Protein AF-A0A7Y3N964-F1 (afdb_monomer_lite)

Sequence (399 aa):
MRYKTLTVLFLFMTACTRSSASSPAPATFPDPPPSTASPVSLETAVFAGGCFWGVEAVFESLKGVTSAVSGYAGGTTPNPTYEEVSTGTTGYAESVQVTFDPQIISYGTLLKIFFSVVHDPTQLNRQGPDVGTNYRSAIFTESDAQAQQAKQYIQILTEKKVFPRPIVTQVVPLKKFYSAEAYHQHYLEEHPDSPYIVQCDLPKLSRLVSMYPELVKPGSPAATDTPTKVWHGLIVLQPSQTPVVPVHHSDTDWKKLLGNQAWGVLRRADTEAPFTGATWNEHRPGTYYSAATGEPLFRSQDKFDSGCGWPSFSKPITGRGIILRQDDSHGMSRIEVLDSSSGSHLGHVFNDGPDASPSFPEGTGLRYCINSAAMIFVPDGAPLPPLVAAWKAAHPTQP

Structure (mmCIF, N/CA/C/O backbone):
data_AF-A0A7Y3N964-F1
#
_entry.id   AF-A0A7Y3N964-F1
#
loop_
_atom_site.group_PDB
_atom_site.id
_atom_site.type_symbol
_atom_site.label_atom_id
_atom_site.label_alt_id
_atom_site.label_comp_id
_atom_site.label_asym_id
_atom_site.label_entity_id
_atom_site.label_seq_id
_atom_site.pdbx_PDB_ins_code
_atom_site.Cartn_x
_atom_site.Cartn_y
_atom_site.Cartn_z
_atom_site.occupancy
_atom_site.B_iso_or_equiv
_atom_site.auth_seq_id
_atom_site.auth_comp_id
_atom_site.auth_asym_id
_atom_site.auth_atom_id
_atom_site.pdbx_PDB_model_num
ATOM 1 N N . MET A 1 1 ? -12.850 80.874 -41.863 1.00 41.22 1 MET A N 1
ATOM 2 C CA . MET A 1 1 ? -11.589 80.536 -41.166 1.00 41.22 1 MET A CA 1
ATOM 3 C C . MET A 1 1 ? -11.932 79.716 -39.931 1.00 41.22 1 MET A C 1
ATOM 5 O O . MET A 1 1 ? -12.576 80.237 -39.034 1.00 41.22 1 MET A O 1
ATOM 9 N N . ARG A 1 2 ? -11.643 78.409 -39.946 1.00 38.06 2 ARG A N 1
ATOM 10 C CA . ARG A 1 2 ? -11.993 77.470 -38.866 1.00 38.06 2 ARG A CA 1
ATOM 11 C C . ARG A 1 2 ? -10.821 77.374 -37.885 1.00 38.06 2 ARG A C 1
ATOM 13 O O . ARG A 1 2 ? -9.775 76.855 -38.262 1.00 38.06 2 ARG A O 1
ATOM 20 N N . TYR A 1 3 ? -11.005 77.850 -36.656 1.00 40.09 3 TYR A N 1
ATOM 21 C CA . TYR A 1 3 ? -10.098 77.582 -35.539 1.00 40.09 3 TYR A CA 1
ATOM 22 C C . TYR A 1 3 ? -10.480 76.241 -34.899 1.00 40.09 3 TYR A C 1
ATOM 24 O O . TYR A 1 3 ? -11.647 76.009 -34.589 1.00 40.09 3 TYR A O 1
ATOM 32 N N . LYS A 1 4 ? -9.504 75.335 -34.774 1.00 45.25 4 LYS A N 1
ATOM 33 C CA . LYS A 1 4 ? -9.652 74.025 -34.128 1.00 45.25 4 LYS A CA 1
ATOM 34 C C . LYS A 1 4 ? -9.427 74.179 -32.623 1.00 45.25 4 LYS A C 1
ATOM 36 O O . LYS A 1 4 ? -8.346 74.585 -32.209 1.00 45.25 4 LYS A O 1
ATOM 41 N N . THR A 1 5 ? -10.431 73.829 -31.830 1.00 52.47 5 THR A N 1
ATOM 42 C CA . THR A 1 5 ? -10.346 73.715 -30.370 1.00 52.47 5 THR A CA 1
ATOM 43 C C . THR A 1 5 ? -9.678 72.387 -30.004 1.00 52.47 5 THR A C 1
ATOM 45 O O . THR A 1 5 ? -10.055 71.337 -30.522 1.00 52.47 5 THR A O 1
ATOM 48 N N . LEU A 1 6 ? -8.661 72.442 -29.146 1.00 40.94 6 LEU A N 1
ATOM 49 C CA . LEU A 1 6 ? -7.901 71.297 -28.650 1.00 40.94 6 LEU A CA 1
ATOM 50 C C . LEU A 1 6 ? -8.632 70.702 -27.433 1.00 40.94 6 LEU A C 1
ATOM 52 O O . LEU A 1 6 ? -8.694 71.338 -26.384 1.00 40.94 6 LEU A O 1
ATOM 56 N N . THR A 1 7 ? -9.201 69.503 -27.566 1.00 50.16 7 THR A N 1
ATOM 57 C CA . THR A 1 7 ? -9.780 68.749 -26.443 1.00 50.16 7 THR A CA 1
ATOM 58 C C . THR A 1 7 ? -8.749 67.741 -25.943 1.00 50.16 7 THR A C 1
ATOM 60 O O . THR A 1 7 ? -8.385 66.813 -26.661 1.00 50.16 7 THR A O 1
ATOM 63 N N . VAL A 1 8 ? -8.269 67.933 -24.715 1.00 42.56 8 VAL A N 1
ATOM 64 C CA . VAL A 1 8 ? -7.410 66.978 -24.003 1.00 42.56 8 VAL A CA 1
ATOM 65 C C . VAL A 1 8 ? -8.302 65.880 -23.422 1.00 42.56 8 VAL A C 1
ATOM 67 O O . VAL A 1 8 ? -9.132 66.146 -22.556 1.00 42.56 8 VAL A O 1
ATOM 70 N N . LEU A 1 9 ? -8.156 64.654 -23.927 1.00 42.81 9 LEU A N 1
ATOM 71 C CA . LEU A 1 9 ? -8.865 63.468 -23.450 1.00 42.81 9 LEU A CA 1
ATOM 72 C C . LEU A 1 9 ? -8.028 62.794 -22.350 1.00 42.81 9 LEU A C 1
ATOM 74 O O . LEU A 1 9 ? -6.965 62.242 -22.630 1.00 42.81 9 LEU A O 1
ATOM 78 N N . PHE A 1 10 ? -8.495 62.847 -21.101 1.00 40.47 10 PHE A N 1
ATOM 79 C CA . PHE A 1 10 ? -7.926 62.071 -19.996 1.00 40.47 10 PHE A CA 1
ATOM 80 C C . PHE A 1 10 ? -8.312 60.595 -20.158 1.00 40.47 10 PHE A C 1
ATOM 82 O O . PHE A 1 10 ? -9.483 60.231 -20.058 1.00 40.47 10 PHE A O 1
ATOM 89 N N . LEU A 1 11 ? -7.319 59.744 -20.415 1.00 40.97 11 LEU A N 1
ATOM 90 C CA . LEU A 1 11 ? -7.476 58.295 -20.486 1.00 40.97 11 LEU A CA 1
ATOM 91 C C . LEU A 1 11 ? -7.525 57.728 -19.054 1.00 40.97 11 LEU A C 1
ATOM 93 O O . LEU A 1 11 ? -6.492 57.571 -18.406 1.00 40.97 11 LEU A O 1
ATOM 97 N N . PHE A 1 12 ? -8.722 57.441 -18.539 1.00 43.09 12 PHE A N 1
ATOM 98 C CA . PHE A 1 12 ? -8.881 56.666 -17.305 1.00 43.09 12 PHE A CA 1
ATOM 99 C C . PHE A 1 12 ? -8.542 55.195 -17.590 1.00 43.09 12 PHE A C 1
ATOM 101 O O . PHE A 1 12 ? -9.308 54.485 -18.241 1.00 43.09 12 PHE A O 1
ATOM 108 N N . MET A 1 13 ? -7.390 54.733 -17.095 1.00 40.28 13 MET A N 1
ATOM 109 C CA . MET A 1 13 ? -7.061 53.309 -16.988 1.00 40.28 13 MET A CA 1
ATOM 110 C C . MET A 1 13 ? -8.048 52.652 -16.014 1.00 40.28 13 MET A C 1
ATOM 112 O O . MET A 1 13 ? -7.903 52.746 -14.797 1.00 40.28 13 MET A O 1
ATOM 116 N N . THR A 1 14 ? -9.075 51.999 -16.548 1.00 46.28 14 THR A N 1
ATOM 117 C CA . THR A 1 14 ? -9.925 51.083 -15.787 1.00 46.28 14 THR A CA 1
ATOM 118 C C . THR A 1 14 ? -9.139 49.796 -15.565 1.00 46.28 14 THR A C 1
ATOM 120 O O . THR A 1 14 ? -8.972 48.976 -16.465 1.00 46.28 14 THR A O 1
ATOM 123 N N . ALA A 1 15 ? -8.603 49.633 -14.356 1.00 39.16 15 ALA A N 1
ATOM 124 C CA . ALA A 1 15 ? -8.021 48.373 -13.924 1.00 39.16 15 ALA A CA 1
ATOM 125 C C . ALA A 1 15 ? -9.127 47.306 -13.909 1.00 39.16 15 ALA A C 1
ATOM 127 O O . ALA A 1 15 ? -10.032 47.348 -13.078 1.00 39.16 15 ALA A O 1
ATOM 128 N N . CYS A 1 16 ? -9.061 46.352 -14.840 1.00 34.94 16 CYS A N 1
ATOM 129 C CA . CYS A 1 16 ? -9.808 45.107 -14.731 1.00 34.94 16 CYS A CA 1
ATOM 130 C C . CYS A 1 16 ? -9.291 44.357 -13.501 1.00 34.94 16 CYS A C 1
ATOM 132 O O . CYS A 1 16 ? -8.255 43.693 -13.555 1.00 34.94 16 CYS A O 1
ATOM 134 N N . THR A 1 17 ? -10.005 44.452 -12.385 1.00 37.59 17 THR A N 1
ATOM 135 C CA . THR A 1 17 ? -9.853 43.508 -11.285 1.00 37.59 17 THR A CA 1
ATOM 136 C C . THR A 1 17 ? -10.318 42.146 -11.790 1.00 37.59 17 THR A C 1
ATOM 138 O O . THR A 1 17 ? -11.510 41.859 -11.888 1.00 37.59 17 THR A O 1
ATOM 141 N N . ARG A 1 18 ? -9.361 41.288 -12.162 1.00 37.59 18 ARG A N 1
ATOM 142 C CA . ARG A 1 18 ? -9.617 39.852 -12.271 1.00 37.59 18 ARG A CA 1
ATOM 143 C C . ARG A 1 18 ? -10.055 39.390 -10.889 1.00 37.59 18 ARG A C 1
ATOM 145 O O . ARG A 1 18 ? -9.244 39.311 -9.972 1.00 37.59 18 ARG A O 1
ATOM 152 N N . SER A 1 19 ? -11.350 39.132 -10.745 1.00 35.62 19 SER A N 1
ATOM 153 C CA . SER A 1 19 ? -11.860 38.315 -9.657 1.00 35.62 19 SER A CA 1
ATOM 154 C C . SER A 1 19 ? -11.212 36.945 -9.826 1.00 35.62 19 SER A C 1
ATOM 156 O O . SER A 1 19 ? -11.520 36.213 -10.767 1.00 35.62 19 SER A O 1
ATOM 158 N N . SER A 1 20 ? -10.228 36.653 -8.982 1.00 37.31 20 SER A N 1
ATOM 159 C CA . SER A 1 20 ? -9.674 35.319 -8.826 1.00 37.31 20 SER A CA 1
ATOM 160 C C . SER A 1 20 ? -10.808 34.447 -8.305 1.00 37.31 20 SER A C 1
ATOM 162 O O . SER A 1 20 ? -11.078 34.434 -7.106 1.00 37.31 20 SER A O 1
ATOM 164 N N . ALA A 1 21 ? -11.527 33.773 -9.202 1.00 36.22 21 ALA A N 1
ATOM 165 C CA . ALA A 1 21 ? -12.361 32.654 -8.808 1.00 36.22 21 ALA A CA 1
ATOM 166 C C . ALA A 1 21 ? -11.429 31.679 -8.084 1.00 36.22 21 ALA A C 1
ATOM 168 O O . ALA A 1 21 ? -10.497 31.144 -8.687 1.00 36.22 21 ALA A O 1
ATOM 169 N N . SER A 1 22 ? -11.608 31.552 -6.771 1.00 35.53 22 SER A N 1
ATOM 170 C CA . SER A 1 22 ? -10.870 30.600 -5.957 1.00 35.53 22 SER A CA 1
ATOM 171 C C . SER A 1 22 ? -11.055 29.224 -6.574 1.00 35.53 22 SER A C 1
ATOM 173 O O . SER A 1 22 ? -12.191 28.769 -6.731 1.00 35.53 22 SER A O 1
ATOM 175 N N . SER A 1 23 ? -9.943 28.585 -6.934 1.00 31.94 23 SER A N 1
ATOM 176 C CA . SER A 1 23 ? -9.916 27.170 -7.280 1.00 31.94 23 SER A CA 1
ATOM 177 C C . SER A 1 23 ? -10.721 26.394 -6.231 1.00 31.94 23 SER A C 1
ATOM 179 O O . SER A 1 23 ? -10.565 26.677 -5.038 1.00 31.94 23 SER A O 1
ATOM 181 N N . PRO A 1 24 ? -11.606 25.466 -6.630 1.00 32.78 24 PRO A N 1
ATOM 182 C CA . PRO A 1 24 ? -12.355 24.681 -5.664 1.00 32.78 24 PRO A CA 1
ATOM 183 C C . PRO A 1 24 ? -11.361 23.944 -4.763 1.00 32.78 24 PRO A C 1
ATOM 185 O O . PRO A 1 24 ? -10.412 23.327 -5.250 1.00 32.78 24 PRO A O 1
ATOM 188 N N . ALA A 1 25 ? -11.561 24.052 -3.447 1.00 31.06 25 ALA A N 1
ATOM 189 C CA . ALA A 1 25 ? -10.838 23.244 -2.476 1.00 31.06 25 ALA A CA 1
ATOM 190 C C . ALA A 1 25 ? -10.960 21.757 -2.868 1.00 31.06 25 ALA A C 1
ATOM 192 O O . ALA A 1 25 ? -12.021 21.359 -3.367 1.00 31.06 25 ALA A O 1
ATOM 193 N N . PRO A 1 26 ? -9.913 20.934 -2.672 1.00 40.38 26 PRO A N 1
ATOM 194 C CA . PRO A 1 26 ? -10.011 19.500 -2.919 1.00 40.38 26 PRO A CA 1
ATOM 195 C C . PRO A 1 26 ? -11.220 18.953 -2.155 1.00 40.38 26 PRO A C 1
ATOM 197 O O . PRO A 1 26 ? -11.429 19.309 -0.994 1.00 40.38 26 PRO A O 1
ATOM 200 N N . ALA A 1 27 ? -12.054 18.158 -2.831 1.00 47.81 27 ALA A N 1
ATOM 201 C CA . ALA A 1 27 ? -13.295 17.633 -2.272 1.00 47.81 27 ALA A CA 1
ATOM 202 C C . ALA A 1 27 ? -13.032 17.026 -0.884 1.00 47.81 27 ALA A C 1
ATOM 204 O O . ALA A 1 27 ? -12.280 16.061 -0.747 1.00 47.81 27 ALA A O 1
ATOM 205 N N . THR A 1 28 ? -13.608 17.624 0.157 1.00 76.00 28 THR A N 1
ATOM 206 C CA . THR A 1 28 ? -13.385 17.197 1.536 1.00 76.00 28 THR A CA 1
ATOM 207 C C . THR A 1 28 ? -14.021 15.824 1.750 1.00 76.00 28 THR A C 1
ATOM 209 O O . THR A 1 28 ? -15.201 15.614 1.462 1.00 76.00 28 THR A O 1
ATOM 212 N N . PHE A 1 29 ? -13.235 14.855 2.231 1.00 88.25 29 PHE A N 1
ATOM 213 C CA . PHE A 1 29 ? -13.747 13.522 2.562 1.00 88.25 29 PHE A CA 1
ATOM 214 C C . PHE A 1 29 ? -14.878 13.651 3.601 1.00 88.25 29 PHE A C 1
ATOM 216 O O . PHE A 1 29 ? -14.675 14.380 4.580 1.00 88.25 29 PHE A O 1
ATOM 223 N N . PRO A 1 30 ? -16.038 12.983 3.429 1.00 93.81 30 PRO A N 1
ATOM 224 C CA . PRO A 1 30 ? -17.208 13.232 4.268 1.00 93.81 30 PRO A CA 1
ATOM 225 C C . PRO A 1 30 ? -16.949 13.022 5.755 1.00 93.81 30 PRO A C 1
ATOM 227 O O . PRO A 1 30 ? -16.274 12.069 6.150 1.00 93.81 30 PRO A O 1
ATOM 230 N N . ASP A 1 31 ? -17.526 13.891 6.575 1.00 94.06 31 ASP A N 1
ATOM 231 C CA . ASP A 1 31 ? -17.421 13.777 8.023 1.00 94.06 31 ASP A CA 1
ATOM 232 C C . ASP A 1 31 ? -18.312 12.656 8.580 1.00 94.06 31 ASP A C 1
ATOM 234 O O . ASP A 1 31 ? -19.391 12.384 8.040 1.00 94.06 31 ASP A O 1
ATOM 238 N N . PRO A 1 32 ? -17.858 11.987 9.652 1.00 91.94 32 PRO A N 1
ATOM 239 C CA . PRO A 1 32 ? -18.649 11.011 10.387 1.00 91.94 32 PRO A CA 1
ATOM 240 C C . PRO A 1 32 ? -19.821 11.676 11.122 1.00 91.94 32 PRO A C 1
ATOM 242 O O . PRO A 1 32 ? -19.811 12.891 11.344 1.00 91.94 32 PRO A O 1
ATOM 245 N N . PRO A 1 33 ? -20.821 10.889 11.560 1.00 86.06 33 PRO A N 1
ATOM 246 C CA . PRO A 1 33 ? -21.835 11.388 12.477 1.00 86.06 33 PRO A CA 1
ATOM 247 C C . PRO A 1 33 ? -21.176 11.965 13.743 1.00 86.06 33 PRO A C 1
ATOM 249 O O . PRO A 1 33 ? -20.174 11.401 14.205 1.00 86.06 33 PRO A O 1
ATOM 252 N N . PRO A 1 34 ? -21.736 13.041 14.333 1.00 79.56 34 PRO A N 1
ATOM 253 C CA . PRO A 1 34 ? -21.266 13.567 15.608 1.00 79.56 34 PRO A CA 1
ATOM 254 C C . PRO A 1 34 ? -21.229 12.462 16.665 1.00 79.56 34 PRO A C 1
ATOM 256 O O . PRO A 1 34 ? -22.202 11.728 16.838 1.00 79.56 34 PRO A O 1
ATOM 259 N N . SER A 1 35 ? -20.109 12.350 17.373 1.00 71.38 35 SER A N 1
ATOM 260 C CA . SER A 1 35 ? -19.976 11.391 18.468 1.00 71.38 35 SER A CA 1
ATOM 261 C C . SER A 1 35 ? -20.735 11.901 19.692 1.00 71.38 35 SER A C 1
ATOM 263 O O . SER A 1 35 ? -20.577 13.060 20.079 1.00 71.38 35 SER A O 1
ATOM 265 N N . THR A 1 36 ? -21.513 11.046 20.353 1.00 63.38 36 THR A N 1
ATOM 266 C CA . THR A 1 36 ? -21.923 11.312 21.736 1.00 63.38 36 THR A CA 1
ATOM 267 C C . THR A 1 36 ? -20.702 11.073 22.615 1.00 63.38 36 THR A C 1
ATOM 269 O O . THR A 1 36 ? -20.256 9.934 22.721 1.00 63.38 36 THR A O 1
ATOM 272 N N . ALA A 1 37 ? -20.107 12.132 23.166 1.00 53.03 37 ALA A N 1
ATOM 273 C CA . ALA A 1 37 ? -18.903 12.015 23.986 1.00 53.03 37 ALA A CA 1
ATOM 274 C C . ALA A 1 37 ? -19.152 11.082 25.184 1.00 53.03 37 ALA A C 1
ATOM 276 O O . ALA A 1 37 ? -20.032 11.351 26.007 1.00 53.03 37 ALA A O 1
ATOM 277 N N . SER A 1 38 ? -18.377 10.001 25.286 1.00 55.25 38 SER A N 1
ATOM 278 C CA . SER A 1 38 ? -18.329 9.185 26.496 1.00 55.25 38 SER A CA 1
ATOM 279 C C . SER A 1 38 ? -17.611 9.962 27.607 1.00 55.25 38 SER A C 1
ATOM 281 O O . SER A 1 38 ? -16.664 10.709 27.342 1.00 55.25 38 SER A O 1
ATOM 283 N N . PRO A 1 39 ? -18.033 9.822 28.870 1.00 56.06 39 PRO A N 1
ATOM 284 C CA . PRO A 1 39 ? -17.405 10.534 29.971 1.00 56.06 39 PRO A CA 1
ATOM 285 C C . PRO A 1 39 ? -15.995 9.987 30.285 1.00 56.06 39 PRO A C 1
ATOM 287 O O . PRO A 1 39 ? -15.834 8.879 30.784 1.00 56.06 39 PRO A O 1
ATOM 290 N N . VAL A 1 40 ? -14.986 10.830 30.030 1.00 56.06 40 VAL A N 1
ATOM 291 C CA . VAL A 1 40 ? -13.695 11.007 30.749 1.00 56.06 40 VAL A CA 1
ATOM 292 C C . VAL A 1 40 ? -12.746 9.793 30.893 1.00 56.06 40 VAL A C 1
ATOM 294 O O . VAL A 1 40 ? -11.802 9.857 31.675 1.00 56.06 40 VAL A O 1
ATOM 297 N N . SER A 1 41 ? -12.917 8.706 30.139 1.00 82.50 41 SER A N 1
ATOM 298 C CA . SER A 1 41 ? -11.936 7.602 30.090 1.00 82.50 41 SER A CA 1
ATOM 299 C C . SER A 1 41 ? -11.397 7.387 28.678 1.00 82.50 41 SER A C 1
ATOM 301 O O . SER A 1 41 ? -12.057 7.749 27.705 1.00 82.50 41 SER A O 1
ATOM 303 N N . LEU A 1 42 ? -10.181 6.834 28.582 1.00 91.94 42 LEU A N 1
ATOM 304 C CA . LEU A 1 42 ? -9.629 6.385 27.306 1.00 91.94 42 LEU A CA 1
ATOM 305 C C . LEU A 1 42 ? -10.531 5.291 26.730 1.00 91.94 42 LEU A C 1
ATOM 307 O O . LEU A 1 42 ? -10.943 4.377 27.446 1.00 91.94 42 LEU A O 1
ATOM 311 N N . GLU A 1 43 ? -10.807 5.384 25.437 1.00 93.00 43 GLU A N 1
ATOM 312 C CA . GLU A 1 43 ? -11.548 4.379 24.685 1.00 93.00 43 GLU A CA 1
ATOM 313 C C . GLU A 1 43 ? -10.595 3.548 23.832 1.00 93.00 43 GLU A C 1
ATOM 315 O O . GLU A 1 43 ? -9.491 3.981 23.498 1.00 93.00 43 GLU A O 1
ATOM 320 N N . THR A 1 44 ? -11.037 2.345 23.468 1.00 95.81 44 THR A N 1
ATOM 321 C CA . THR A 1 44 ? -10.295 1.465 22.570 1.00 95.81 44 THR A CA 1
ATOM 322 C C . THR A 1 44 ? -11.129 1.101 21.348 1.00 95.81 44 THR A C 1
ATOM 324 O O . THR A 1 44 ? -12.346 0.928 21.426 1.00 95.81 44 THR A O 1
ATOM 327 N N . ALA A 1 45 ? -10.478 1.020 20.193 1.00 96.88 45 ALA A N 1
ATOM 328 C CA . ALA A 1 45 ? -11.069 0.595 18.933 1.00 96.88 45 ALA A CA 1
ATOM 329 C C . ALA A 1 45 ? -10.114 -0.343 18.196 1.00 96.88 45 ALA A C 1
ATOM 331 O O . ALA A 1 45 ? -8.908 -0.122 18.206 1.00 96.88 45 ALA A O 1
ATOM 332 N N . VAL A 1 46 ? -10.640 -1.372 17.529 1.00 98.81 46 VAL A N 1
ATOM 333 C CA . VAL A 1 46 ? -9.812 -2.349 16.813 1.00 98.81 46 VAL A CA 1
ATOM 334 C C . VAL A 1 46 ? -10.139 -2.328 15.320 1.00 98.81 46 VAL A C 1
ATOM 336 O O . VAL A 1 46 ? -11.272 -2.595 14.908 1.00 98.81 46 VAL A O 1
ATOM 339 N N . PHE A 1 47 ? -9.133 -2.025 14.501 1.00 98.88 47 PHE A N 1
ATOM 340 C CA . PHE A 1 47 ? -9.258 -1.862 13.051 1.00 98.88 47 PHE A CA 1
ATOM 341 C C . PHE A 1 47 ? -8.371 -2.857 12.301 1.00 98.88 47 PHE A C 1
ATOM 343 O O . PHE A 1 47 ? -7.198 -2.991 12.623 1.00 98.88 47 PHE A O 1
ATOM 350 N N . ALA A 1 48 ? -8.900 -3.499 11.263 1.00 98.75 48 ALA A N 1
ATOM 351 C CA . ALA A 1 48 ? -8.145 -4.309 10.310 1.00 98.75 48 ALA A CA 1
ATOM 352 C C . ALA A 1 48 ? -8.249 -3.684 8.920 1.00 98.75 48 ALA A C 1
ATOM 354 O O . ALA A 1 48 ? -9.349 -3.483 8.407 1.00 98.75 48 ALA A O 1
ATOM 355 N N . GLY A 1 49 ? -7.108 -3.359 8.319 1.00 97.75 49 GLY A N 1
ATOM 356 C CA . GLY A 1 49 ? -7.033 -2.580 7.082 1.00 97.75 49 GLY A CA 1
ATOM 357 C C . GLY A 1 49 ? -5.892 -3.012 6.169 1.00 97.75 49 GLY A C 1
ATOM 358 O O . GLY A 1 49 ? -5.314 -2.169 5.491 1.00 97.75 49 GLY A O 1
ATOM 359 N N . GLY A 1 50 ? -5.551 -4.303 6.159 1.00 96.50 50 GLY A N 1
ATOM 360 C CA . GLY A 1 50 ? -4.367 -4.831 5.473 1.00 96.50 50 GLY A CA 1
ATOM 361 C C . GLY A 1 50 ? -3.231 -5.102 6.451 1.00 96.50 50 GLY A C 1
ATOM 362 O O . GLY A 1 50 ? -3.504 -5.349 7.624 1.00 96.50 50 GLY A O 1
ATOM 363 N N . CYS A 1 51 ? -1.983 -5.063 5.973 1.00 96.12 51 CYS A N 1
ATOM 364 C CA . CYS A 1 51 ? -0.822 -5.227 6.845 1.00 96.12 51 CYS A CA 1
ATOM 365 C C . CYS A 1 51 ? -0.850 -4.210 7.987 1.00 96.12 51 CYS A C 1
ATOM 367 O O . CYS A 1 51 ? -0.983 -3.002 7.749 1.00 96.12 51 CYS A O 1
ATOM 369 N N . PHE A 1 52 ? -0.740 -4.699 9.223 1.00 97.94 52 PHE A N 1
ATOM 370 C CA . PHE A 1 52 ? -0.889 -3.851 10.403 1.00 97.94 52 PHE A CA 1
ATOM 371 C C . PHE A 1 52 ? 0.234 -2.818 10.576 1.00 97.94 52 PHE A C 1
ATOM 373 O O . PHE A 1 52 ? 0.003 -1.836 11.268 1.00 97.94 52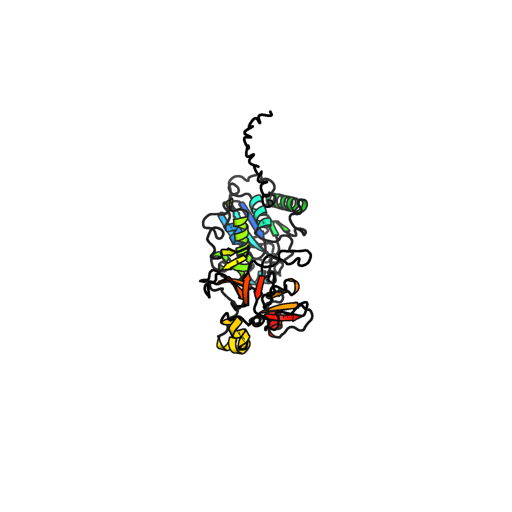 PHE A O 1
ATOM 380 N N . TRP A 1 53 ? 1.384 -2.948 9.897 1.00 97.12 53 TRP A N 1
ATOM 381 C CA . TRP A 1 53 ? 2.549 -2.082 10.115 1.00 97.12 53 TRP A CA 1
ATOM 382 C C . TRP A 1 53 ? 2.244 -0.629 9.749 1.00 97.12 53 TRP A C 1
ATOM 384 O O . TRP A 1 53 ? 2.429 0.283 10.552 1.00 97.12 53 TRP A O 1
ATOM 394 N N . GLY A 1 54 ? 1.682 -0.396 8.559 1.00 95.00 54 GLY A N 1
ATOM 395 C CA . GLY A 1 54 ? 1.225 0.942 8.188 1.00 95.00 54 GLY A CA 1
ATOM 396 C C . GLY A 1 54 ? -0.055 1.375 8.893 1.00 95.00 54 GLY A C 1
ATOM 397 O O . GLY A 1 54 ? -0.270 2.570 9.067 1.00 95.00 54 GLY A O 1
ATOM 398 N N . VAL A 1 55 ? -0.923 0.437 9.289 1.00 98.31 55 VAL A N 1
ATOM 399 C CA . VAL A 1 55 ? -2.150 0.766 10.038 1.00 98.31 55 VAL A CA 1
ATOM 400 C C . VAL A 1 55 ? -1.775 1.337 11.410 1.00 98.31 55 VAL A C 1
ATOM 402 O O . VAL A 1 55 ? -2.299 2.376 11.805 1.00 98.31 55 VAL A O 1
ATOM 405 N N . GLU A 1 56 ? -0.841 0.685 12.100 1.00 98.44 56 GLU A N 1
ATOM 406 C CA . GLU A 1 56 ? -0.300 1.078 13.398 1.00 98.44 56 GLU A CA 1
ATOM 407 C C . GLU A 1 56 ? 0.346 2.452 13.301 1.00 98.44 56 GLU A C 1
ATOM 409 O O . GLU A 1 56 ? -0.104 3.372 13.980 1.00 98.44 56 GLU A O 1
ATOM 414 N N . ALA A 1 57 ? 1.286 2.630 12.370 1.00 96.75 57 ALA A N 1
ATOM 415 C CA . ALA A 1 57 ? 1.984 3.898 12.187 1.00 96.75 57 ALA A CA 1
ATOM 416 C C . ALA A 1 57 ? 1.034 5.070 11.878 1.00 96.75 57 ALA A C 1
ATOM 418 O O . ALA A 1 57 ? 1.242 6.184 12.366 1.00 96.75 57 ALA A O 1
ATOM 419 N N . VAL A 1 58 ? -0.030 4.846 11.091 1.00 97.75 58 VAL A N 1
ATOM 420 C CA . VAL A 1 58 ? -1.049 5.877 10.821 1.00 97.75 58 VAL A CA 1
ATOM 421 C C . VAL A 1 58 ? -1.761 6.285 12.106 1.00 97.75 58 VAL A C 1
ATOM 423 O O . VAL A 1 58 ? -1.894 7.481 12.361 1.00 97.75 58 VAL A O 1
ATOM 426 N N . PHE A 1 59 ? -2.229 5.327 12.910 1.00 98.50 59 PHE A N 1
ATOM 427 C CA . PHE A 1 59 ? -2.970 5.642 14.133 1.00 98.50 59 PHE A CA 1
ATOM 428 C C . PHE A 1 59 ? -2.069 6.193 15.242 1.00 98.50 59 PHE A C 1
ATOM 430 O O . PHE A 1 59 ? -2.450 7.164 15.893 1.00 98.50 59 PHE A O 1
ATOM 437 N N . GLU A 1 60 ? -0.863 5.654 15.414 1.00 96.81 60 GLU A N 1
ATOM 438 C CA . GLU A 1 60 ? 0.157 6.172 16.336 1.00 96.81 60 GLU A CA 1
ATOM 439 C C . GLU A 1 60 ? 0.529 7.633 16.030 1.00 96.81 60 GLU A C 1
ATOM 441 O O . GLU A 1 60 ? 0.850 8.419 16.929 1.00 96.81 60 GLU A O 1
ATOM 446 N N . SER A 1 61 ? 0.386 8.031 14.763 1.00 96.56 61 SER A N 1
ATOM 447 C CA . SER A 1 61 ? 0.627 9.393 14.298 1.00 96.56 61 SER A CA 1
ATOM 448 C C . SER A 1 61 ? -0.482 10.403 14.599 1.00 96.56 61 SER A C 1
ATOM 450 O O . SER A 1 61 ? -0.329 11.577 14.261 1.00 96.56 61 SER A O 1
ATOM 452 N N . LEU A 1 62 ? -1.586 10.018 15.245 1.00 97.81 62 LEU A N 1
ATOM 453 C CA . LEU A 1 62 ? -2.711 10.920 15.516 1.00 97.81 62 LEU A CA 1
ATOM 454 C C . LEU A 1 62 ? -2.648 11.550 16.914 1.00 97.81 62 LEU A C 1
ATOM 456 O O . LEU A 1 62 ? -2.431 10.886 17.929 1.00 97.81 62 LEU A O 1
ATOM 460 N N . LYS A 1 63 ? -2.923 12.855 17.002 1.00 95.31 63 LYS A N 1
ATOM 461 C CA . LYS A 1 63 ? -3.177 13.542 18.276 1.00 95.31 63 LYS A CA 1
ATOM 462 C C . LYS A 1 63 ? -4.364 12.886 18.978 1.00 95.31 63 LYS A C 1
ATOM 464 O O . LYS A 1 63 ? -5.387 12.622 18.356 1.00 95.31 63 LYS A O 1
ATOM 469 N N . GLY A 1 64 ? -4.230 12.662 20.281 1.00 94.62 64 GLY A N 1
ATOM 470 C CA . GLY A 1 64 ? -5.252 11.997 21.090 1.00 94.62 64 GLY A CA 1
ATOM 471 C C . GLY A 1 64 ? -5.161 10.473 21.085 1.00 94.62 64 GLY A C 1
ATOM 472 O O . GLY A 1 64 ? -5.731 9.859 21.977 1.00 94.62 64 GLY A O 1
ATOM 473 N N . VAL A 1 65 ? -4.405 9.852 20.172 1.00 97.62 65 VAL A N 1
ATOM 474 C CA . VAL A 1 65 ? -4.062 8.427 20.284 1.00 97.62 65 VAL A CA 1
ATOM 475 C C . VAL A 1 65 ? -2.906 8.271 21.273 1.00 97.62 65 VAL A C 1
ATOM 477 O O . VAL A 1 65 ? -1.844 8.889 21.136 1.00 97.62 65 VAL A O 1
ATOM 480 N N . THR A 1 66 ? -3.128 7.460 22.308 1.00 95.56 66 THR A N 1
ATOM 481 C CA . THR A 1 66 ? -2.142 7.183 23.360 1.00 95.56 66 THR A CA 1
ATOM 482 C C . THR A 1 66 ? -1.352 5.909 23.093 1.00 95.56 66 THR A C 1
ATOM 484 O O . THR A 1 66 ? -0.234 5.792 23.582 1.00 95.56 66 THR A O 1
ATOM 487 N N . SER A 1 67 ? -1.921 4.959 22.346 1.00 96.94 67 SER A N 1
ATOM 488 C CA . SER A 1 67 ? -1.259 3.715 21.944 1.00 96.94 67 SER A CA 1
ATOM 489 C C . SER A 1 67 ? -1.941 3.123 20.708 1.00 96.94 67 SER A C 1
ATOM 491 O O . SER A 1 67 ? -3.165 3.189 20.591 1.00 96.94 67 SER A O 1
ATOM 493 N N . ALA A 1 68 ? -1.150 2.545 19.809 1.00 98.12 68 ALA A N 1
ATOM 494 C CA . ALA A 1 68 ? -1.593 1.660 18.740 1.00 98.12 68 ALA A CA 1
ATOM 495 C C . ALA A 1 68 ? -0.775 0.366 18.858 1.00 98.12 68 ALA A C 1
ATOM 497 O O . ALA A 1 68 ? 0.437 0.441 19.019 1.00 98.12 68 ALA A O 1
ATOM 498 N N . VAL A 1 69 ? -1.436 -0.792 18.862 1.00 98.69 69 VAL A N 1
ATOM 499 C CA . VAL A 1 69 ? -0.785 -2.099 19.047 1.00 98.69 69 VAL A CA 1
ATOM 500 C C . VAL A 1 69 ? -1.176 -3.020 17.905 1.00 98.69 69 VAL A C 1
ATOM 502 O O . VAL A 1 69 ? -2.365 -3.305 17.730 1.00 98.69 69 VAL A O 1
ATOM 505 N N . SER A 1 70 ? -0.192 -3.511 17.156 1.00 98.75 70 SER A N 1
ATOM 506 C CA . SER A 1 70 ? -0.378 -4.532 16.123 1.00 98.75 70 SER A CA 1
ATOM 507 C C . SER A 1 70 ? -0.747 -5.887 16.727 1.00 98.75 70 SER A C 1
ATOM 509 O O . SER A 1 70 ? -0.200 -6.318 17.746 1.00 98.75 70 SER A O 1
ATOM 511 N N . GLY A 1 71 ? -1.686 -6.593 16.103 1.00 98.56 71 GLY A N 1
ATOM 512 C CA . GLY A 1 71 ? -2.186 -7.867 16.602 1.00 98.56 71 GLY A CA 1
ATOM 513 C C . GLY A 1 71 ? -3.214 -8.547 15.713 1.00 98.56 71 GLY A C 1
ATOM 514 O O . GLY A 1 71 ? -3.319 -8.292 14.514 1.00 98.56 71 GLY A O 1
ATOM 515 N N . TYR A 1 72 ? -3.978 -9.450 16.320 1.00 98.62 72 TYR A N 1
ATOM 516 C CA . TYR A 1 72 ? -4.885 -10.358 15.633 1.00 98.62 72 TYR A CA 1
ATOM 517 C C . TYR A 1 72 ? -6.277 -10.323 16.263 1.00 98.62 72 TYR A C 1
ATOM 519 O O . TYR A 1 72 ? -6.435 -10.520 17.473 1.00 98.62 72 TYR A O 1
ATOM 527 N N . ALA A 1 73 ? -7.310 -10.135 15.438 1.00 98.50 73 ALA A N 1
ATOM 528 C CA . ALA A 1 73 ? -8.706 -10.183 15.874 1.00 98.50 73 ALA A CA 1
ATOM 529 C C . ALA A 1 73 ? -9.608 -10.984 14.920 1.00 98.50 73 ALA A C 1
ATOM 531 O O . ALA A 1 73 ? -9.318 -11.170 13.739 1.00 98.50 73 ALA A O 1
ATOM 532 N N . GLY A 1 74 ? -10.724 -11.492 15.450 1.00 97.19 74 GLY A N 1
ATOM 533 C CA . GLY A 1 74 ? -11.788 -12.130 14.664 1.00 97.19 74 GLY A CA 1
ATOM 534 C C . GLY A 1 74 ? -11.640 -13.626 14.372 1.00 97.19 74 GLY A C 1
ATOM 535 O O . GLY A 1 74 ? -12.585 -14.212 13.848 1.00 97.19 74 GLY A O 1
ATOM 536 N N . GLY A 1 75 ? -10.509 -14.244 14.717 1.00 94.88 75 GLY A N 1
ATOM 537 C CA . GLY A 1 75 ? -10.301 -15.685 14.572 1.00 94.88 75 GLY A CA 1
ATOM 538 C C . GLY A 1 75 ? -10.867 -16.506 15.730 1.00 94.88 75 GLY A C 1
ATOM 539 O O . GLY A 1 75 ? -11.550 -15.992 16.621 1.00 94.88 75 GLY A O 1
ATOM 540 N N . THR A 1 76 ? -10.608 -17.813 15.692 1.00 88.75 76 THR A N 1
ATOM 541 C CA . THR A 1 76 ? -11.187 -18.779 16.644 1.00 88.75 76 THR A CA 1
ATOM 542 C C . THR A 1 76 ? -10.163 -19.555 17.463 1.00 88.75 76 THR A C 1
ATOM 544 O O . THR A 1 76 ? -10.522 -20.088 18.512 1.00 88.75 76 THR A O 1
ATOM 547 N N . THR A 1 77 ? -8.911 -19.654 17.011 1.00 89.00 77 THR A N 1
ATOM 548 C CA . THR A 1 77 ? -7.862 -20.400 17.724 1.00 89.00 77 THR A CA 1
ATOM 549 C C . THR A 1 77 ? -7.282 -19.568 18.874 1.00 89.00 77 THR A C 1
ATOM 551 O O . THR A 1 77 ? -7.115 -18.359 18.727 1.00 89.00 77 THR A O 1
ATOM 554 N N . PRO A 1 78 ? -7.003 -20.144 20.053 1.00 93.31 78 PRO A N 1
ATOM 555 C CA . PRO A 1 78 ? -6.414 -19.389 21.155 1.00 93.31 78 PRO A CA 1
ATOM 556 C C . PRO A 1 78 ? -4.920 -19.119 20.922 1.00 93.31 78 PRO A C 1
ATOM 558 O O . PRO A 1 78 ? -4.203 -20.029 20.530 1.00 93.31 78 PRO A O 1
ATOM 561 N N . ASN A 1 79 ? -4.454 -17.912 21.267 1.00 93.44 79 ASN A N 1
ATOM 562 C CA . ASN A 1 79 ? -3.039 -17.502 21.218 1.00 93.44 79 ASN A CA 1
ATOM 563 C C . ASN A 1 79 ? -2.388 -17.720 19.833 1.00 93.44 79 ASN A C 1
ATOM 565 O O . ASN A 1 79 ? -1.405 -18.453 19.752 1.00 93.44 79 ASN A O 1
ATOM 569 N N . PRO A 1 80 ? -2.945 -17.132 18.757 1.00 96.06 80 PRO A N 1
ATOM 570 C CA . PRO A 1 80 ? -2.395 -17.301 17.415 1.00 96.06 80 PRO A CA 1
ATOM 571 C C . PRO A 1 80 ? -0.980 -16.713 17.301 1.00 96.06 80 PRO A C 1
ATOM 573 O O . PRO A 1 80 ? -0.705 -15.683 17.921 1.00 96.06 80 PRO A O 1
ATOM 576 N N . THR A 1 81 ? -0.127 -17.324 16.475 1.00 94.88 81 THR A N 1
ATOM 577 C CA . THR A 1 81 ? 1.162 -16.734 16.051 1.00 94.88 81 THR A CA 1
ATOM 578 C C . THR A 1 81 ? 1.069 -16.139 14.650 1.00 94.88 81 THR A C 1
ATOM 580 O O . THR A 1 81 ? 0.166 -16.484 13.876 1.00 94.88 81 THR A O 1
ATOM 583 N N . TYR A 1 82 ? 2.020 -15.280 14.285 1.00 93.38 82 TYR A N 1
ATOM 584 C CA . TYR A 1 82 ? 2.096 -14.736 12.931 1.00 93.38 82 TYR A CA 1
ATOM 585 C C . TYR A 1 82 ? 2.155 -15.828 11.851 1.00 93.38 82 TYR A C 1
ATOM 587 O O . TYR A 1 82 ? 1.472 -15.734 10.829 1.00 93.38 82 TYR A O 1
ATOM 595 N N . GLU A 1 83 ? 2.916 -16.903 12.070 1.00 90.56 83 GLU A N 1
ATOM 596 C CA . GLU A 1 83 ? 3.045 -18.009 11.114 1.00 90.56 83 GLU A CA 1
ATOM 597 C C . GLU A 1 83 ? 1.705 -18.705 10.873 1.00 90.56 83 GLU A C 1
ATOM 599 O O . GLU A 1 83 ? 1.399 -19.081 9.745 1.00 90.56 83 GLU A O 1
ATOM 604 N N . GLU A 1 84 ? 0.872 -18.843 11.905 1.00 92.25 84 GLU A N 1
ATOM 605 C CA . GLU A 1 84 ? -0.463 -19.418 11.764 1.00 92.25 84 GLU A CA 1
ATOM 606 C C . GLU A 1 84 ? -1.416 -18.450 11.052 1.00 92.25 84 GLU A C 1
ATOM 608 O O . GLU A 1 84 ? -2.160 -18.849 10.150 1.00 92.25 84 GLU A O 1
ATOM 613 N N . VAL A 1 85 ? -1.401 -17.168 11.431 1.00 94.12 85 VAL A N 1
ATOM 614 C CA . VAL A 1 85 ? -2.294 -16.141 10.868 1.00 94.12 85 VAL A CA 1
ATOM 615 C C . VAL A 1 85 ? -1.986 -15.866 9.400 1.00 94.12 85 VAL A C 1
ATOM 617 O O . VAL A 1 85 ? -2.917 -15.783 8.596 1.00 94.12 85 VAL A O 1
ATOM 620 N N . SER A 1 86 ? -0.707 -15.801 9.032 1.00 89.25 86 SER A N 1
ATOM 621 C CA . SER A 1 86 ? -0.247 -15.548 7.661 1.00 89.25 86 SER A CA 1
ATOM 622 C C . SER A 1 86 ? -0.654 -16.642 6.665 1.00 89.25 86 SER A C 1
ATOM 624 O O . SER A 1 86 ? -0.700 -16.387 5.463 1.00 89.25 86 SER A O 1
ATOM 626 N N . THR A 1 87 ? -1.063 -17.831 7.134 1.00 89.31 87 THR A N 1
ATOM 627 C CA . THR A 1 87 ? -1.686 -18.852 6.266 1.00 89.31 87 THR A CA 1
ATOM 628 C C . THR A 1 87 ? -3.071 -18.452 5.745 1.00 89.31 87 THR A C 1
ATOM 630 O O . THR A 1 87 ? -3.573 -19.057 4.798 1.00 89.31 87 THR A O 1
ATOM 633 N N . GLY A 1 88 ? -3.743 -17.497 6.399 1.00 89.94 88 GLY A N 1
ATOM 634 C CA . GLY A 1 88 ? -5.124 -17.104 6.106 1.00 89.94 88 GLY A CA 1
ATOM 635 C C . GLY A 1 88 ? -6.196 -18.108 6.562 1.00 89.94 88 GLY A C 1
ATOM 636 O O . GLY A 1 88 ? -7.383 -17.909 6.294 1.00 89.94 88 GLY A O 1
ATOM 637 N N . THR A 1 89 ? -5.828 -19.190 7.257 1.00 90.69 89 THR A N 1
ATOM 638 C CA . THR A 1 89 ? -6.769 -20.275 7.611 1.00 90.69 89 THR A CA 1
ATOM 639 C C . THR A 1 89 ? -7.388 -20.155 9.007 1.00 90.69 89 THR A C 1
ATOM 641 O O . THR A 1 89 ? -8.429 -20.753 9.272 1.00 90.69 89 THR A O 1
ATOM 644 N N . THR A 1 90 ? -6.806 -19.349 9.897 1.00 93.44 90 THR A N 1
ATOM 645 C CA . THR A 1 90 ? -7.220 -19.239 11.312 1.00 93.44 90 THR A CA 1
ATOM 646 C C . THR A 1 90 ? -8.449 -18.351 11.543 1.00 93.44 90 THR A C 1
ATOM 648 O O . THR A 1 90 ? -9.001 -18.302 12.646 1.00 93.44 90 THR A O 1
ATOM 651 N N . GLY A 1 91 ? -8.871 -17.611 10.513 1.00 95.06 91 GLY A N 1
ATOM 652 C CA . GLY A 1 91 ? -9.945 -16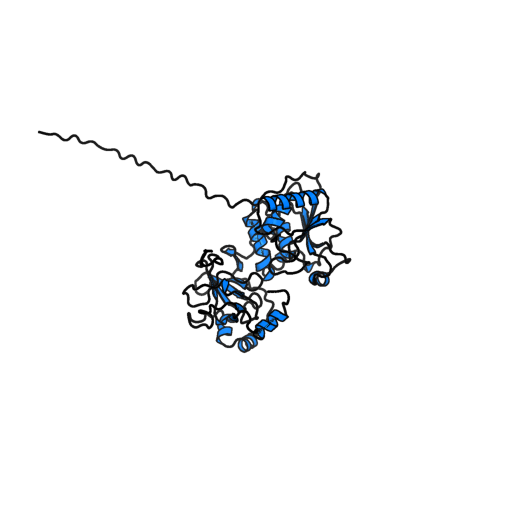.618 10.583 1.00 95.06 91 GLY A CA 1
ATOM 653 C C . GLY A 1 91 ? -9.541 -15.289 11.234 1.00 95.06 91 GLY A C 1
ATOM 654 O O . GLY A 1 91 ? -10.333 -14.343 11.231 1.00 95.06 91 GLY A O 1
ATOM 655 N N . TYR A 1 92 ? -8.321 -15.169 11.761 1.00 98.19 92 TYR A N 1
ATOM 656 C CA . TYR A 1 92 ? -7.808 -13.895 12.260 1.00 98.19 92 TYR A CA 1
ATOM 657 C C . TYR A 1 92 ? -7.591 -12.895 11.122 1.00 98.19 92 TYR A C 1
ATOM 659 O O . TYR A 1 92 ? -7.345 -13.278 9.982 1.00 98.19 92 TYR A O 1
ATOM 667 N N . ALA A 1 93 ? -7.776 -11.610 11.413 1.00 98.50 93 ALA A N 1
ATOM 668 C CA . ALA A 1 93 ? -7.266 -10.501 10.617 1.00 98.50 93 ALA A CA 1
ATOM 669 C C . ALA A 1 93 ? -6.084 -9.872 11.347 1.00 98.50 93 ALA A C 1
ATOM 671 O O . ALA A 1 93 ? -6.159 -9.695 12.567 1.00 98.50 93 ALA A O 1
ATOM 672 N N . GLU A 1 94 ? -5.061 -9.467 10.602 1.00 98.62 94 GLU A N 1
ATOM 673 C CA . GLU A 1 94 ? -4.110 -8.468 11.078 1.00 98.62 94 GLU A CA 1
ATOM 674 C C . GLU A 1 94 ? -4.883 -7.190 11.413 1.00 98.62 94 GLU A C 1
ATOM 676 O O . GLU A 1 94 ? -5.672 -6.679 10.616 1.00 98.62 94 GLU A O 1
ATOM 681 N N . SER A 1 95 ? -4.749 -6.751 12.658 1.00 98.69 95 SER A N 1
ATOM 682 C CA . SER A 1 95 ? -5.563 -5.706 13.265 1.00 98.69 95 SER A CA 1
ATOM 683 C C . SER A 1 95 ? -4.703 -4.831 14.162 1.00 98.69 95 SER A C 1
ATOM 685 O O . SER A 1 95 ? -3.703 -5.289 14.702 1.00 98.69 95 SER A O 1
ATOM 687 N N . VAL A 1 96 ? -5.132 -3.596 14.381 1.00 98.88 96 VAL A N 1
ATOM 688 C CA . VAL A 1 96 ? -4.499 -2.661 15.307 1.00 98.88 96 VAL A CA 1
ATOM 689 C C . VAL A 1 96 ? -5.506 -2.262 16.369 1.00 98.88 96 VAL A C 1
ATOM 691 O O . VAL A 1 96 ? -6.601 -1.800 16.041 1.00 98.88 96 VAL A O 1
ATOM 694 N N . GLN A 1 97 ? -5.135 -2.446 17.635 1.00 98.81 97 GLN A N 1
ATOM 695 C CA . GLN A 1 97 ? -5.870 -1.930 18.782 1.00 98.81 97 GLN A CA 1
ATOM 696 C C . GLN A 1 97 ? -5.399 -0.504 19.073 1.00 98.81 97 GLN A C 1
ATOM 698 O O . GLN A 1 97 ? -4.239 -0.283 19.404 1.00 98.81 97 GLN A O 1
ATOM 703 N N . VAL A 1 98 ? -6.299 0.462 18.923 1.00 98.69 98 VAL A N 1
ATOM 704 C CA . VAL A 1 98 ? -6.044 1.895 19.081 1.00 98.69 98 VAL A CA 1
ATOM 705 C C . VAL A 1 98 ? -6.689 2.367 20.373 1.00 98.69 98 VAL A C 1
ATOM 707 O O . VAL A 1 98 ? -7.915 2.378 20.477 1.00 98.69 98 VAL A O 1
ATOM 710 N N . THR A 1 99 ? -5.871 2.794 21.328 1.00 97.81 99 THR A N 1
ATOM 711 C CA . THR A 1 99 ? -6.310 3.436 22.572 1.00 97.81 99 THR A CA 1
ATOM 712 C C . THR A 1 99 ? -6.223 4.949 22.406 1.00 97.81 99 THR A C 1
ATOM 714 O O . THR A 1 99 ? -5.167 5.475 22.042 1.00 97.81 99 THR A O 1
ATOM 717 N N . PHE A 1 100 ? -7.318 5.663 22.662 1.00 95.56 100 PHE A N 1
ATOM 718 C CA . PHE A 1 100 ? -7.423 7.093 22.382 1.00 95.56 100 PHE A CA 1
ATOM 719 C C . PHE A 1 100 ? -8.225 7.860 23.437 1.00 95.56 100 PHE A C 1
ATOM 721 O O . PHE A 1 100 ? -9.086 7.311 24.121 1.00 95.56 100 PHE A O 1
ATOM 728 N N . ASP A 1 101 ? -7.940 9.156 23.549 1.00 93.75 101 ASP A N 1
ATOM 729 C CA . ASP A 1 101 ? -8.700 10.108 24.351 1.00 93.75 101 ASP A CA 1
ATOM 730 C C . ASP A 1 101 ? -9.856 10.695 23.515 1.00 93.75 101 ASP A C 1
ATOM 732 O O . ASP A 1 101 ? -9.601 11.520 22.622 1.00 93.75 101 ASP A O 1
ATOM 736 N N . PRO A 1 102 ? -11.124 10.325 23.799 1.00 91.81 102 PRO A N 1
ATOM 737 C CA . PRO A 1 102 ? -12.284 10.810 23.054 1.00 91.81 102 PRO A CA 1
ATOM 738 C C . PRO A 1 102 ? -12.519 12.324 23.188 1.00 91.81 102 PRO A C 1
ATOM 740 O O . PRO A 1 102 ? -13.307 12.882 22.421 1.00 91.81 102 PRO A O 1
ATOM 743 N N . GLN A 1 103 ? -11.847 13.009 24.125 1.00 90.56 103 GLN A N 1
ATOM 744 C CA . GLN A 1 103 ? -11.886 14.471 24.249 1.00 90.56 103 GLN A CA 1
ATOM 745 C C . GLN A 1 103 ? -10.975 15.178 23.239 1.00 90.56 103 GLN A C 1
ATOM 747 O O . GLN A 1 103 ? -11.194 16.351 22.936 1.00 90.56 103 GLN A O 1
ATOM 752 N N . ILE A 1 104 ? -9.965 14.479 22.714 1.00 92.50 104 ILE A N 1
ATOM 753 C CA . ILE A 1 104 ? -9.007 15.016 21.740 1.00 92.50 104 ILE A CA 1
ATOM 754 C C . ILE A 1 104 ? -9.331 14.505 20.333 1.00 92.50 104 ILE A C 1
ATOM 756 O O . ILE A 1 104 ? -9.313 15.284 19.379 1.00 92.50 104 ILE A O 1
ATOM 760 N N . ILE A 1 105 ? -9.648 13.214 20.195 1.00 94.19 105 ILE A N 1
ATOM 761 C CA . ILE A 1 105 ? -9.984 12.587 18.914 1.00 94.19 105 ILE A CA 1
ATOM 762 C C . ILE A 1 105 ? -11.182 11.653 19.063 1.00 94.19 105 ILE A C 1
ATOM 764 O O . ILE A 1 105 ? -11.190 10.751 19.887 1.00 94.19 105 ILE A O 1
ATOM 768 N N . SER A 1 106 ? -12.223 11.859 18.256 1.00 94.69 106 SER A N 1
ATOM 769 C CA . SER A 1 106 ? -13.434 11.035 18.343 1.00 94.69 106 SER A CA 1
ATOM 770 C C . SER A 1 106 ? -13.275 9.692 17.624 1.00 94.69 106 SER A C 1
ATOM 772 O O . SER A 1 106 ? -12.546 9.598 16.633 1.00 94.69 106 SER A O 1
ATOM 774 N N . TYR A 1 107 ? -14.051 8.680 18.028 1.00 96.00 107 TYR A N 1
ATOM 775 C CA . TYR A 1 107 ? -14.157 7.420 17.280 1.00 96.00 107 TYR A CA 1
ATOM 776 C C . TYR A 1 107 ? -14.570 7.649 15.816 1.00 96.00 107 TYR A C 1
ATOM 778 O O . TYR A 1 107 ? -14.027 7.032 14.902 1.00 96.00 107 TYR A O 1
ATOM 786 N N . GLY A 1 108 ? -15.469 8.608 15.567 1.00 96.50 108 GLY A N 1
ATOM 787 C CA . GLY A 1 108 ? -15.826 9.035 14.215 1.00 96.50 108 GLY A CA 1
ATOM 788 C C . GLY A 1 108 ? -14.618 9.532 13.417 1.00 96.50 108 GLY A C 1
ATOM 789 O O . GLY A 1 108 ? -14.474 9.198 12.243 1.00 96.50 108 GLY A O 1
ATOM 790 N N . THR A 1 109 ? -13.732 10.310 14.040 1.00 97.12 109 THR A N 1
ATOM 791 C CA . THR A 1 109 ? -12.497 10.782 13.401 1.00 97.12 109 THR A CA 1
ATOM 792 C C . THR A 1 109 ? -11.576 9.609 13.069 1.00 97.12 109 THR A C 1
ATOM 794 O O . THR A 1 109 ? -11.048 9.559 11.962 1.00 97.12 109 THR A O 1
ATOM 797 N N . LEU A 1 110 ? -11.441 8.623 13.964 1.00 98.25 110 LEU A N 1
ATOM 798 C CA . LEU A 1 110 ? -10.682 7.399 13.678 1.00 98.25 110 LEU A CA 1
ATOM 799 C C . LEU A 1 110 ? -11.278 6.622 12.498 1.00 98.25 110 LEU A C 1
ATOM 801 O O . LEU A 1 110 ? -10.536 6.197 11.617 1.00 98.25 110 LEU A O 1
ATOM 805 N N . LEU A 1 111 ? -12.609 6.509 12.415 1.00 98.50 111 LEU A N 1
ATOM 806 C CA . LEU A 1 111 ? -13.288 5.929 11.253 1.00 98.50 111 LEU A CA 1
ATOM 807 C C . LEU A 1 111 ? -12.994 6.718 9.971 1.00 98.50 111 LEU A C 1
ATOM 809 O O . LEU A 1 111 ? -12.733 6.120 8.929 1.00 98.50 111 LEU A O 1
ATOM 813 N N . LYS A 1 112 ? -13.010 8.055 10.033 1.00 98.00 112 LYS A N 1
ATOM 814 C CA . LYS A 1 112 ? -12.661 8.912 8.894 1.00 98.00 112 LYS A CA 1
ATOM 815 C C . LYS A 1 112 ? -11.264 8.587 8.381 1.00 98.00 112 LYS A C 1
ATOM 817 O O . LYS A 1 112 ? -11.136 8.298 7.198 1.00 98.00 112 LYS A O 1
ATOM 822 N N . ILE A 1 113 ? -10.262 8.544 9.263 1.00 98.44 113 ILE A N 1
ATOM 823 C CA . ILE A 1 113 ? -8.884 8.165 8.912 1.00 98.44 113 ILE A CA 1
ATOM 824 C C . ILE A 1 113 ? -8.813 6.731 8.375 1.00 98.44 113 ILE A C 1
ATOM 826 O O . ILE A 1 113 ? -8.164 6.482 7.359 1.00 98.44 113 ILE A O 1
ATOM 830 N N . PHE A 1 114 ? -9.527 5.790 8.993 1.00 98.69 114 PHE A N 1
ATOM 831 C CA . PHE A 1 114 ? -9.571 4.399 8.549 1.00 98.69 114 PHE A CA 1
ATOM 832 C C . PHE A 1 114 ? -10.045 4.266 7.093 1.00 98.69 114 PHE A C 1
ATOM 834 O O . PHE A 1 114 ? -9.408 3.577 6.297 1.00 98.69 114 PHE A O 1
ATOM 841 N N . PHE A 1 115 ? -11.123 4.956 6.715 1.00 98.31 115 PHE A N 1
ATOM 842 C CA . PHE A 1 115 ? -11.666 4.899 5.355 1.00 98.31 115 PHE A CA 1
ATOM 843 C C . PHE A 1 115 ? -10.940 5.805 4.356 1.00 98.31 115 PHE A C 1
ATOM 845 O O . PHE A 1 115 ? -10.949 5.515 3.161 1.00 98.31 115 PHE A O 1
ATOM 852 N N . SER A 1 116 ? -10.347 6.914 4.801 1.00 94.69 116 SER A N 1
ATOM 853 C CA . SER A 1 116 ? -9.741 7.894 3.899 1.00 94.69 116 SER A CA 1
ATOM 854 C C . SER A 1 116 ? -8.235 7.746 3.733 1.00 94.69 116 SER A C 1
ATOM 856 O O . SER A 1 116 ? -7.723 8.231 2.732 1.00 94.69 116 SER A O 1
ATOM 858 N N . VAL A 1 117 ? -7.527 7.105 4.665 1.00 94.44 117 VAL A N 1
ATOM 859 C CA . VAL A 1 117 ? -6.057 7.009 4.670 1.00 94.44 117 VAL A CA 1
ATOM 860 C C . VAL A 1 117 ? -5.582 5.563 4.667 1.00 94.44 117 VAL A C 1
ATOM 862 O O . VAL A 1 117 ? -4.722 5.212 3.864 1.00 94.44 117 VAL A O 1
ATOM 865 N N . VAL A 1 118 ? -6.121 4.737 5.568 1.00 96.81 118 VAL A N 1
ATOM 866 C CA . VAL A 1 118 ? -5.496 3.458 5.936 1.00 96.81 118 VAL A CA 1
ATOM 867 C C . VAL A 1 118 ? -5.523 2.432 4.801 1.00 96.81 118 VAL A C 1
ATOM 869 O O . VAL A 1 118 ? -4.539 1.720 4.610 1.00 96.81 118 VAL A O 1
ATOM 872 N N . HIS A 1 119 ? -6.634 2.322 4.066 1.00 96.31 119 HIS A N 1
ATOM 873 C CA . HIS A 1 119 ? -6.863 1.194 3.157 1.00 96.31 119 HIS A CA 1
ATOM 874 C C . HIS A 1 119 ? -7.926 1.493 2.077 1.00 96.31 119 HIS A C 1
ATOM 876 O O . HIS A 1 119 ? -8.620 2.507 2.146 1.00 96.31 119 HIS A O 1
ATOM 882 N N . ASP A 1 120 ? -8.072 0.608 1.081 1.00 95.88 120 ASP A N 1
ATOM 883 C CA . ASP A 1 120 ? -9.189 0.609 0.121 1.00 95.88 120 ASP A CA 1
ATOM 884 C C . ASP A 1 120 ? -10.329 -0.288 0.652 1.00 95.88 120 ASP A C 1
ATOM 886 O O . ASP A 1 120 ? -10.240 -1.520 0.567 1.00 95.88 120 ASP A O 1
ATOM 890 N N . PRO A 1 121 ? -11.440 0.285 1.153 1.00 97.62 121 PRO A N 1
ATOM 891 C CA . PRO A 1 121 ? -12.524 -0.474 1.780 1.00 97.62 121 PRO A CA 1
ATOM 892 C C . PRO A 1 121 ? -13.364 -1.285 0.785 1.00 97.62 121 PRO A C 1
ATOM 894 O O . PRO A 1 121 ? -14.311 -1.960 1.186 1.00 97.62 121 PRO A O 1
ATOM 897 N N . THR A 1 122 ? -13.059 -1.212 -0.514 1.00 97.00 122 THR A N 1
ATOM 898 C CA . THR A 1 122 ? -13.757 -1.947 -1.578 1.00 97.00 122 THR A CA 1
ATOM 899 C C . THR A 1 122 ? -13.044 -3.238 -1.991 1.00 97.00 122 THR A C 1
ATOM 901 O O . THR A 1 122 ? -13.562 -4.005 -2.808 1.00 97.00 122 THR A O 1
ATOM 904 N N . GLN A 1 123 ? -11.854 -3.501 -1.442 1.00 94.69 123 GLN A N 1
ATOM 905 C CA . GLN A 1 123 ? -11.086 -4.717 -1.707 1.00 94.69 123 GLN A CA 1
ATOM 906 C C . GLN A 1 123 ? -11.460 -5.827 -0.720 1.00 94.69 123 GLN A C 1
ATOM 908 O O . GLN A 1 123 ? -11.218 -5.741 0.483 1.00 94.69 123 GLN A O 1
ATOM 913 N N . LEU A 1 124 ? -12.056 -6.901 -1.244 1.00 97.12 124 LEU A N 1
ATOM 914 C CA . LEU A 1 124 ? -12.388 -8.087 -0.461 1.00 97.12 124 LEU A CA 1
ATOM 915 C C . LEU A 1 124 ? -11.130 -8.934 -0.239 1.00 97.12 124 LEU A C 1
ATOM 917 O O . LEU A 1 124 ? -10.529 -9.384 -1.211 1.00 97.12 124 LEU A O 1
ATOM 921 N N . ASN A 1 125 ? -10.782 -9.190 1.029 1.00 96.38 125 ASN A N 1
ATOM 922 C CA . ASN A 1 125 ? -9.653 -10.046 1.432 1.00 96.38 125 ASN A CA 1
ATOM 923 C C . ASN A 1 125 ? -8.326 -9.670 0.750 1.00 96.38 125 ASN A C 1
ATOM 925 O O . ASN A 1 125 ? -7.559 -10.538 0.329 1.00 96.38 125 ASN A O 1
ATOM 929 N N . ARG A 1 126 ? -8.096 -8.368 0.570 1.00 93.81 126 ARG A N 1
ATOM 930 C CA . ARG A 1 126 ? -6.904 -7.833 -0.078 1.00 93.81 126 ARG A CA 1
ATOM 931 C C . ARG A 1 126 ? -6.698 -6.384 0.321 1.00 93.81 126 ARG A C 1
ATOM 933 O O . ARG A 1 126 ? -7.689 -5.669 0.410 1.00 93.81 126 ARG A O 1
ATOM 940 N N . GLN A 1 127 ? -5.447 -5.960 0.473 1.00 94.31 127 GLN A N 1
ATOM 941 C CA . GLN A 1 127 ? -5.042 -4.555 0.487 1.00 94.31 127 GLN A CA 1
ATOM 942 C C . GLN A 1 127 ? -3.716 -4.403 -0.255 1.00 94.31 127 GLN A C 1
ATOM 944 O O . GLN A 1 127 ? -2.696 -4.952 0.148 1.00 94.31 127 GLN A O 1
ATOM 949 N N . GLY A 1 128 ? -3.732 -3.691 -1.382 1.00 86.38 128 GLY A N 1
ATOM 950 C CA . GLY A 1 128 ? -2.535 -3.523 -2.209 1.00 86.38 128 GLY A CA 1
ATOM 951 C C . GLY A 1 128 ? -1.972 -4.875 -2.693 1.00 86.38 128 GLY A C 1
ATOM 952 O O . GLY A 1 128 ? -2.702 -5.612 -3.374 1.00 86.38 128 GLY A O 1
ATOM 953 N N . PRO A 1 129 ? -0.696 -5.207 -2.408 1.00 83.38 129 PRO A N 1
ATOM 954 C CA . PRO A 1 129 ? -0.103 -6.496 -2.774 1.00 83.38 129 PRO A CA 1
ATOM 955 C C . PRO A 1 129 ? -0.488 -7.648 -1.830 1.00 83.38 129 PRO A C 1
ATOM 957 O O . PRO A 1 129 ? -0.205 -8.801 -2.153 1.00 83.38 129 PRO A O 1
ATOM 960 N N . ASP A 1 130 ? -1.109 -7.363 -0.684 1.00 89.00 130 ASP A N 1
ATOM 961 C CA . ASP A 1 130 ? -1.386 -8.362 0.346 1.00 89.00 130 ASP A CA 1
ATOM 962 C C . ASP A 1 130 ? -2.752 -8.993 0.106 1.00 89.00 130 ASP A C 1
ATOM 964 O O . ASP A 1 130 ? -3.776 -8.308 0.121 1.00 89.00 130 ASP A O 1
ATOM 968 N N . VAL A 1 131 ? -2.767 -10.301 -0.151 1.00 91.88 131 VAL A N 1
ATOM 969 C CA . VAL A 1 131 ? -3.965 -11.066 -0.515 1.00 91.88 131 VAL A CA 1
ATOM 970 C C . VAL A 1 131 ? -4.182 -12.166 0.510 1.00 91.88 131 VAL A C 1
ATOM 972 O O . VAL A 1 131 ? -3.294 -12.978 0.755 1.00 91.88 131 VAL A O 1
ATOM 975 N N . GLY A 1 132 ? -5.375 -12.204 1.093 1.00 94.19 132 GLY A N 1
ATOM 976 C CA . GLY A 1 132 ? -5.733 -13.161 2.129 1.00 94.19 132 GLY A CA 1
ATOM 977 C C . GLY A 1 132 ? -6.838 -12.635 3.036 1.00 94.19 132 GLY A C 1
ATOM 978 O O . GLY A 1 132 ? -7.047 -11.431 3.192 1.00 94.19 132 GLY A O 1
ATOM 979 N N . THR A 1 133 ? -7.572 -13.552 3.660 1.00 96.00 133 THR A N 1
ATOM 980 C CA . THR A 1 133 ? -8.589 -13.220 4.673 1.00 96.00 133 THR A CA 1
ATOM 981 C C . THR A 1 133 ? -7.978 -12.510 5.880 1.00 96.00 133 THR A C 1
ATOM 983 O O . THR A 1 133 ? -8.669 -11.718 6.520 1.00 96.00 133 THR A O 1
ATOM 986 N N . ASN A 1 134 ? -6.694 -12.739 6.167 1.00 96.44 134 ASN A N 1
ATOM 987 C CA . ASN A 1 134 ? -5.927 -12.039 7.193 1.00 96.44 134 ASN A CA 1
ATOM 988 C C . ASN A 1 134 ? -5.719 -10.546 6.881 1.00 96.44 134 ASN A C 1
ATOM 990 O O . ASN A 1 134 ? -5.581 -9.764 7.813 1.00 96.44 134 ASN A O 1
ATOM 994 N N . TYR A 1 135 ? -5.826 -10.129 5.616 1.00 97.94 135 TYR A N 1
ATOM 995 C CA . TYR A 1 135 ? -5.722 -8.728 5.176 1.00 97.94 135 TYR A CA 1
ATOM 996 C C . TYR A 1 135 ? -7.079 -8.073 4.878 1.00 97.94 135 TYR A C 1
ATOM 998 O O . TYR A 1 135 ? -7.155 -7.035 4.217 1.00 97.94 135 TYR A O 1
ATOM 1006 N N . ARG A 1 136 ? -8.187 -8.690 5.305 1.00 98.38 136 ARG A N 1
ATOM 1007 C CA . ARG A 1 136 ? -9.532 -8.151 5.068 1.00 98.38 136 ARG A CA 1
ATOM 1008 C C . ARG A 1 136 ? -9.751 -6.827 5.804 1.00 98.38 136 ARG A C 1
ATOM 1010 O O . ARG A 1 136 ? -9.254 -6.627 6.907 1.00 98.38 136 ARG A O 1
ATOM 1017 N N . SER A 1 137 ? -10.595 -5.978 5.226 1.00 98.62 137 SER A N 1
ATOM 1018 C CA . SER A 1 137 ? -11.099 -4.786 5.904 1.00 98.62 137 SER A CA 1
ATOM 1019 C C . SER A 1 137 ? -12.156 -5.159 6.952 1.00 98.62 137 SER A C 1
ATOM 1021 O O . SER A 1 137 ? -13.194 -5.741 6.614 1.00 98.62 137 SER A O 1
ATOM 1023 N N . ALA A 1 138 ? -11.912 -4.828 8.220 1.00 98.81 138 ALA A N 1
ATOM 1024 C CA . ALA A 1 138 ? -12.865 -5.040 9.305 1.00 98.81 138 ALA A CA 1
ATOM 1025 C C . ALA A 1 138 ? -12.724 -4.004 10.430 1.00 98.81 138 ALA A C 1
ATOM 1027 O O . ALA A 1 138 ? -11.649 -3.482 10.706 1.00 98.81 138 ALA A O 1
ATOM 1028 N N . ILE A 1 139 ? -13.835 -3.749 11.110 1.00 98.81 139 ILE A N 1
ATOM 1029 C CA . ILE A 1 139 ? -13.938 -2.957 12.329 1.00 98.81 139 ILE A CA 1
ATOM 1030 C C . ILE A 1 139 ? -14.462 -3.904 13.406 1.00 98.81 139 ILE A C 1
ATOM 1032 O O . ILE A 1 139 ? -15.594 -4.393 13.313 1.00 98.81 139 ILE A O 1
ATOM 1036 N N . PHE A 1 140 ? -13.631 -4.172 14.411 1.00 98.62 140 PHE A N 1
ATOM 1037 C CA . PHE A 1 140 ? -13.995 -4.993 15.556 1.00 98.62 140 PHE A CA 1
ATOM 1038 C C . PHE A 1 140 ? -14.443 -4.079 16.697 1.00 98.62 140 PHE A C 1
ATOM 1040 O O . PHE A 1 140 ? -13.646 -3.352 17.283 1.00 98.62 140 PHE A O 1
ATOM 1047 N N . THR A 1 141 ? -15.743 -4.074 16.972 1.00 96.31 141 THR A N 1
ATOM 1048 C CA . THR A 1 141 ? -16.385 -3.083 17.844 1.00 96.31 141 THR A CA 1
ATOM 1049 C C . THR A 1 141 ? -16.409 -3.560 19.289 1.00 96.31 141 THR A C 1
ATOM 1051 O O . THR A 1 141 ? -16.865 -4.676 19.549 1.00 96.31 141 THR A O 1
ATOM 1054 N N . GLU A 1 142 ? -16.004 -2.707 20.227 1.00 94.00 142 GLU A N 1
ATOM 1055 C CA . GLU A 1 142 ? -16.054 -3.003 21.667 1.00 94.00 142 GLU A CA 1
ATOM 1056 C C . GLU A 1 142 ? -17.420 -2.689 22.296 1.00 94.00 142 GLU A C 1
ATOM 1058 O O . GLU A 1 142 ? -17.724 -3.140 23.399 1.00 94.00 142 GLU A O 1
ATOM 1063 N N . SER A 1 143 ? -18.274 -1.943 21.587 1.00 93.81 143 SER A N 1
ATOM 1064 C CA . SER A 1 143 ? -19.612 -1.573 22.051 1.00 93.81 143 SER A CA 1
ATOM 1065 C C . SER A 1 143 ? -20.631 -1.460 20.916 1.00 93.81 143 SER A C 1
ATOM 1067 O O . SER A 1 143 ? -20.285 -1.262 19.746 1.00 93.81 143 SER A O 1
ATOM 1069 N N . ASP A 1 144 ? -21.915 -1.517 21.276 1.00 94.50 144 ASP A N 1
ATOM 1070 C CA . ASP A 1 144 ? -23.021 -1.281 20.340 1.00 94.50 144 ASP A CA 1
ATOM 1071 C C . ASP A 1 144 ? -22.998 0.143 19.765 1.00 94.50 144 ASP A C 1
ATOM 1073 O O . ASP A 1 144 ? -23.354 0.345 18.603 1.00 94.50 144 ASP A O 1
ATOM 1077 N N . ALA A 1 145 ? -22.522 1.124 20.542 1.00 92.69 145 ALA A N 1
ATOM 1078 C CA . ALA A 1 145 ? -22.369 2.505 20.091 1.00 92.69 145 ALA A CA 1
ATOM 1079 C C . ALA A 1 145 ? -21.335 2.617 18.957 1.00 92.69 145 ALA A C 1
ATOM 1081 O O . ALA A 1 145 ? -21.633 3.205 17.914 1.00 92.69 145 ALA A O 1
ATOM 1082 N N . GLN A 1 146 ? -20.165 1.977 19.102 1.00 95.25 146 GLN A N 1
ATOM 1083 C CA . GLN A 1 146 ? -19.170 1.899 18.026 1.00 95.25 146 GLN A CA 1
ATOM 1084 C C . GLN A 1 146 ? -19.743 1.194 16.792 1.00 95.25 146 GLN A C 1
ATOM 1086 O O . GLN A 1 146 ? -19.602 1.685 15.671 1.00 95.25 146 GLN A O 1
ATOM 1091 N N . ALA A 1 147 ? -20.451 0.076 16.985 1.00 96.81 147 ALA A N 1
ATOM 1092 C CA . ALA A 1 147 ? -21.072 -0.651 15.883 1.00 96.81 147 ALA A CA 1
ATOM 1093 C C . ALA A 1 147 ? -22.104 0.193 15.128 1.00 96.81 147 ALA A C 1
ATOM 1095 O O . ALA A 1 147 ? -22.140 0.166 13.895 1.00 96.81 147 ALA A O 1
ATOM 1096 N N . GLN A 1 148 ? -22.933 0.954 15.841 1.00 96.69 148 GLN A N 1
ATOM 1097 C CA . GLN A 1 148 ? -23.913 1.848 15.239 1.00 96.69 148 GLN A CA 1
ATOM 1098 C C . GLN A 1 148 ? -23.234 2.988 14.471 1.00 96.69 148 GLN A C 1
ATOM 1100 O O . GLN A 1 148 ? -23.590 3.229 13.317 1.00 96.69 148 GLN A O 1
ATOM 1105 N N . GLN A 1 149 ? -22.237 3.648 15.065 1.00 96.12 149 GLN A N 1
ATOM 1106 C CA . GLN A 1 149 ? -21.534 4.766 14.431 1.00 96.12 149 GLN A CA 1
ATOM 1107 C C . GLN A 1 149 ? -20.753 4.323 13.185 1.00 96.12 149 GLN A C 1
ATOM 1109 O O . GLN A 1 149 ? -20.827 4.988 12.152 1.00 96.12 149 GLN A O 1
ATOM 1114 N N . ALA A 1 150 ? -20.079 3.167 13.230 1.00 97.88 150 ALA A N 1
ATOM 1115 C CA . ALA A 1 150 ? -19.387 2.594 12.075 1.00 97.88 150 ALA A CA 1
ATOM 1116 C C . ALA A 1 150 ? -20.353 2.286 10.920 1.00 97.88 150 ALA A C 1
ATOM 1118 O O . ALA A 1 150 ? -20.099 2.667 9.776 1.00 97.88 150 ALA A O 1
ATOM 1119 N N . LYS A 1 151 ? -21.500 1.655 11.213 1.00 98.31 151 LYS A N 1
ATOM 1120 C CA . LYS A 1 151 ? -22.536 1.353 10.208 1.00 98.31 151 LYS A CA 1
ATOM 1121 C C . LYS A 1 151 ? -23.133 2.622 9.600 1.00 98.31 151 LYS A C 1
ATOM 1123 O O . LYS A 1 151 ? -23.265 2.704 8.381 1.00 98.31 151 LYS A O 1
ATOM 1128 N N . GLN A 1 152 ? -23.454 3.618 10.427 1.00 97.88 152 GLN A N 1
ATOM 1129 C CA . GLN A 1 152 ? -23.951 4.914 9.957 1.00 97.88 152 GLN A CA 1
ATOM 1130 C C . GLN A 1 152 ? -22.929 5.617 9.065 1.00 97.88 152 GLN A C 1
ATOM 1132 O O . GLN A 1 152 ? -23.292 6.186 8.038 1.00 97.88 152 GLN A O 1
ATOM 1137 N N . TYR A 1 153 ? -21.644 5.553 9.413 1.00 98.38 153 TYR A N 1
ATOM 1138 C CA . TYR A 1 153 ? -20.622 6.182 8.595 1.00 98.38 153 TYR A CA 1
ATOM 1139 C C . TYR A 1 153 ? -20.426 5.476 7.250 1.00 98.38 153 TYR A C 1
ATOM 1141 O O . TYR A 1 153 ? -20.389 6.142 6.217 1.00 98.38 153 TYR A O 1
ATOM 1149 N N . ILE A 1 154 ? -20.414 4.139 7.224 1.00 98.50 154 ILE A N 1
ATOM 1150 C CA . ILE A 1 154 ? -20.409 3.365 5.970 1.00 98.50 154 ILE A CA 1
ATOM 1151 C C . ILE A 1 154 ? -21.608 3.741 5.088 1.00 98.50 154 ILE A C 1
ATOM 1153 O O . ILE A 1 154 ? -21.450 3.910 3.876 1.00 98.50 154 ILE A O 1
ATOM 1157 N N . GLN A 1 155 ? -22.792 3.921 5.681 1.00 98.19 155 GLN A N 1
ATOM 1158 C CA . GLN A 1 155 ? -23.979 4.375 4.960 1.00 98.19 155 GLN A CA 1
ATOM 1159 C C . GLN A 1 155 ? -23.767 5.766 4.341 1.00 98.19 155 GLN A C 1
ATOM 1161 O O . GLN A 1 155 ? -23.997 5.927 3.144 1.00 98.19 155 GLN A O 1
ATOM 1166 N N . ILE A 1 156 ? -23.245 6.737 5.100 1.00 97.56 156 ILE A N 1
ATOM 1167 C CA . ILE A 1 156 ? -22.927 8.087 4.594 1.00 97.56 156 ILE A CA 1
ATOM 1168 C C . ILE A 1 156 ? -21.958 8.021 3.406 1.00 97.56 156 ILE A C 1
ATOM 1170 O O . ILE A 1 156 ? -22.181 8.677 2.385 1.00 97.56 156 ILE A O 1
ATOM 1174 N N . LEU A 1 157 ? -20.885 7.230 3.515 1.00 97.50 157 LEU A N 1
ATOM 1175 C CA . LEU A 1 157 ? -19.890 7.079 2.447 1.00 97.50 157 LEU A CA 1
ATOM 1176 C C . LEU A 1 157 ? -20.493 6.428 1.193 1.00 97.50 157 LEU A C 1
ATOM 1178 O O . LEU A 1 157 ? -20.175 6.828 0.069 1.00 97.50 157 LEU A O 1
ATOM 1182 N N . THR A 1 158 ? -21.396 5.465 1.387 1.00 96.81 158 THR A N 1
ATOM 1183 C CA . THR A 1 158 ? -22.112 4.771 0.310 1.00 96.81 158 THR A CA 1
ATOM 1184 C C . THR A 1 158 ? -23.088 5.706 -0.407 1.00 96.81 158 THR A C 1
ATOM 1186 O O . THR A 1 158 ? -23.058 5.804 -1.632 1.00 96.81 158 THR A O 1
ATOM 1189 N N . GLU A 1 159 ? -23.913 6.449 0.335 1.00 97.19 159 GLU A N 1
ATOM 1190 C CA . GLU A 1 159 ? -24.880 7.411 -0.215 1.00 97.19 159 GLU A CA 1
ATOM 1191 C C . GLU A 1 159 ? -24.191 8.535 -0.994 1.00 97.19 159 GLU A C 1
ATOM 1193 O O . GLU A 1 159 ? -24.652 8.941 -2.063 1.00 97.19 159 GLU A O 1
ATOM 1198 N N . LYS A 1 160 ? -23.039 8.999 -0.495 1.00 95.94 160 LYS A N 1
ATOM 1199 C CA . LYS A 1 160 ? -22.210 10.011 -1.160 1.00 95.94 160 LYS A CA 1
ATOM 1200 C C . LYS A 1 160 ? -21.367 9.461 -2.312 1.00 95.94 160 LYS A C 1
ATOM 1202 O O . LYS A 1 160 ? -20.686 10.249 -2.962 1.00 95.94 160 LYS A O 1
AT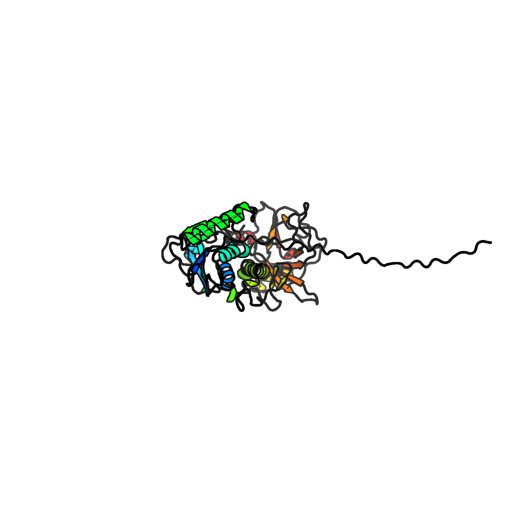OM 1207 N N . LYS A 1 161 ? -21.411 8.148 -2.579 1.00 93.94 161 LYS A N 1
ATOM 1208 C CA . LYS A 1 161 ? -20.629 7.469 -3.627 1.00 93.94 161 LYS A CA 1
ATOM 1209 C C . LYS A 1 161 ? -19.139 7.820 -3.567 1.00 93.94 161 LYS A C 1
ATOM 1211 O O . LYS A 1 161 ? -18.512 8.066 -4.593 1.00 93.94 161 LYS A O 1
ATOM 1216 N N . VAL A 1 162 ? -18.585 7.863 -2.353 1.00 93.31 162 VAL A N 1
ATOM 1217 C CA . VAL A 1 162 ? -17.170 8.214 -2.133 1.00 93.31 162 VAL A CA 1
ATOM 1218 C C . VAL A 1 162 ? -16.244 7.224 -2.834 1.00 93.31 162 VAL A C 1
ATOM 1220 O O . VAL A 1 162 ? -15.198 7.611 -3.347 1.00 93.31 162 VAL A O 1
ATOM 1223 N N . PHE A 1 163 ? -16.649 5.955 -2.887 1.00 90.62 163 PHE A N 1
ATOM 1224 C CA . PHE A 1 163 ? -15.907 4.900 -3.558 1.00 90.62 163 PHE A CA 1
ATOM 1225 C C . PHE A 1 163 ? -16.626 4.440 -4.832 1.00 90.62 163 PHE A C 1
ATOM 1227 O O . PHE A 1 163 ? -17.857 4.357 -4.848 1.00 90.62 163 PHE A O 1
ATOM 1234 N N . PRO A 1 164 ? -15.874 4.090 -5.893 1.00 83.69 164 PRO A N 1
ATOM 1235 C CA . PRO A 1 164 ? -16.447 3.637 -7.162 1.00 83.69 164 PRO A CA 1
ATOM 1236 C C . PRO A 1 164 ? -17.066 2.234 -7.078 1.00 83.69 164 PRO A C 1
ATOM 1238 O O . PRO A 1 164 ? -17.847 1.845 -7.944 1.00 83.69 164 PRO A O 1
ATOM 1241 N N . ARG A 1 165 ? -16.709 1.460 -6.047 1.00 93.00 165 ARG A N 1
ATOM 1242 C CA . ARG A 1 165 ? -17.217 0.113 -5.770 1.00 93.00 165 ARG A CA 1
ATOM 1243 C C . ARG A 1 165 ? -17.837 0.063 -4.368 1.00 93.00 165 ARG A C 1
ATOM 1245 O O . ARG A 1 165 ? -17.501 0.908 -3.538 1.00 93.00 165 ARG A O 1
ATOM 1252 N N . PRO A 1 166 ? -18.718 -0.913 -4.084 1.00 97.38 166 PRO A N 1
ATOM 1253 C CA . PRO A 1 166 ? -19.292 -1.076 -2.752 1.00 97.38 166 PRO A CA 1
ATOM 1254 C C . PRO A 1 166 ? -18.220 -1.284 -1.676 1.00 97.38 166 PRO A C 1
ATOM 1256 O O . PRO A 1 166 ? -17.247 -2.007 -1.893 1.00 97.38 166 PRO A O 1
ATOM 1259 N N . ILE A 1 167 ? -18.432 -0.678 -0.506 1.00 98.44 167 ILE A N 1
ATOM 1260 C CA . ILE A 1 167 ? -17.634 -0.937 0.696 1.00 98.44 167 ILE A CA 1
ATOM 1261 C C . ILE A 1 167 ? -17.923 -2.366 1.173 1.00 98.44 167 ILE A C 1
ATOM 1263 O O . ILE A 1 167 ? -19.082 -2.737 1.357 1.00 98.44 167 ILE A O 1
ATOM 1267 N N . VAL A 1 168 ? -16.868 -3.155 1.386 1.00 98.44 168 VAL A N 1
ATOM 1268 C CA . VAL A 1 168 ? -16.932 -4.543 1.880 1.00 98.44 168 VAL A CA 1
ATOM 1269 C C . VAL A 1 168 ? -16.396 -4.697 3.308 1.00 98.44 168 VAL A C 1
ATOM 1271 O O . VAL A 1 168 ? -16.312 -5.815 3.817 1.00 98.44 168 VAL A O 1
ATOM 1274 N N . THR A 1 169 ? -16.050 -3.585 3.964 1.00 98.75 169 THR A N 1
ATOM 1275 C CA . THR A 1 169 ? -15.623 -3.537 5.368 1.00 98.75 169 THR A CA 1
ATOM 1276 C C . THR A 1 169 ? -16.640 -4.207 6.285 1.00 98.75 169 THR A C 1
ATOM 1278 O O . THR A 1 169 ? -17.814 -3.832 6.325 1.00 98.75 169 THR A O 1
ATOM 1281 N N . GLN A 1 170 ? -16.177 -5.178 7.067 1.00 98.62 170 GLN A N 1
ATOM 1282 C CA . GLN A 1 170 ? -17.004 -5.864 8.057 1.00 98.62 170 GLN A CA 1
ATOM 1283 C C . GLN A 1 170 ? -17.129 -5.019 9.330 1.00 98.62 170 GLN A C 1
ATOM 1285 O O . GLN A 1 170 ? -16.146 -4.447 9.782 1.00 98.62 170 GLN A O 1
ATOM 1290 N N . VAL A 1 171 ? -18.312 -4.980 9.949 1.00 98.62 171 VAL A N 1
ATOM 1291 C CA . VAL A 1 171 ? -18.511 -4.400 11.291 1.00 98.62 171 VAL A CA 1
ATOM 1292 C C . VAL A 1 171 ? -19.001 -5.509 12.207 1.00 98.62 171 VAL A C 1
ATOM 1294 O O . VAL A 1 171 ? -20.144 -5.957 12.081 1.00 98.62 171 VAL A O 1
ATOM 1297 N N . VAL A 1 172 ? -18.129 -5.986 13.093 1.00 97.75 172 VAL A N 1
ATOM 1298 C CA . VAL A 1 172 ? -18.367 -7.187 13.904 1.00 97.75 172 VAL A CA 1
ATOM 1299 C C . VAL A 1 172 ? -17.972 -6.956 15.366 1.00 97.75 172 VAL A C 1
ATOM 1301 O O . VAL A 1 172 ? -16.991 -6.264 15.614 1.00 97.75 172 VAL A O 1
ATOM 1304 N N . PRO A 1 173 ? -18.679 -7.539 16.352 1.00 97.88 173 PRO A N 1
ATOM 1305 C CA . PRO A 1 173 ? -18.272 -7.438 17.752 1.00 97.88 173 PRO A CA 1
ATOM 1306 C C . PRO A 1 173 ? -16.884 -8.038 17.998 1.00 97.88 173 PRO A C 1
ATOM 1308 O O . PRO A 1 173 ? -16.593 -9.153 17.545 1.00 97.88 173 PRO A O 1
ATOM 1311 N N . LEU A 1 174 ? -16.038 -7.325 18.744 1.00 97.81 174 LEU A N 1
ATOM 1312 C CA . LEU A 1 174 ? -14.749 -7.842 19.186 1.00 97.81 174 LEU A CA 1
ATOM 1313 C C . LEU A 1 174 ? -14.979 -8.955 20.215 1.00 97.81 174 LEU A C 1
ATOM 1315 O O . LEU A 1 174 ? -15.547 -8.731 21.280 1.00 97.81 174 LEU A O 1
ATOM 1319 N N . LYS A 1 175 ? -14.520 -10.171 19.903 1.00 95.69 175 LYS A N 1
ATOM 1320 C CA . LYS A 1 175 ? -14.505 -11.278 20.873 1.00 95.69 175 LYS A CA 1
ATOM 1321 C C . LYS A 1 175 ? -13.267 -11.219 21.760 1.00 95.69 175 LYS A C 1
ATOM 1323 O O . LYS A 1 175 ? -13.362 -11.326 22.976 1.00 95.69 175 LYS A O 1
ATOM 1328 N N . LYS A 1 176 ? -12.103 -11.107 21.121 1.00 96.88 176 LYS A N 1
ATOM 1329 C CA . LYS A 1 176 ? -10.795 -11.009 21.760 1.00 96.88 176 LYS A CA 1
ATOM 1330 C C . LYS A 1 176 ? -9.788 -10.428 20.774 1.00 96.88 176 LYS A C 1
ATOM 1332 O O . LYS A 1 176 ? -9.874 -10.710 19.577 1.00 96.88 176 LYS A O 1
ATOM 1337 N N . PHE A 1 177 ? -8.853 -9.654 21.306 1.00 98.38 177 PHE A N 1
ATOM 1338 C CA . PHE A 1 177 ? -7.665 -9.178 20.614 1.00 98.38 177 PHE A CA 1
ATOM 1339 C C . PHE A 1 177 ? -6.436 -9.890 21.190 1.00 98.38 177 PHE A C 1
ATOM 1341 O O . PHE A 1 177 ? -6.344 -10.092 22.405 1.00 98.38 177 PHE A O 1
ATOM 1348 N N . TYR A 1 178 ? -5.521 -10.297 20.317 1.00 98.50 178 TYR A N 1
ATOM 1349 C CA . TYR A 1 178 ? -4.227 -10.863 20.681 1.00 98.50 178 TYR A CA 1
ATOM 1350 C C . TYR A 1 178 ? -3.134 -9.943 20.152 1.00 98.50 178 TYR A C 1
ATOM 1352 O O . TYR A 1 178 ? -3.088 -9.716 18.949 1.00 98.50 178 TYR A O 1
ATOM 1360 N N . SER A 1 179 ? -2.271 -9.423 21.028 1.00 98.38 179 SER A N 1
ATOM 1361 C CA . SER A 1 179 ? -1.084 -8.680 20.590 1.00 98.38 179 SER A CA 1
ATOM 1362 C C . SER A 1 179 ? -0.218 -9.578 19.713 1.00 98.38 179 SER A C 1
ATOM 1364 O O . SER A 1 179 ? 0.007 -10.736 20.071 1.00 98.38 179 SER A O 1
ATOM 1366 N N . ALA A 1 180 ? 0.269 -9.035 18.600 1.00 97.94 180 ALA A N 1
ATOM 1367 C CA . ALA A 1 180 ? 1.306 -9.680 17.811 1.00 97.94 180 ALA A CA 1
ATOM 1368 C C . ALA A 1 180 ? 2.625 -9.685 18.592 1.00 97.94 180 ALA A C 1
ATOM 1370 O O . ALA A 1 180 ? 2.785 -8.998 19.610 1.00 97.94 180 ALA A O 1
ATOM 1371 N N . GLU A 1 181 ? 3.571 -10.471 18.102 1.00 96.88 181 GLU A N 1
ATOM 1372 C CA . GLU A 1 181 ? 4.921 -10.572 18.623 1.00 96.88 181 GLU A CA 1
ATOM 1373 C C . GLU A 1 181 ? 5.624 -9.204 18.622 1.00 96.88 181 GLU A C 1
ATOM 1375 O O . GLU A 1 181 ? 5.321 -8.317 17.822 1.00 96.88 181 GLU A O 1
ATOM 1380 N N . ALA A 1 182 ? 6.595 -9.033 19.524 1.00 94.38 182 ALA A N 1
ATOM 1381 C CA . ALA A 1 182 ? 7.266 -7.749 19.732 1.00 94.38 182 ALA A CA 1
ATOM 1382 C C . ALA A 1 182 ? 7.928 -7.194 18.460 1.00 94.38 182 ALA A C 1
ATOM 1384 O O . ALA A 1 182 ? 7.927 -5.988 18.263 1.00 94.38 182 ALA A O 1
ATOM 1385 N N . TYR A 1 183 ? 8.430 -8.066 17.580 1.00 91.44 183 TYR A N 1
ATOM 1386 C CA . TYR A 1 183 ? 9.085 -7.658 16.335 1.00 91.44 183 TYR A CA 1
ATOM 1387 C C . TYR A 1 183 ? 8.123 -7.064 15.293 1.00 91.44 183 TYR A C 1
ATOM 1389 O O . TYR A 1 183 ? 8.580 -6.570 14.270 1.00 91.44 183 TYR A O 1
ATOM 1397 N N . HIS A 1 184 ? 6.805 -7.138 15.507 1.00 95.75 184 HIS A N 1
ATOM 1398 C CA . HIS A 1 184 ? 5.820 -6.485 14.645 1.00 95.75 184 HIS A CA 1
ATOM 1399 C C . HIS A 1 184 ? 5.411 -5.092 15.129 1.00 95.75 184 HIS A C 1
ATOM 1401 O O . HIS A 1 184 ? 4.805 -4.362 14.349 1.00 95.75 184 HIS A O 1
ATOM 1407 N N . GLN A 1 185 ? 5.714 -4.735 16.377 1.00 96.25 185 GLN A N 1
ATOM 1408 C CA . GLN A 1 185 ? 5.337 -3.444 16.951 1.00 96.25 185 GLN A CA 1
ATOM 1409 C C . GLN A 1 185 ? 6.312 -2.367 16.474 1.00 96.25 185 GLN A C 1
ATOM 1411 O O . GLN A 1 185 ? 7.515 -2.608 16.439 1.00 96.25 185 GLN A O 1
ATOM 1416 N N . HIS A 1 186 ? 5.805 -1.192 16.110 1.00 90.19 186 HIS A N 1
ATOM 1417 C CA . HIS A 1 186 ? 6.590 -0.059 15.606 1.00 90.19 186 HIS A CA 1
ATOM 1418 C C . HIS A 1 186 ? 7.462 -0.402 14.384 1.00 90.19 186 HIS A C 1
ATOM 1420 O O . HIS A 1 186 ? 8.457 0.265 14.099 1.00 90.19 186 HIS A O 1
ATOM 1426 N N . TYR A 1 187 ? 7.084 -1.428 13.613 1.00 91.00 187 TYR A N 1
ATOM 1427 C CA . TYR A 1 187 ? 7.925 -1.979 12.544 1.00 91.00 187 TYR A CA 1
ATOM 1428 C C . TYR A 1 187 ? 8.313 -0.933 11.488 1.00 91.00 187 TYR A C 1
ATOM 1430 O O . TYR A 1 187 ? 9.436 -0.934 10.989 1.00 91.00 187 TYR A O 1
ATOM 1438 N N . LEU A 1 188 ? 7.398 -0.018 11.148 1.00 89.12 188 LEU A N 1
ATOM 1439 C CA . LEU A 1 188 ? 7.672 1.066 10.201 1.00 89.12 188 LEU A CA 1
ATOM 1440 C C . LEU A 1 188 ? 8.776 2.007 10.702 1.00 89.12 188 LEU A C 1
ATOM 1442 O O . LEU A 1 188 ? 9.596 2.452 9.903 1.00 89.12 188 LEU A O 1
ATOM 1446 N N . GLU A 1 189 ? 8.800 2.306 12.002 1.00 84.56 189 GLU A N 1
ATOM 1447 C CA . GLU A 1 189 ? 9.812 3.171 12.622 1.00 84.56 189 GLU A CA 1
ATOM 1448 C C . GLU A 1 189 ? 11.172 2.487 12.718 1.00 84.56 189 GLU A C 1
ATOM 1450 O O . GLU A 1 189 ? 12.204 3.125 12.512 1.00 84.56 189 GLU A O 1
ATOM 1455 N N . GLU A 1 190 ? 11.179 1.186 13.010 1.00 84.50 190 GLU A N 1
ATOM 1456 C CA . GLU A 1 190 ? 12.404 0.390 13.109 1.00 84.50 190 GLU A CA 1
ATOM 1457 C C . GLU A 1 190 ? 12.990 0.042 11.729 1.00 84.50 190 GLU A C 1
ATOM 1459 O O . GLU A 1 190 ? 14.203 -0.146 11.585 1.00 84.50 190 GLU A O 1
ATOM 1464 N N . HIS A 1 191 ? 12.148 -0.005 10.690 1.00 81.75 191 HIS A N 1
ATOM 1465 C CA . HIS A 1 191 ? 12.519 -0.400 9.330 1.00 81.75 191 HIS A CA 1
ATOM 1466 C C . HIS A 1 191 ? 11.998 0.562 8.239 1.00 81.75 191 HIS A C 1
ATOM 1468 O O . HIS A 1 191 ? 11.393 0.107 7.260 1.00 81.75 191 HIS A O 1
ATOM 1474 N N . PRO A 1 192 ? 12.276 1.879 8.328 1.00 78.38 192 PRO A N 1
ATOM 1475 C CA . PRO A 1 192 ? 11.703 2.888 7.429 1.00 78.38 192 PRO A CA 1
ATOM 1476 C C . PRO A 1 192 ? 12.146 2.723 5.967 1.00 78.38 192 PRO A C 1
ATOM 1478 O O . PRO A 1 192 ? 11.446 3.154 5.053 1.00 78.38 192 PRO A O 1
ATOM 1481 N N . ASP A 1 193 ? 13.280 2.050 5.750 1.00 72.50 193 ASP A N 1
ATOM 1482 C CA . ASP A 1 193 ? 13.906 1.855 4.437 1.00 72.50 193 ASP A CA 1
ATOM 1483 C C . ASP A 1 193 ? 13.599 0.473 3.831 1.00 72.50 193 ASP A C 1
ATOM 1485 O O . ASP A 1 193 ? 14.104 0.125 2.758 1.00 72.50 193 ASP A O 1
ATOM 1489 N N . SER A 1 194 ? 12.773 -0.335 4.509 1.00 76.12 194 SER A N 1
ATOM 1490 C CA . SER A 1 194 ? 12.282 -1.601 3.962 1.00 76.12 194 SER A CA 1
ATOM 1491 C C . SER A 1 194 ? 11.445 -1.326 2.705 1.00 76.12 194 SER A C 1
ATOM 1493 O O . SER A 1 194 ? 10.512 -0.522 2.770 1.00 76.12 194 SER A O 1
ATOM 1495 N N . PRO A 1 195 ? 11.696 -2.000 1.565 1.00 70.94 195 PRO A N 1
ATOM 1496 C CA . PRO A 1 195 ? 10.947 -1.782 0.325 1.00 70.94 195 PRO A CA 1
ATOM 1497 C C . PRO A 1 195 ? 9.437 -1.895 0.505 1.00 70.94 195 PRO A C 1
ATOM 1499 O O . PRO A 1 195 ? 8.673 -1.132 -0.083 1.00 70.94 195 PRO A O 1
ATOM 1502 N N . TYR A 1 196 ? 9.014 -2.838 1.352 1.00 78.44 196 TYR A N 1
ATOM 1503 C CA . TYR A 1 196 ? 7.609 -3.031 1.665 1.00 78.44 196 TYR A CA 1
ATOM 1504 C C . TYR A 1 196 ? 7.019 -1.786 2.340 1.00 78.44 196 TYR A C 1
ATOM 1506 O O . TYR A 1 196 ? 6.012 -1.266 1.861 1.00 78.44 196 TYR A O 1
ATOM 1514 N N . ILE A 1 197 ? 7.684 -1.262 3.377 1.00 82.81 197 ILE A N 1
ATOM 1515 C CA . ILE A 1 197 ? 7.275 -0.043 4.088 1.00 82.81 197 ILE A CA 1
ATOM 1516 C C . ILE A 1 197 ? 7.231 1.152 3.138 1.00 82.81 197 ILE A C 1
ATOM 1518 O O . ILE A 1 197 ? 6.212 1.840 3.051 1.00 82.81 197 ILE A O 1
ATOM 1522 N N . VAL A 1 198 ? 8.304 1.357 2.372 1.00 72.12 198 VAL A N 1
ATOM 1523 C CA . VAL A 1 198 ? 8.441 2.470 1.424 1.00 72.12 198 VAL A CA 1
ATOM 1524 C C . VAL A 1 198 ? 7.300 2.484 0.411 1.00 72.12 198 VAL A C 1
ATOM 1526 O O . VAL A 1 198 ? 6.767 3.545 0.087 1.00 72.12 198 VAL A O 1
ATOM 1529 N N . GLN A 1 199 ? 6.899 1.313 -0.079 1.00 71.38 199 GLN A N 1
ATOM 1530 C CA . GLN A 1 199 ? 5.905 1.212 -1.137 1.00 71.38 199 GLN A CA 1
ATOM 1531 C C . GLN A 1 199 ? 4.463 1.107 -0.632 1.00 71.38 199 GLN A C 1
ATOM 1533 O O . GLN A 1 199 ? 3.554 1.593 -1.305 1.00 71.38 199 GLN A O 1
ATOM 1538 N N . CYS A 1 200 ? 4.232 0.447 0.503 1.00 81.06 200 CYS A N 1
ATOM 1539 C CA . CYS A 1 200 ? 2.886 0.096 0.960 1.00 81.06 200 CYS A CA 1
ATOM 1540 C C . CYS A 1 200 ? 2.395 0.991 2.100 1.00 81.06 200 CYS A C 1
ATOM 1542 O O . CYS A 1 200 ? 1.203 1.301 2.149 1.00 81.06 200 CYS A O 1
ATOM 1544 N N . ASP A 1 201 ? 3.290 1.439 2.984 1.00 87.31 201 ASP A N 1
ATOM 1545 C CA . ASP A 1 201 ? 2.900 2.063 4.249 1.00 87.31 201 ASP A CA 1
ATOM 1546 C C . ASP A 1 201 ? 3.271 3.543 4.353 1.00 87.31 201 ASP A C 1
ATOM 1548 O O . ASP A 1 201 ? 2.437 4.346 4.775 1.00 87.31 201 ASP A O 1
ATOM 1552 N N . LEU A 1 202 ? 4.445 3.956 3.867 1.00 84.25 202 LEU A N 1
ATOM 1553 C CA . LEU A 1 202 ? 4.792 5.377 3.795 1.00 84.25 202 LEU A CA 1
ATOM 1554 C C . LEU A 1 202 ? 3.791 6.212 2.964 1.00 84.25 202 LEU A C 1
ATOM 1556 O O . LEU A 1 202 ? 3.518 7.352 3.360 1.00 84.25 202 LEU A O 1
ATOM 1560 N N . PRO A 1 203 ? 3.150 5.701 1.882 1.00 83.56 203 PRO A N 1
ATOM 1561 C CA . PRO A 1 203 ? 2.122 6.471 1.179 1.00 83.56 203 PRO A CA 1
ATOM 1562 C C . PRO A 1 203 ? 0.911 6.774 2.060 1.00 83.56 203 PRO A C 1
ATOM 1564 O O . PRO A 1 203 ? 0.270 7.811 1.880 1.00 83.56 203 PRO A O 1
ATOM 1567 N N . LYS A 1 204 ? 0.615 5.916 3.047 1.00 89.50 204 LYS A N 1
ATOM 1568 C CA . LYS A 1 204 ? -0.456 6.153 4.022 1.00 89.50 204 LYS A CA 1
ATOM 1569 C C . LYS A 1 204 ? -0.098 7.334 4.928 1.00 89.50 204 LYS A C 1
ATOM 1571 O O . LYS A 1 204 ? -0.933 8.215 5.115 1.00 89.50 204 LYS A O 1
ATOM 1576 N N . LEU A 1 205 ? 1.143 7.418 5.417 1.00 89.25 205 LEU A N 1
ATOM 1577 C CA . LEU A 1 205 ? 1.600 8.554 6.234 1.00 89.25 205 LEU A CA 1
ATOM 1578 C C . LEU A 1 205 ? 1.640 9.858 5.430 1.00 89.25 205 LEU A C 1
ATOM 1580 O O . LEU A 1 205 ? 1.128 10.877 5.887 1.00 89.25 205 LEU A O 1
ATOM 1584 N N . SER A 1 206 ? 2.143 9.821 4.194 1.00 82.12 206 SER A N 1
ATOM 1585 C CA . SER A 1 206 ? 2.109 10.983 3.296 1.00 82.12 206 SER A CA 1
ATOM 1586 C C . SER A 1 206 ? 0.676 11.477 3.063 1.00 82.12 206 SER A C 1
ATOM 1588 O O . SER A 1 206 ? 0.400 12.679 3.140 1.00 82.12 206 SER A O 1
ATOM 1590 N N . ARG A 1 207 ? -0.265 10.550 2.851 1.00 82.25 207 ARG A N 1
ATOM 1591 C CA . ARG A 1 207 ? -1.687 10.866 2.704 1.00 82.25 207 ARG A CA 1
ATOM 1592 C C . ARG A 1 207 ? -2.288 11.439 3.987 1.00 82.25 207 ARG A C 1
ATOM 1594 O O . ARG A 1 207 ? -3.055 12.394 3.895 1.00 82.25 207 ARG A O 1
ATOM 1601 N N . LEU A 1 208 ? -1.921 10.915 5.160 1.00 88.94 208 LEU A N 1
ATOM 1602 C CA . LEU A 1 208 ? -2.334 11.465 6.453 1.00 88.94 208 LEU A CA 1
ATOM 1603 C C . LEU A 1 208 ? -1.898 12.929 6.594 1.00 88.94 208 LEU A C 1
ATOM 1605 O O . LEU A 1 208 ? -2.741 13.786 6.849 1.00 88.94 208 LEU A O 1
ATOM 1609 N N . VAL A 1 209 ? -0.614 13.223 6.368 1.00 86.50 209 VAL A N 1
ATOM 1610 C CA . VAL A 1 209 ? -0.056 14.583 6.465 1.00 86.50 209 VAL A CA 1
ATOM 1611 C C . VAL A 1 209 ? -0.699 15.521 5.449 1.00 86.50 209 VAL A C 1
ATOM 1613 O O . VAL A 1 209 ? -1.012 16.662 5.772 1.00 86.50 209 VAL A O 1
ATOM 1616 N N . SER A 1 210 ? -0.928 15.050 4.222 1.00 81.00 210 SER A N 1
ATOM 1617 C CA . SER A 1 210 ? -1.532 15.872 3.174 1.00 81.00 210 SER A CA 1
ATOM 1618 C C . SER A 1 210 ? -3.010 16.173 3.425 1.00 81.00 210 SER A C 1
ATOM 1620 O O . SER A 1 210 ? -3.471 17.246 3.037 1.00 81.00 210 SER A O 1
ATOM 1622 N N . MET A 1 211 ? -3.772 15.227 3.980 1.00 83.69 211 MET A N 1
ATOM 1623 C CA . MET A 1 211 ? -5.224 15.366 4.139 1.00 83.69 211 MET A CA 1
ATOM 1624 C C . MET A 1 211 ? -5.628 15.942 5.497 1.00 83.69 211 MET A C 1
ATOM 1626 O O . MET A 1 211 ? -6.653 16.617 5.568 1.00 83.69 211 MET A O 1
ATOM 1630 N N . TYR A 1 212 ? -4.853 15.660 6.547 1.00 89.88 212 TYR A N 1
ATOM 1631 C CA . TYR A 1 212 ? -5.186 15.974 7.939 1.00 89.88 212 TYR A CA 1
ATOM 1632 C C . TYR A 1 212 ? -3.962 16.448 8.750 1.00 89.88 212 TYR A C 1
ATOM 1634 O O . TYR A 1 212 ? -3.691 15.905 9.829 1.00 89.88 212 TYR A O 1
ATOM 1642 N N . PRO A 1 213 ? -3.190 17.444 8.272 1.00 88.19 213 PRO A N 1
ATOM 1643 C CA . PRO A 1 213 ? -1.985 17.911 8.966 1.00 88.19 213 PRO A CA 1
ATOM 1644 C C . PRO A 1 213 ? -2.266 18.383 10.403 1.00 88.19 213 PRO A C 1
ATOM 1646 O O . PRO A 1 213 ? -1.414 18.279 11.283 1.00 88.19 213 PRO A O 1
ATOM 1649 N N . GLU A 1 214 ? -3.474 18.874 10.680 1.00 91.12 214 GLU A N 1
ATOM 1650 C CA . GLU A 1 214 ? -3.911 19.309 12.005 1.00 91.12 214 GLU A CA 1
ATOM 1651 C C . GLU A 1 214 ? -4.028 18.165 13.020 1.00 91.12 214 GLU A C 1
ATOM 1653 O O . GLU A 1 214 ? -3.866 18.407 14.223 1.00 91.12 214 GLU A O 1
ATOM 1658 N N . LEU A 1 215 ? -4.267 16.934 12.553 1.00 94.25 215 LEU A N 1
ATOM 1659 C CA . LEU A 1 215 ? -4.404 15.742 13.390 1.00 94.25 215 LEU A CA 1
ATOM 1660 C C . LEU A 1 215 ? -3.063 15.065 13.684 1.00 94.25 215 LEU A C 1
ATOM 1662 O O . LEU A 1 215 ? -3.007 14.231 14.581 1.00 94.25 215 LEU A O 1
ATOM 1666 N N . VAL A 1 216 ? -1.985 15.425 12.985 1.00 92.88 216 VAL A N 1
ATOM 1667 C CA . VAL A 1 216 ? -0.680 14.767 13.128 1.00 92.88 216 VAL A CA 1
ATOM 1668 C C . VAL A 1 216 ? -0.019 15.122 14.464 1.00 92.88 216 VAL A C 1
ATOM 1670 O O . VAL A 1 216 ? 0.204 16.293 14.783 1.00 92.88 216 VAL A O 1
ATOM 1673 N N . LYS A 1 217 ? 0.308 14.102 15.262 1.00 92.19 217 LYS A N 1
ATOM 1674 C CA . LYS A 1 217 ? 1.014 14.200 16.545 1.00 92.19 217 LYS A CA 1
ATOM 1675 C C . LYS A 1 217 ? 2.484 14.577 16.307 1.00 92.19 217 LYS A C 1
ATOM 1677 O O . LYS A 1 217 ? 3.170 13.863 15.577 1.00 92.19 217 LYS A O 1
ATOM 1682 N N . PRO A 1 218 ? 3.008 15.657 16.915 1.00 88.06 218 PRO A N 1
ATOM 1683 C CA . PRO A 1 218 ? 4.426 15.997 16.802 1.00 88.06 218 PRO A CA 1
ATOM 1684 C C . PRO A 1 218 ? 5.338 14.855 17.270 1.00 88.06 218 PRO A C 1
ATOM 1686 O O . PRO A 1 218 ? 5.051 14.223 18.285 1.00 88.06 218 PRO A O 1
ATOM 1689 N N . GLY A 1 219 ? 6.432 14.615 16.542 1.00 83.12 219 GLY A N 1
ATOM 1690 C CA . GLY A 1 219 ? 7.405 13.558 16.852 1.00 83.12 219 GLY A CA 1
ATOM 1691 C C . GLY A 1 219 ? 6.941 12.130 16.549 1.00 83.12 219 GLY A C 1
ATOM 1692 O O . GLY A 1 219 ? 7.639 11.195 16.914 1.00 83.12 219 GLY A O 1
ATOM 1693 N N . SER A 1 220 ? 5.779 11.960 15.915 1.00 88.19 220 SER A N 1
ATOM 1694 C CA . SER A 1 220 ? 5.288 10.662 15.442 1.00 88.19 220 SER A CA 1
ATOM 1695 C C . SER A 1 220 ? 5.880 10.265 14.079 1.00 88.19 220 SER A C 1
ATOM 1697 O O . SER A 1 220 ? 6.472 11.127 13.421 1.00 88.19 220 SER A O 1
ATOM 1699 N N . PRO A 1 221 ? 5.668 9.022 13.601 1.00 82.38 221 PRO A N 1
ATOM 1700 C CA . PRO A 1 221 ? 6.159 8.563 12.296 1.00 82.38 221 PRO A CA 1
ATOM 1701 C C . PRO A 1 221 ? 5.765 9.449 11.115 1.00 82.38 221 PRO A C 1
ATOM 1703 O O . PRO A 1 221 ? 6.543 9.622 10.183 1.00 82.38 221 PRO A O 1
ATOM 1706 N N . ALA A 1 222 ? 4.559 10.026 11.140 1.00 83.56 222 ALA A N 1
ATOM 1707 C CA . ALA A 1 222 ? 4.104 10.937 10.091 1.00 83.56 222 ALA A CA 1
ATOM 1708 C C . ALA A 1 222 ? 4.657 12.367 10.234 1.00 83.56 222 ALA A C 1
ATOM 1710 O O . ALA A 1 222 ? 4.549 13.157 9.301 1.00 83.56 222 ALA A O 1
ATOM 1711 N N . ALA A 1 223 ? 5.176 12.732 11.411 1.00 77.50 223 ALA A N 1
ATOM 1712 C CA . ALA A 1 223 ? 5.701 14.066 11.706 1.00 77.50 223 ALA A CA 1
ATOM 1713 C C . ALA A 1 223 ? 7.226 14.155 11.603 1.00 77.50 223 ALA A C 1
ATOM 1715 O O . ALA A 1 223 ? 7.765 15.260 11.533 1.00 77.50 223 ALA A O 1
ATOM 1716 N N . THR A 1 224 ? 7.926 13.024 11.668 1.00 66.06 224 THR A N 1
ATOM 1717 C CA . THR A 1 224 ? 9.350 12.972 11.359 1.00 66.06 224 THR A CA 1
ATOM 1718 C C . THR A 1 224 ? 9.508 13.223 9.863 1.00 66.06 224 THR A C 1
ATOM 1720 O O . THR A 1 224 ? 8.660 12.807 9.073 1.00 66.06 224 THR A O 1
ATOM 1723 N N . ASP A 1 225 ? 10.568 13.935 9.463 1.00 53.59 225 ASP A N 1
ATOM 1724 C CA . ASP A 1 225 ? 11.025 13.926 8.072 1.00 53.59 225 ASP A CA 1
ATOM 1725 C C . ASP A 1 225 ? 11.408 12.476 7.775 1.00 53.59 225 ASP A C 1
ATOM 1727 O O . ASP A 1 225 ? 12.565 12.074 7.915 1.00 53.59 225 ASP A O 1
ATOM 1731 N N . THR A 1 226 ? 10.416 11.645 7.449 1.00 48.03 226 THR A N 1
ATOM 1732 C CA . THR A 1 226 ? 10.673 10.335 6.890 1.00 48.03 226 THR A CA 1
ATOM 1733 C C . THR A 1 226 ? 11.603 10.617 5.722 1.00 48.03 226 THR A C 1
ATOM 1735 O O . THR A 1 226 ? 11.323 11.538 4.948 1.00 48.03 226 THR A O 1
ATOM 1738 N N . PRO A 1 227 ? 12.733 9.911 5.593 1.00 45.56 227 PRO A N 1
ATOM 1739 C CA . PRO A 1 227 ? 13.799 10.306 4.677 1.00 45.56 227 PRO A CA 1
ATOM 1740 C C . PRO A 1 227 ? 13.370 10.273 3.202 1.00 45.56 227 PRO A C 1
ATOM 1742 O O . PRO A 1 227 ? 14.158 10.546 2.313 1.00 45.56 227 PRO A O 1
ATOM 1745 N N . THR A 1 228 ? 12.102 10.019 2.911 1.00 49.12 228 THR A N 1
ATOM 1746 C CA . THR A 1 228 ? 11.511 10.065 1.594 1.00 49.12 228 THR A CA 1
ATOM 1747 C C . THR A 1 228 ? 10.954 11.436 1.238 1.00 49.12 228 THR A C 1
ATOM 1749 O O . THR A 1 228 ? 9.980 11.908 1.828 1.00 49.12 228 THR A O 1
ATOM 1752 N N . LYS A 1 229 ? 11.496 12.055 0.189 1.00 55.25 229 LYS A N 1
ATOM 1753 C CA . LYS A 1 229 ? 10.863 13.228 -0.420 1.00 55.25 229 LYS A CA 1
ATOM 1754 C C . LYS A 1 229 ? 9.656 12.751 -1.225 1.00 55.25 229 LYS A C 1
ATOM 1756 O O . LYS A 1 229 ? 9.802 11.927 -2.125 1.00 55.25 229 LYS A O 1
ATOM 1761 N N . VAL A 1 230 ? 8.468 13.277 -0.931 1.00 58.62 230 VAL A N 1
ATOM 1762 C CA . VAL A 1 230 ? 7.303 13.062 -1.798 1.00 58.62 230 VAL A CA 1
ATOM 1763 C C . VAL A 1 230 ? 7.512 13.884 -3.070 1.00 58.62 230 VAL A C 1
ATOM 1765 O O . VAL A 1 230 ? 7.494 15.115 -3.037 1.00 58.62 230 VAL A O 1
ATOM 1768 N N . TRP A 1 231 ? 7.737 13.216 -4.198 1.00 64.25 231 TRP A N 1
ATOM 1769 C CA . TRP A 1 231 ? 7.879 13.836 -5.515 1.00 64.25 231 TRP A CA 1
ATOM 1770 C C . TRP A 1 231 ? 6.710 13.390 -6.393 1.00 64.25 231 TRP A C 1
ATOM 1772 O O . TRP A 1 231 ? 6.584 12.213 -6.705 1.00 64.25 231 TRP A O 1
ATOM 1782 N N . HIS A 1 232 ? 5.814 14.317 -6.752 1.00 68.25 232 HIS A N 1
ATOM 1783 C CA . HIS A 1 232 ? 4.589 14.024 -7.522 1.00 68.25 232 HIS A CA 1
ATOM 1784 C C . HIS A 1 232 ? 3.736 12.879 -6.932 1.00 68.25 232 HIS A C 1
ATOM 1786 O O . HIS A 1 232 ? 3.207 12.044 -7.657 1.00 68.25 232 HIS A O 1
ATOM 1792 N N . GLY A 1 233 ? 3.613 12.821 -5.599 1.00 63.25 233 GLY A N 1
ATOM 1793 C CA . GLY A 1 233 ? 2.861 11.767 -4.901 1.00 63.25 233 GLY A CA 1
ATOM 1794 C C . GLY A 1 233 ? 3.593 10.424 -4.793 1.00 63.25 233 GLY A C 1
ATOM 1795 O O . GLY A 1 233 ? 3.049 9.485 -4.218 1.00 63.25 233 GLY A O 1
ATOM 1796 N N . LEU A 1 234 ? 4.821 10.334 -5.311 1.00 72.56 234 LEU A N 1
ATOM 1797 C CA . LEU A 1 234 ? 5.688 9.171 -5.194 1.00 72.56 234 LEU A CA 1
ATOM 1798 C C . LEU A 1 234 ? 6.689 9.340 -4.060 1.00 72.56 234 LEU A C 1
ATOM 1800 O O . LEU A 1 234 ? 7.176 10.436 -3.790 1.00 72.56 234 LEU A O 1
ATOM 1804 N N . ILE A 1 235 ? 7.031 8.222 -3.441 1.00 74.81 235 ILE A N 1
ATOM 1805 C CA . ILE A 1 235 ? 7.975 8.153 -2.335 1.00 74.81 235 ILE A CA 1
ATOM 1806 C C . ILE A 1 235 ? 9.360 7.876 -2.889 1.00 74.81 235 ILE A C 1
ATOM 1808 O O . ILE A 1 235 ? 9.562 6.869 -3.562 1.00 74.81 235 ILE A O 1
ATOM 1812 N N . VAL A 1 236 ? 10.292 8.791 -2.626 1.00 79.00 236 VAL A N 1
ATOM 1813 C CA . VAL A 1 236 ? 11.650 8.750 -3.172 1.00 79.00 236 VAL A CA 1
ATOM 1814 C C . VAL A 1 236 ? 12.662 8.714 -2.038 1.00 79.00 236 VAL A C 1
ATOM 1816 O O . VAL A 1 236 ? 12.765 9.683 -1.290 1.00 79.00 236 VAL A O 1
ATOM 1819 N N . LEU A 1 237 ? 13.433 7.629 -1.955 1.00 79.06 237 LEU A N 1
ATOM 1820 C CA . LEU A 1 237 ? 14.577 7.498 -1.052 1.00 79.06 237 LEU A CA 1
ATOM 1821 C C . LEU A 1 237 ? 15.673 8.523 -1.386 1.00 79.06 237 LEU A C 1
ATOM 1823 O O . LEU A 1 237 ? 15.898 8.849 -2.549 1.00 79.06 237 LEU A O 1
ATOM 1827 N N . GLN A 1 238 ? 16.408 8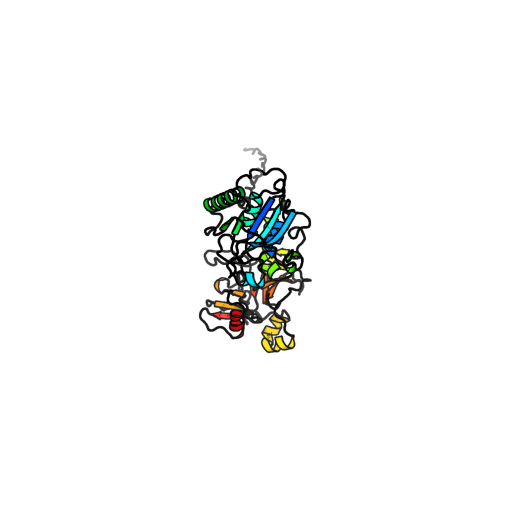.996 -0.387 1.00 80.06 238 GLN A N 1
ATOM 1828 C CA . GLN A 1 238 ? 17.559 9.890 -0.566 1.00 80.06 238 GLN A CA 1
ATOM 1829 C C . GLN A 1 238 ? 18.770 9.143 -1.147 1.00 80.06 238 GLN A C 1
ATOM 1831 O O . GLN A 1 238 ? 18.867 7.922 -0.999 1.00 80.06 238 GLN A O 1
ATOM 1836 N N . PRO A 1 239 ? 19.753 9.849 -1.740 1.00 80.31 239 PRO A N 1
ATOM 1837 C CA . PRO A 1 239 ? 20.921 9.206 -2.349 1.00 80.31 239 PRO A CA 1
ATOM 1838 C C . PRO A 1 239 ? 21.759 8.387 -1.356 1.00 80.31 239 PRO A C 1
ATOM 1840 O O . PRO A 1 239 ? 22.375 7.393 -1.729 1.00 80.31 239 PRO A O 1
ATOM 1843 N N . SER A 1 240 ? 21.786 8.795 -0.081 1.00 73.06 240 SER A N 1
ATOM 1844 C CA . SER A 1 240 ? 22.514 8.103 0.990 1.00 73.06 240 SER A CA 1
ATOM 1845 C C . SER A 1 240 ? 21.838 6.814 1.458 1.00 73.06 240 SER A C 1
ATOM 1847 O O . SER A 1 240 ? 22.454 6.036 2.185 1.00 73.06 240 SER A O 1
ATOM 1849 N N . GLN A 1 241 ? 20.582 6.586 1.075 1.00 70.25 241 GLN A N 1
ATOM 1850 C CA . GLN A 1 241 ? 19.822 5.426 1.510 1.00 70.25 241 GLN A CA 1
ATOM 1851 C C . GLN A 1 241 ? 20.042 4.252 0.565 1.00 70.25 241 GLN A C 1
ATOM 1853 O O . GLN A 1 241 ? 19.981 4.367 -0.664 1.00 70.25 241 GLN A O 1
ATOM 1858 N N . THR A 1 242 ? 20.290 3.094 1.166 1.00 67.94 242 THR A N 1
ATOM 1859 C CA . THR A 1 242 ? 20.408 1.834 0.440 1.00 67.94 242 THR A CA 1
ATOM 1860 C C . THR A 1 242 ? 19.163 1.009 0.733 1.00 67.94 242 THR A C 1
ATOM 1862 O O . THR A 1 242 ? 18.948 0.678 1.898 1.00 67.94 242 THR A O 1
ATOM 1865 N N . PRO A 1 243 ? 18.340 0.677 -0.276 1.00 69.75 243 PRO A N 1
ATOM 1866 C CA . PRO A 1 243 ? 17.187 -0.178 -0.046 1.00 69.75 243 PRO A CA 1
ATOM 1867 C C . PRO A 1 243 ? 17.645 -1.549 0.459 1.00 69.75 243 PRO A C 1
ATOM 1869 O O . PRO A 1 243 ? 18.613 -2.121 -0.053 1.00 69.75 243 PRO A O 1
ATOM 1872 N N . VAL A 1 244 ? 16.947 -2.083 1.461 1.00 69.94 244 VAL A N 1
ATOM 1873 C CA . VAL A 1 244 ? 17.174 -3.451 1.946 1.00 69.94 244 VAL A CA 1
ATOM 1874 C C . VAL A 1 244 ? 16.491 -4.415 0.987 1.00 69.94 244 VAL A C 1
ATOM 1876 O O . VAL A 1 244 ? 15.274 -4.413 0.882 1.00 69.94 244 VAL A O 1
ATOM 1879 N N . VAL A 1 245 ? 17.255 -5.237 0.277 1.00 78.25 245 VAL A N 1
ATOM 1880 C CA . VAL A 1 245 ? 16.732 -6.059 -0.827 1.00 78.25 245 VAL A CA 1
ATOM 1881 C C . VAL A 1 245 ? 16.821 -7.548 -0.478 1.00 78.25 245 VAL A C 1
ATOM 1883 O O . VAL A 1 245 ? 17.830 -7.954 0.082 1.00 78.25 245 VAL A O 1
ATOM 1886 N N . PRO A 1 246 ? 15.811 -8.383 -0.767 1.00 72.25 246 PRO A N 1
ATOM 1887 C CA . PRO A 1 246 ? 15.813 -9.802 -0.390 1.00 72.25 246 PRO A CA 1
ATOM 1888 C C . PRO A 1 246 ? 16.750 -10.698 -1.224 1.00 72.25 246 PRO A C 1
ATOM 1890 O O . PRO A 1 246 ? 17.177 -11.751 -0.750 1.00 72.25 246 PRO A O 1
ATOM 1893 N N . VAL A 1 247 ? 17.068 -10.328 -2.468 1.00 81.94 247 VAL A N 1
ATOM 1894 C CA . VAL A 1 247 ? 17.897 -11.128 -3.382 1.00 81.94 247 VAL A CA 1
ATOM 1895 C C . VAL A 1 247 ? 19.334 -10.615 -3.381 1.00 81.94 247 VAL A C 1
ATOM 1897 O O . VAL A 1 247 ? 19.629 -9.523 -3.873 1.00 81.94 247 VAL A O 1
ATOM 1900 N N . HIS A 1 248 ? 20.253 -11.452 -2.897 1.00 81.06 248 HIS A N 1
ATOM 1901 C CA . HIS A 1 248 ? 21.683 -11.155 -2.847 1.00 81.06 248 HIS A CA 1
ATOM 1902 C C . HIS A 1 248 ? 22.502 -12.197 -3.617 1.00 81.06 248 HIS A C 1
ATOM 1904 O O . HIS A 1 248 ? 22.472 -13.387 -3.309 1.00 81.06 248 HIS A O 1
ATOM 1910 N N . HIS A 1 249 ? 23.301 -11.731 -4.577 1.00 85.06 249 HIS A N 1
ATOM 1911 C CA . HIS A 1 249 ? 24.314 -12.527 -5.271 1.00 85.06 249 HIS A CA 1
ATOM 1912 C C . HIS A 1 249 ? 25.649 -11.781 -5.281 1.00 85.06 249 HIS A C 1
ATOM 1914 O O . HIS A 1 249 ? 25.681 -10.552 -5.183 1.00 85.06 249 HIS A O 1
ATOM 1920 N N . SER A 1 250 ? 26.754 -12.517 -5.433 1.00 88.00 250 SER A N 1
ATOM 1921 C CA . SER A 1 250 ? 28.054 -11.893 -5.683 1.00 88.00 250 SER A CA 1
ATOM 1922 C C . SER A 1 250 ? 28.079 -11.236 -7.070 1.00 88.00 250 SER A C 1
ATOM 1924 O O . SER A 1 250 ? 27.396 -11.688 -7.991 1.00 88.00 250 SER A O 1
ATOM 1926 N N . ASP A 1 251 ? 28.919 -10.218 -7.270 1.00 83.62 251 ASP A N 1
ATOM 1927 C CA . ASP A 1 251 ? 29.075 -9.572 -8.586 1.00 83.62 251 ASP A CA 1
ATOM 1928 C C . ASP A 1 251 ? 29.476 -10.560 -9.690 1.00 83.62 251 ASP A C 1
ATOM 1930 O O . ASP A 1 251 ? 29.067 -10.418 -10.846 1.00 83.62 251 ASP A O 1
ATOM 1934 N N . THR A 1 252 ? 30.258 -11.584 -9.332 1.00 88.38 252 THR A N 1
ATOM 1935 C CA . THR A 1 252 ? 30.679 -12.636 -10.265 1.00 88.38 252 THR A CA 1
ATOM 1936 C C . THR A 1 252 ? 29.494 -13.492 -10.700 1.00 88.38 252 THR A C 1
ATOM 1938 O O . THR A 1 252 ? 29.389 -13.833 -11.879 1.00 88.38 252 THR A O 1
ATOM 1941 N N . ASP A 1 253 ? 28.596 -13.824 -9.774 1.00 91.44 253 ASP A N 1
ATOM 1942 C CA . ASP A 1 253 ? 27.399 -14.606 -10.079 1.00 91.44 253 ASP A CA 1
ATOM 1943 C C . ASP A 1 253 ? 26.413 -13.780 -10.899 1.00 91.44 253 ASP A C 1
ATOM 1945 O O . ASP A 1 253 ? 25.942 -14.251 -11.934 1.00 91.44 253 ASP A O 1
ATOM 1949 N N . TRP A 1 254 ? 26.205 -12.511 -10.536 1.00 92.38 254 TRP A N 1
ATOM 1950 C CA . TRP A 1 254 ? 25.390 -11.593 -11.329 1.00 92.38 254 TRP A CA 1
ATOM 1951 C C . TRP A 1 254 ? 25.873 -11.486 -12.773 1.00 92.38 254 TRP A C 1
ATOM 1953 O O . TRP A 1 254 ? 25.073 -11.562 -13.705 1.00 92.38 254 TRP A O 1
ATOM 1963 N N . LYS A 1 255 ? 27.185 -11.350 -12.983 1.00 90.81 255 LYS A N 1
ATOM 1964 C CA . LYS A 1 255 ? 27.749 -11.230 -14.331 1.00 90.81 255 LYS A CA 1
ATOM 1965 C C . LYS A 1 255 ? 27.541 -12.491 -15.171 1.00 90.81 255 LYS A C 1
ATOM 1967 O O . LYS A 1 255 ? 27.325 -12.387 -16.378 1.00 90.81 255 LYS A O 1
ATOM 1972 N N . LYS A 1 256 ? 27.586 -13.673 -14.547 1.00 90.81 256 LYS A N 1
ATOM 1973 C CA . LYS A 1 256 ? 27.293 -14.951 -15.215 1.00 90.81 256 LYS A CA 1
ATOM 1974 C C . LYS A 1 256 ? 25.811 -15.089 -15.563 1.00 90.81 256 LYS A C 1
ATOM 1976 O O . LYS A 1 256 ? 25.507 -15.579 -16.644 1.00 90.81 256 LYS A O 1
ATOM 1981 N N . LEU A 1 257 ? 24.919 -14.663 -14.667 1.00 89.81 257 LEU A N 1
ATOM 1982 C CA . LEU A 1 257 ? 23.468 -14.769 -14.845 1.00 89.81 257 LEU A CA 1
ATOM 1983 C C . LEU A 1 257 ? 22.936 -13.820 -15.928 1.00 89.81 257 LEU A C 1
ATOM 1985 O O . LEU A 1 257 ? 22.096 -14.216 -16.729 1.00 89.81 257 LEU A O 1
ATOM 1989 N N . LEU A 1 258 ? 23.429 -12.580 -15.958 1.00 91.00 258 LEU A N 1
ATOM 1990 C CA . LEU A 1 258 ? 22.842 -11.497 -16.755 1.00 91.00 258 LEU A CA 1
ATOM 1991 C C . LEU A 1 258 ? 23.515 -11.300 -18.123 1.00 91.00 258 LEU A C 1
ATOM 1993 O O . LEU A 1 258 ? 22.939 -10.698 -19.027 1.00 91.00 258 LEU A O 1
ATOM 1997 N N . GLY A 1 259 ? 24.751 -11.774 -18.294 1.00 90.25 259 GLY A N 1
ATOM 1998 C CA . GLY A 1 259 ? 25.584 -11.377 -19.430 1.00 90.25 259 GLY A CA 1
ATOM 1999 C C . GLY A 1 259 ? 25.981 -9.893 -19.368 1.00 90.25 259 GLY A C 1
ATOM 2000 O O . GLY A 1 259 ? 25.522 -9.132 -18.522 1.00 90.25 259 GLY A O 1
ATOM 2001 N N . ASN A 1 260 ? 26.882 -9.456 -20.252 1.00 91.56 260 ASN A N 1
ATOM 2002 C CA . ASN A 1 260 ? 27.572 -8.168 -20.073 1.00 91.56 260 ASN A CA 1
ATOM 2003 C C . ASN A 1 260 ? 26.653 -6.934 -20.120 1.00 91.56 260 ASN A C 1
ATOM 2005 O O . ASN A 1 260 ? 26.829 -6.038 -19.300 1.00 91.56 260 ASN A O 1
ATOM 2009 N N . GLN A 1 261 ? 25.704 -6.868 -21.064 1.00 92.44 261 GLN A N 1
ATOM 2010 C CA . GLN A 1 261 ? 24.860 -5.678 -21.244 1.00 92.44 261 GLN A CA 1
ATOM 2011 C C . GLN A 1 261 ? 23.878 -5.500 -20.082 1.00 92.44 261 GLN A C 1
ATOM 2013 O O . GLN A 1 261 ? 23.859 -4.441 -19.460 1.00 92.44 261 GLN A O 1
ATOM 2018 N N . ALA A 1 262 ? 23.103 -6.539 -19.754 1.00 95.00 262 ALA A N 1
ATOM 2019 C CA . ALA A 1 262 ? 22.161 -6.473 -18.642 1.00 95.00 262 ALA A CA 1
ATOM 2020 C C . ALA A 1 262 ? 22.891 -6.326 -17.302 1.00 95.00 262 ALA A C 1
ATOM 2022 O O . ALA A 1 262 ? 22.435 -5.569 -16.457 1.00 95.00 262 ALA A O 1
ATOM 2023 N N . TRP A 1 263 ? 24.058 -6.956 -17.118 1.00 95.56 263 TRP A N 1
ATOM 2024 C CA . TRP A 1 263 ? 24.873 -6.744 -15.919 1.00 95.56 263 TRP A CA 1
ATOM 2025 C C . TRP A 1 263 ? 25.335 -5.290 -15.764 1.00 95.56 263 TRP A C 1
ATOM 2027 O O . TRP A 1 263 ? 25.242 -4.744 -14.666 1.00 95.56 263 TRP A O 1
ATOM 2037 N N . GLY A 1 264 ? 25.807 -4.654 -16.843 1.00 95.81 264 GLY A N 1
ATOM 2038 C CA . GLY A 1 264 ? 26.198 -3.242 -16.821 1.00 95.81 264 GLY A CA 1
ATOM 2039 C C . GLY A 1 264 ? 25.037 -2.339 -16.410 1.00 95.81 264 GLY A C 1
ATOM 2040 O O . GLY A 1 264 ? 25.157 -1.557 -15.469 1.00 95.81 264 GLY A O 1
ATOM 2041 N N . VAL A 1 265 ? 23.873 -2.523 -17.036 1.00 96.62 265 VAL A N 1
ATOM 2042 C CA . VAL A 1 265 ? 22.663 -1.764 -16.693 1.00 96.62 265 VAL A CA 1
ATOM 2043 C C . VAL A 1 265 ? 22.237 -2.033 -15.251 1.00 96.62 265 VAL A C 1
ATOM 2045 O O . VAL A 1 265 ? 22.257 -1.127 -14.428 1.00 96.62 265 VAL A O 1
ATOM 2048 N N . LEU A 1 266 ? 21.924 -3.286 -14.915 1.00 95.62 266 LEU A N 1
ATOM 2049 C CA . LEU A 1 266 ? 21.304 -3.662 -13.643 1.00 95.62 266 LEU A CA 1
ATOM 2050 C C . LEU A 1 266 ? 22.215 -3.436 -12.435 1.00 95.62 266 LEU A C 1
ATOM 2052 O O . LEU A 1 266 ? 21.716 -3.157 -11.348 1.00 95.62 266 LEU A O 1
ATOM 2056 N N . ARG A 1 267 ? 23.536 -3.597 -12.579 1.00 94.00 267 ARG A N 1
ATOM 2057 C CA . ARG A 1 267 ? 24.464 -3.600 -11.433 1.00 94.00 267 ARG A CA 1
ATOM 2058 C C . ARG A 1 267 ? 25.395 -2.397 -11.383 1.00 94.00 267 ARG A C 1
ATOM 2060 O O . ARG A 1 267 ? 25.924 -2.107 -10.315 1.00 94.00 267 ARG A O 1
ATOM 2067 N N . ARG A 1 268 ? 25.608 -1.706 -12.506 1.00 93.31 268 ARG A N 1
ATOM 2068 C CA . ARG A 1 268 ? 26.489 -0.528 -12.580 1.00 93.31 268 ARG A CA 1
ATOM 2069 C C . ARG A 1 268 ? 25.764 0.762 -12.948 1.00 93.31 268 ARG A C 1
ATOM 2071 O O . ARG A 1 268 ? 26.431 1.786 -13.062 1.00 93.31 268 ARG A O 1
ATOM 2078 N N . ALA A 1 269 ? 24.439 0.708 -13.092 1.00 92.75 269 ALA A N 1
ATOM 2079 C CA . ALA A 1 269 ? 23.620 1.825 -13.550 1.00 92.75 269 ALA A CA 1
ATOM 2080 C C . ALA A 1 269 ? 24.071 2.376 -14.917 1.00 92.75 269 ALA A C 1
ATOM 2082 O O . ALA A 1 269 ? 23.941 3.568 -15.198 1.00 92.75 269 ALA A O 1
ATOM 2083 N N . ASP A 1 270 ? 24.602 1.501 -15.785 1.00 94.31 270 ASP A N 1
ATOM 2084 C CA . ASP A 1 270 ? 24.835 1.856 -17.185 1.00 94.31 270 ASP A CA 1
ATOM 2085 C C . ASP A 1 270 ? 23.482 2.092 -17.888 1.00 94.31 270 ASP A C 1
ATOM 2087 O O . ASP A 1 270 ? 22.440 1.575 -17.483 1.00 94.31 270 ASP A O 1
ATOM 2091 N N . THR A 1 271 ? 23.484 2.851 -18.983 1.00 94.25 271 THR A N 1
ATOM 2092 C CA . THR A 1 271 ? 22.290 3.082 -19.813 1.00 94.25 271 THR A CA 1
ATOM 2093 C C . THR A 1 271 ? 22.528 2.534 -21.217 1.00 94.25 271 THR A C 1
ATOM 2095 O O . THR A 1 271 ? 23.544 2.844 -21.843 1.00 94.25 271 THR A O 1
ATOM 2098 N N . GLU A 1 272 ? 21.613 1.704 -21.724 1.00 94.44 272 GLU A N 1
ATOM 2099 C CA . GLU A 1 272 ? 21.707 1.182 -23.093 1.00 94.44 272 GLU A CA 1
ATOM 2100 C C . GLU A 1 272 ? 21.518 2.299 -24.133 1.00 94.44 272 GLU A C 1
ATOM 2102 O O . GLU A 1 272 ? 20.888 3.318 -23.857 1.00 94.44 272 GLU A O 1
ATOM 2107 N N . ALA A 1 273 ? 22.031 2.116 -25.352 1.00 95.69 273 ALA A N 1
ATOM 2108 C CA . ALA A 1 273 ? 21.866 3.118 -26.402 1.00 95.69 273 ALA A CA 1
ATOM 2109 C C . ALA A 1 273 ? 20.384 3.255 -26.829 1.00 95.69 273 ALA A C 1
ATOM 2111 O O . ALA A 1 273 ? 19.699 2.236 -26.989 1.00 95.69 273 ALA A O 1
ATOM 2112 N N . PRO A 1 274 ? 19.887 4.481 -27.081 1.00 95.31 274 PRO A N 1
ATOM 2113 C CA . PRO A 1 274 ? 18.500 4.695 -27.484 1.00 95.31 274 PRO A CA 1
ATOM 2114 C C . PRO A 1 274 ? 18.189 3.979 -28.806 1.00 95.31 274 PRO A C 1
ATOM 2116 O O . PRO A 1 274 ? 19.029 3.918 -29.702 1.00 95.31 274 PRO A O 1
ATOM 2119 N N . PHE A 1 275 ? 16.970 3.451 -28.934 1.00 95.44 275 PHE A N 1
ATOM 2120 C CA . PHE A 1 275 ? 16.449 2.718 -30.098 1.00 95.44 275 PHE A CA 1
ATOM 2121 C C . PHE A 1 275 ? 17.173 1.402 -30.430 1.00 95.44 275 PHE A C 1
ATOM 2123 O O . PHE A 1 275 ? 16.979 0.845 -31.512 1.00 95.44 275 PHE A O 1
ATOM 2130 N N . THR A 1 276 ? 17.986 0.869 -29.512 1.00 94.56 276 THR A N 1
ATOM 2131 C CA . THR A 1 276 ? 18.724 -0.390 -29.738 1.00 94.56 276 THR A CA 1
ATOM 2132 C C . THR A 1 276 ? 18.194 -1.579 -28.943 1.00 94.56 276 THR A C 1
ATOM 2134 O O . THR A 1 276 ? 18.397 -2.722 -29.349 1.00 94.56 276 THR A O 1
ATOM 2137 N N . GLY A 1 277 ? 17.514 -1.329 -27.824 1.00 93.00 277 GLY A N 1
ATOM 2138 C CA . GLY A 1 277 ? 17.060 -2.382 -26.922 1.00 93.00 277 GLY A CA 1
ATOM 2139 C C . GLY A 1 277 ? 15.916 -3.241 -27.476 1.00 93.00 277 GLY A C 1
ATOM 2140 O O . GLY A 1 277 ? 15.129 -2.819 -28.317 1.00 93.00 277 GLY A O 1
ATOM 2141 N N . ALA A 1 278 ? 15.785 -4.476 -26.995 1.00 93.00 278 ALA A N 1
ATOM 2142 C CA . ALA A 1 278 ? 14.814 -5.424 -27.549 1.00 93.00 278 ALA A CA 1
ATOM 2143 C C . ALA A 1 278 ? 13.341 -5.022 -27.335 1.00 93.00 278 ALA A C 1
ATOM 2145 O O . ALA A 1 278 ? 12.465 -5.535 -28.029 1.00 93.00 278 ALA A O 1
ATOM 2146 N N . THR A 1 279 ? 13.053 -4.136 -26.376 1.00 94.81 279 THR A N 1
ATOM 2147 C CA . THR A 1 279 ? 11.682 -3.849 -25.938 1.00 94.81 279 THR A CA 1
ATOM 2148 C C . THR A 1 279 ? 11.221 -2.416 -26.196 1.00 94.81 279 THR A C 1
ATOM 2150 O O . THR A 1 279 ? 10.062 -2.106 -25.910 1.00 94.81 279 THR A O 1
ATOM 2153 N N . TRP A 1 280 ? 12.059 -1.539 -26.771 1.00 92.69 280 TRP A N 1
ATOM 2154 C CA . TRP A 1 280 ? 11.678 -0.133 -26.990 1.00 92.69 280 TRP A CA 1
ATOM 2155 C C . TRP A 1 280 ? 10.445 -0.012 -27.901 1.00 92.69 280 TRP A C 1
ATOM 2157 O O . TRP A 1 280 ? 9.509 0.717 -27.567 1.00 92.69 280 TRP A O 1
ATOM 2167 N N . ASN A 1 281 ? 10.392 -0.805 -28.979 1.00 93.69 281 ASN A N 1
ATOM 2168 C CA . ASN A 1 281 ? 9.281 -0.843 -29.940 1.00 93.69 281 ASN A CA 1
ATOM 2169 C C . ASN A 1 281 ? 8.340 -2.045 -29.749 1.00 93.69 281 ASN A C 1
ATOM 2171 O O . ASN A 1 281 ? 7.679 -2.483 -30.690 1.00 93.69 281 ASN A O 1
ATOM 2175 N N . GLU A 1 282 ? 8.328 -2.646 -28.560 1.00 96.81 282 GLU A N 1
ATOM 2176 C CA . GLU A 1 282 ? 7.404 -3.737 -28.252 1.00 96.81 282 GLU A CA 1
ATOM 2177 C C . GLU A 1 282 ? 6.035 -3.168 -27.862 1.00 96.81 282 GLU A C 1
ATOM 2179 O O . GLU A 1 282 ? 5.956 -2.262 -27.031 1.00 96.81 282 GLU A O 1
ATOM 2184 N N . HIS A 1 283 ? 4.974 -3.706 -28.464 1.00 95.56 283 HIS A N 1
ATOM 2185 C CA . HIS A 1 283 ? 3.593 -3.211 -28.341 1.00 95.56 283 HIS A CA 1
ATOM 2186 C C . HIS A 1 283 ? 2.571 -4.325 -28.115 1.00 95.56 283 HIS A C 1
ATOM 2188 O O . HIS A 1 283 ? 1.376 -4.064 -27.977 1.00 95.56 283 HIS A O 1
ATOM 2194 N N . ARG A 1 284 ? 3.007 -5.588 -28.113 1.00 97.75 284 ARG A N 1
ATOM 2195 C CA . ARG A 1 284 ? 2.101 -6.712 -27.879 1.00 97.75 284 ARG A CA 1
ATOM 2196 C C . ARG A 1 284 ? 1.555 -6.669 -26.443 1.00 97.75 284 ARG A C 1
ATOM 2198 O O . ARG A 1 284 ? 2.268 -6.244 -25.533 1.00 97.75 284 ARG A O 1
ATOM 2205 N N . PRO A 1 285 ? 0.326 -7.165 -26.212 1.00 98.12 285 PRO A N 1
ATOM 2206 C CA . PRO A 1 285 ? -0.180 -7.400 -24.865 1.00 98.12 285 PRO A CA 1
ATOM 2207 C C . PRO A 1 285 ? 0.743 -8.341 -24.084 1.00 98.12 285 PRO A C 1
ATOM 2209 O O . PRO A 1 285 ? 1.085 -9.417 -24.583 1.00 98.12 285 PRO A O 1
ATOM 2212 N N . GLY A 1 286 ? 1.162 -7.943 -22.885 1.00 97.50 286 GLY A N 1
ATOM 2213 C CA . GLY A 1 286 ? 2.072 -8.736 -22.063 1.00 97.50 286 GLY A CA 1
ATOM 2214 C C . GLY A 1 286 ? 2.557 -8.035 -20.797 1.00 97.50 286 GLY A C 1
ATOM 2215 O O . GLY A 1 286 ? 2.129 -6.929 -20.451 1.00 97.50 286 GLY A O 1
ATOM 2216 N N . THR A 1 287 ? 3.485 -8.696 -20.109 1.00 96.88 287 THR A N 1
ATOM 2217 C CA . THR A 1 287 ? 4.143 -8.190 -18.896 1.00 96.88 287 THR A CA 1
ATOM 2218 C C . THR A 1 287 ? 5.642 -8.046 -19.126 1.00 96.88 287 THR A C 1
ATOM 2220 O O . THR A 1 287 ? 6.274 -8.895 -19.759 1.00 96.88 287 THR A O 1
ATOM 2223 N N . TYR A 1 288 ? 6.212 -6.982 -18.570 1.00 97.44 288 TYR A N 1
ATOM 2224 C CA . TYR A 1 288 ? 7.647 -6.765 -18.461 1.00 97.44 288 TYR A CA 1
ATOM 2225 C C . TYR A 1 288 ? 8.088 -7.159 -17.055 1.00 97.44 288 TYR A C 1
ATOM 2227 O O . TYR A 1 288 ? 7.652 -6.560 -16.071 1.00 97.44 288 TYR A O 1
ATOM 2235 N N . TYR A 1 289 ? 8.928 -8.182 -16.973 1.00 96.31 289 TYR A N 1
ATOM 2236 C CA . TYR A 1 289 ? 9.492 -8.706 -15.734 1.00 96.31 289 TYR A CA 1
ATOM 2237 C C . TYR A 1 289 ? 10.921 -8.211 -15.554 1.00 96.31 289 TYR A C 1
ATOM 2239 O O . TYR A 1 289 ? 11.608 -7.959 -16.541 1.00 96.31 289 TYR A O 1
ATOM 2247 N N . SER A 1 290 ? 11.400 -8.128 -14.320 1.00 95.88 290 SER A N 1
ATOM 2248 C CA . SER A 1 290 ? 12.804 -7.866 -14.030 1.00 95.88 290 SER A CA 1
ATOM 2249 C C . SER A 1 290 ? 13.688 -8.944 -14.646 1.00 95.88 290 SER A C 1
ATOM 2251 O O . SER A 1 290 ? 13.481 -10.142 -14.431 1.00 95.88 290 SER A O 1
ATOM 2253 N N . ALA A 1 291 ? 14.717 -8.519 -15.375 1.00 95.88 291 ALA A N 1
ATOM 2254 C CA . ALA A 1 291 ? 15.750 -9.427 -15.858 1.00 95.88 291 ALA A CA 1
ATOM 2255 C C . ALA A 1 291 ? 16.664 -9.942 -14.728 1.00 95.88 291 ALA A C 1
ATOM 2257 O O . ALA A 1 291 ? 17.360 -10.935 -14.929 1.00 95.88 291 ALA A O 1
ATOM 2258 N N . ALA A 1 292 ? 16.649 -9.310 -13.547 1.00 94.62 292 ALA A N 1
ATOM 2259 C CA . ALA A 1 292 ? 17.408 -9.755 -12.379 1.00 94.62 292 ALA A CA 1
ATOM 2260 C C . ALA A 1 292 ? 16.671 -10.822 -11.560 1.00 94.62 292 ALA A C 1
ATOM 2262 O O . ALA A 1 292 ? 17.293 -11.788 -11.122 1.00 94.62 292 ALA A O 1
ATOM 2263 N N . THR A 1 293 ? 15.364 -10.657 -11.348 1.00 92.88 293 THR A N 1
ATOM 2264 C CA . THR A 1 293 ? 14.615 -11.442 -10.346 1.00 92.88 293 THR A CA 1
ATOM 2265 C C . THR A 1 293 ? 13.414 -12.189 -10.914 1.00 92.88 293 THR A C 1
ATOM 2267 O O . THR A 1 293 ? 12.899 -13.093 -10.262 1.00 92.88 293 THR A O 1
ATOM 2270 N N . GLY A 1 294 ? 12.964 -11.850 -12.126 1.00 93.44 294 GLY A N 1
ATOM 2271 C CA . GLY A 1 294 ? 11.721 -12.372 -12.693 1.00 93.44 294 GLY A CA 1
ATOM 2272 C C . GLY A 1 294 ? 10.458 -11.752 -12.095 1.00 93.44 294 GLY A C 1
ATOM 2273 O O . GLY A 1 294 ? 9.367 -12.201 -12.438 1.00 93.44 294 GLY A O 1
ATOM 2274 N N . GLU A 1 295 ? 10.587 -10.735 -11.238 1.00 92.38 295 GLU A N 1
ATOM 2275 C CA . GLU A 1 295 ? 9.463 -10.018 -10.635 1.00 92.38 295 GLU A CA 1
ATOM 2276 C C . GLU A 1 295 ? 8.714 -9.166 -11.677 1.00 92.38 295 GLU A C 1
ATOM 2278 O O . GLU A 1 295 ? 9.361 -8.510 -12.495 1.00 92.38 295 GLU A O 1
ATOM 2283 N N . PRO A 1 296 ? 7.369 -9.164 -11.714 1.00 93.38 296 PRO A N 1
ATOM 2284 C CA . PRO A 1 296 ? 6.595 -8.317 -12.617 1.00 93.38 296 PRO A CA 1
ATOM 2285 C C . PRO A 1 296 ? 6.792 -6.829 -12.297 1.00 93.38 296 PRO A C 1
ATOM 2287 O O . PRO A 1 296 ? 6.548 -6.385 -11.180 1.00 93.38 296 PRO A O 1
ATOM 2290 N N . LEU A 1 297 ? 7.181 -6.044 -13.307 1.00 95.19 297 LEU A N 1
ATOM 2291 C CA . LEU A 1 297 ? 7.456 -4.611 -13.166 1.00 95.19 297 LEU A CA 1
ATOM 2292 C C . LEU A 1 297 ? 6.382 -3.739 -13.828 1.00 95.19 297 LEU A C 1
ATOM 2294 O O . LEU A 1 297 ? 5.856 -2.826 -13.197 1.00 95.19 297 LEU A O 1
ATOM 2298 N N . PHE A 1 298 ? 6.036 -4.015 -15.091 1.00 96.69 298 PHE A N 1
ATOM 2299 C CA . PHE A 1 298 ? 5.127 -3.177 -15.889 1.00 96.69 298 PHE A CA 1
ATOM 2300 C C . PHE A 1 298 ? 4.182 -4.020 -16.755 1.00 96.69 298 PHE A C 1
ATOM 2302 O O . PHE A 1 298 ? 4.566 -5.090 -17.237 1.00 96.69 298 PHE A O 1
ATOM 2309 N N . ARG A 1 299 ? 2.958 -3.534 -17.013 1.00 95.69 299 ARG A N 1
ATOM 2310 C CA . ARG A 1 299 ? 2.066 -4.103 -18.041 1.00 95.69 299 ARG A CA 1
ATOM 2311 C C . ARG A 1 299 ? 2.168 -3.299 -19.328 1.00 95.69 299 ARG A C 1
ATOM 2313 O O . ARG A 1 299 ? 2.355 -2.086 -19.315 1.00 95.69 299 ARG A O 1
ATOM 2320 N N . SER A 1 300 ? 1.984 -3.977 -20.457 1.00 97.12 300 SER A N 1
ATOM 2321 C CA . SER A 1 300 ? 1.975 -3.346 -21.781 1.00 97.12 300 SER A CA 1
ATOM 2322 C C . SER A 1 300 ? 0.909 -2.258 -21.935 1.00 97.12 300 SER A C 1
ATOM 2324 O O . SER A 1 300 ? 1.109 -1.336 -22.712 1.00 97.12 300 SER A O 1
ATOM 2326 N N . GLN A 1 301 ? -0.205 -2.337 -21.199 1.00 95.75 301 GLN A N 1
ATOM 2327 C CA . GLN A 1 301 ? -1.261 -1.315 -21.221 1.00 95.75 301 GLN A CA 1
ATOM 2328 C C . GLN A 1 301 ? -0.800 0.046 -20.676 1.00 95.75 301 GLN A C 1
ATOM 2330 O O . GLN A 1 301 ? -1.357 1.069 -21.057 1.00 95.75 301 GLN A O 1
ATOM 2335 N N . ASP A 1 302 ? 0.215 0.050 -19.807 1.00 96.12 302 ASP A N 1
ATOM 2336 C CA . ASP A 1 302 ? 0.785 1.261 -19.214 1.00 96.12 302 ASP A CA 1
ATOM 2337 C C . ASP A 1 302 ? 1.952 1.800 -20.062 1.00 96.12 302 ASP A C 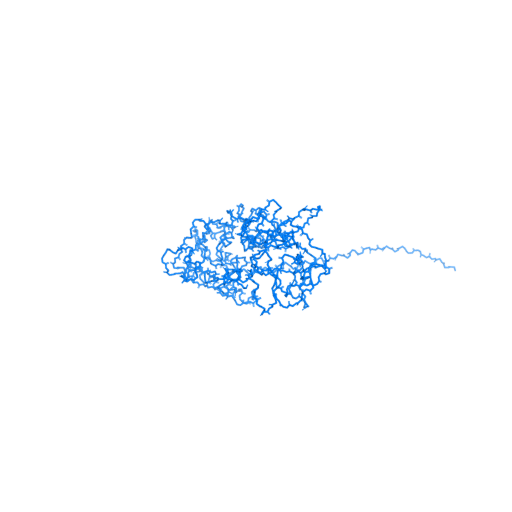1
ATOM 2339 O O . ASP A 1 302 ? 2.504 2.856 -19.753 1.00 96.12 302 ASP A O 1
ATOM 2343 N N . LYS A 1 303 ? 2.355 1.082 -21.123 1.00 97.50 303 LYS A N 1
ATOM 2344 C CA . LYS A 1 303 ? 3.425 1.492 -22.041 1.00 97.50 303 LYS A CA 1
ATOM 2345 C C . LYS A 1 303 ? 2.907 2.520 -23.046 1.00 97.50 303 LYS A C 1
ATOM 2347 O O . LYS A 1 303 ? 1.808 2.382 -23.574 1.00 97.50 303 LYS A O 1
ATOM 2352 N N . PHE A 1 304 ? 3.738 3.507 -23.373 1.00 96.25 304 PHE A N 1
ATOM 2353 C CA . PHE A 1 304 ? 3.460 4.488 -24.421 1.00 96.25 304 PHE A CA 1
ATOM 2354 C C . PHE A 1 304 ? 4.726 4.876 -25.199 1.00 96.25 304 PHE A C 1
ATOM 2356 O O . PHE A 1 304 ? 5.853 4.713 -24.725 1.00 96.25 304 PHE A O 1
ATOM 2363 N N . ASP A 1 305 ? 4.540 5.416 -26.404 1.00 95.19 305 ASP A N 1
ATOM 2364 C CA . ASP A 1 305 ? 5.637 5.908 -27.238 1.00 95.19 305 ASP A CA 1
ATOM 2365 C C . ASP A 1 305 ? 6.032 7.328 -26.836 1.00 95.19 305 ASP A C 1
ATOM 2367 O O . ASP A 1 305 ? 5.361 8.300 -27.177 1.00 95.19 305 ASP A O 1
ATOM 2371 N N . SER A 1 306 ? 7.150 7.462 -26.121 1.00 93.44 306 SER A N 1
ATOM 2372 C CA . SER A 1 306 ? 7.661 8.777 -25.712 1.00 93.44 306 SER A CA 1
ATOM 2373 C C . SER A 1 306 ? 8.610 9.416 -26.734 1.00 93.44 306 SER A C 1
ATOM 2375 O O . SER A 1 306 ? 8.977 10.579 -26.585 1.00 93.44 306 SER A O 1
ATOM 2377 N N . GLY A 1 307 ? 9.105 8.640 -27.704 1.00 93.38 307 GLY A N 1
ATOM 2378 C CA . GLY A 1 307 ? 10.154 9.074 -28.631 1.00 93.38 307 GLY A CA 1
ATOM 2379 C C . GLY A 1 307 ? 11.555 9.221 -28.015 1.00 93.38 307 GLY A C 1
ATOM 2380 O O . GLY A 1 307 ? 12.460 9.666 -28.714 1.00 93.38 307 GLY A O 1
ATOM 2381 N N . CYS A 1 308 ? 11.776 8.840 -26.747 1.00 93.19 308 CYS A N 1
ATOM 2382 C CA . CYS A 1 308 ? 13.096 8.952 -26.106 1.00 93.19 308 CYS A CA 1
ATOM 2383 C C . CYS A 1 308 ? 14.095 7.873 -26.553 1.00 93.19 308 CYS A C 1
ATOM 2385 O O . CYS A 1 308 ? 15.297 8.058 -26.394 1.00 93.19 308 CYS A O 1
ATOM 2387 N N . GLY A 1 309 ? 13.608 6.754 -27.098 1.00 94.12 309 GLY A N 1
ATOM 2388 C CA . GLY A 1 309 ? 14.427 5.612 -27.514 1.00 94.12 309 GLY A CA 1
ATOM 2389 C C . GLY A 1 309 ? 14.508 4.462 -26.510 1.00 94.12 309 GLY A C 1
ATOM 2390 O O . GLY A 1 309 ? 15.094 3.434 -26.838 1.00 94.12 309 GLY A O 1
ATOM 2391 N N . TRP A 1 310 ? 13.873 4.583 -25.345 1.00 98.12 310 TRP A N 1
ATOM 2392 C CA . TRP A 1 310 ? 13.737 3.508 -24.360 1.00 98.12 310 TRP A CA 1
ATOM 2393 C C . TRP A 1 310 ? 12.259 3.191 -24.090 1.00 98.12 310 TRP A C 1
ATOM 2395 O O . TRP A 1 310 ? 11.408 4.081 -24.224 1.00 98.12 310 TRP A O 1
ATOM 2405 N N . PRO A 1 311 ? 11.930 1.947 -23.692 1.00 97.69 311 PRO A N 1
ATOM 2406 C CA . PRO A 1 311 ? 10.610 1.605 -23.170 1.00 97.69 311 PRO A CA 1
ATOM 2407 C C . PRO A 1 311 ? 10.141 2.621 -22.120 1.00 97.69 311 PRO A C 1
ATOM 2409 O O . PRO A 1 311 ? 10.858 2.911 -21.162 1.00 97.69 311 PRO A O 1
ATOM 2412 N N . SER A 1 312 ? 8.943 3.171 -22.318 1.00 97.94 312 SER A N 1
ATOM 2413 C CA . SER A 1 312 ? 8.371 4.196 -21.446 1.00 97.94 312 SER A CA 1
ATOM 2414 C C . SER A 1 312 ? 7.000 3.774 -20.939 1.00 97.94 312 SER A C 1
ATOM 2416 O O . SER A 1 312 ? 6.144 3.393 -21.734 1.00 97.94 312 SER A O 1
ATOM 2418 N N . PHE A 1 313 ? 6.798 3.857 -19.625 1.00 97.69 313 PHE A N 1
ATOM 2419 C CA . PHE A 1 313 ? 5.553 3.471 -18.958 1.00 97.69 313 PHE A CA 1
ATOM 2420 C C . PHE A 1 313 ? 5.004 4.617 -18.112 1.00 97.69 313 PHE A C 1
ATOM 2422 O O . PHE A 1 313 ? 5.774 5.439 -17.618 1.00 97.69 313 PHE A O 1
ATOM 2429 N N . SER A 1 314 ? 3.688 4.687 -17.921 1.00 94.75 314 SER A N 1
ATOM 2430 C CA . SER A 1 314 ? 3.067 5.698 -17.054 1.00 94.75 314 SER A CA 1
ATOM 2431 C C . SER A 1 314 ? 3.088 5.312 -15.577 1.00 94.75 314 SER A C 1
ATOM 2433 O O . SER A 1 314 ? 3.132 6.179 -14.703 1.00 94.75 314 SER A O 1
ATOM 2435 N N . LYS A 1 315 ? 3.071 4.012 -15.277 1.00 91.50 315 LYS A N 1
ATOM 2436 C CA . LYS A 1 315 ? 3.105 3.473 -13.914 1.00 91.50 315 LYS A CA 1
ATOM 2437 C C . LYS A 1 315 ? 3.594 2.021 -13.895 1.00 91.50 315 LYS A C 1
ATOM 2439 O O . LYS A 1 315 ? 3.417 1.320 -14.891 1.00 91.50 315 LYS A O 1
ATOM 2444 N N . PRO A 1 316 ? 4.185 1.557 -12.782 1.00 92.25 316 PRO A N 1
ATOM 2445 C CA . PRO A 1 316 ? 4.459 0.140 -12.561 1.00 92.25 316 PRO A CA 1
ATOM 2446 C C . PRO A 1 316 ? 3.175 -0.653 -12.290 1.00 92.25 316 PRO A C 1
ATOM 2448 O O . PRO A 1 316 ? 2.121 -0.093 -11.967 1.00 92.25 316 PRO A O 1
ATOM 2451 N N . ILE A 1 317 ? 3.296 -1.979 -12.323 1.00 88.38 317 ILE A N 1
ATOM 2452 C CA . ILE A 1 317 ? 2.296 -2.879 -11.746 1.00 88.38 317 ILE A CA 1
ATOM 2453 C C . ILE A 1 317 ? 2.126 -2.539 -10.264 1.00 88.38 317 ILE A C 1
ATOM 2455 O O . ILE A 1 317 ? 3.088 -2.317 -9.529 1.00 88.38 317 ILE A O 1
ATOM 2459 N N . THR A 1 318 ? 0.872 -2.460 -9.822 1.00 65.81 318 THR A N 1
ATOM 2460 C CA . THR A 1 318 ? 0.551 -2.151 -8.430 1.00 65.81 318 THR A CA 1
ATOM 2461 C C . THR A 1 318 ? 0.994 -3.300 -7.529 1.00 65.81 318 THR A C 1
ATOM 2463 O O . THR A 1 318 ? 0.418 -4.386 -7.580 1.00 65.81 318 THR A O 1
ATOM 2466 N N . GLY A 1 319 ? 1.980 -3.035 -6.676 1.00 55.59 319 GLY A N 1
ATOM 2467 C CA . GLY A 1 319 ? 2.550 -4.016 -5.760 1.00 55.59 319 GLY A CA 1
ATOM 2468 C C . GLY A 1 319 ? 4.014 -4.314 -6.072 1.00 55.59 319 GLY A C 1
ATOM 2469 O O . GLY A 1 319 ? 4.367 -4.628 -7.199 1.00 55.59 319 GLY A O 1
ATOM 2470 N N . ARG A 1 320 ? 4.841 -4.161 -5.039 1.00 63.28 320 ARG A N 1
ATOM 2471 C CA . ARG A 1 320 ? 6.176 -4.726 -4.786 1.00 63.28 320 ARG A CA 1
ATOM 2472 C C . ARG A 1 320 ? 7.282 -4.721 -5.844 1.00 63.28 320 ARG A C 1
ATOM 2474 O O . ARG A 1 320 ? 8.366 -5.055 -5.424 1.00 63.28 320 ARG A O 1
ATOM 2481 N N . GLY A 1 321 ? 7.130 -4.266 -7.092 1.00 77.56 321 GLY A N 1
ATOM 2482 C CA . GLY A 1 321 ? 8.198 -4.412 -8.105 1.00 77.56 321 GLY A CA 1
ATOM 2483 C C . GLY A 1 321 ? 9.290 -3.329 -8.178 1.00 77.56 321 GLY A C 1
ATOM 2484 O O . GLY A 1 321 ? 10.363 -3.589 -8.724 1.00 77.56 321 GLY A O 1
ATOM 2485 N N . ILE A 1 322 ? 9.047 -2.107 -7.680 1.00 89.75 322 ILE A N 1
ATOM 2486 C CA . ILE A 1 322 ? 9.997 -0.990 -7.845 1.00 89.75 322 ILE A CA 1
ATOM 2487 C C . ILE A 1 322 ? 10.190 -0.138 -6.587 1.00 89.75 322 ILE A C 1
ATOM 2489 O O . ILE A 1 322 ? 9.257 0.075 -5.815 1.00 89.75 322 ILE A O 1
ATOM 2493 N N . ILE A 1 323 ? 11.392 0.421 -6.445 1.00 88.12 323 ILE A N 1
ATOM 2494 C CA . ILE A 1 323 ? 11.763 1.454 -5.468 1.00 88.12 323 ILE A CA 1
ATOM 2495 C C . ILE A 1 323 ? 12.252 2.685 -6.230 1.00 88.12 323 ILE A C 1
ATOM 2497 O O . ILE A 1 323 ? 12.853 2.560 -7.297 1.00 88.12 323 ILE A O 1
ATOM 2501 N N . LEU A 1 324 ? 12.016 3.876 -5.681 1.00 89.50 324 LEU A N 1
ATOM 2502 C CA . LEU A 1 324 ? 12.537 5.122 -6.232 1.00 89.50 324 LEU A CA 1
ATOM 2503 C C . LEU A 1 324 ? 13.611 5.706 -5.327 1.00 89.50 324 LEU A C 1
ATOM 2505 O O . LEU A 1 324 ? 13.434 5.759 -4.110 1.00 89.50 324 LEU A O 1
ATOM 2509 N N . ARG A 1 325 ? 14.698 6.187 -5.926 1.00 88.88 325 ARG A N 1
ATOM 2510 C CA . ARG A 1 325 ? 15.800 6.835 -5.214 1.00 88.88 325 ARG A CA 1
ATOM 2511 C C . ARG A 1 325 ? 16.244 8.094 -5.945 1.00 88.88 325 ARG A C 1
ATOM 2513 O O . ARG A 1 325 ? 16.287 8.121 -7.168 1.00 88.88 325 ARG A O 1
ATOM 2520 N N . GLN A 1 326 ? 16.573 9.145 -5.210 1.00 89.19 326 GLN A N 1
ATOM 2521 C CA . GLN A 1 326 ? 17.163 10.344 -5.783 1.00 89.19 326 GLN A CA 1
ATOM 2522 C C . GLN A 1 326 ? 18.567 10.025 -6.316 1.00 89.19 326 GLN A C 1
ATOM 2524 O O . GLN A 1 326 ? 19.392 9.427 -5.628 1.00 89.19 326 GLN A O 1
ATOM 2529 N N . ASP A 1 327 ? 18.818 10.442 -7.551 1.00 89.44 327 ASP A N 1
ATOM 2530 C CA . ASP A 1 327 ? 20.069 10.267 -8.275 1.00 89.44 327 ASP A CA 1
ATOM 2531 C C . ASP A 1 327 ? 20.589 11.638 -8.713 1.00 89.44 327 ASP A C 1
ATOM 2533 O O . ASP A 1 327 ? 20.035 12.258 -9.623 1.00 89.44 327 ASP A O 1
ATOM 2537 N N . ASP A 1 328 ? 21.658 12.092 -8.054 1.00 87.56 328 ASP A N 1
ATOM 2538 C CA . ASP A 1 328 ? 22.349 13.350 -8.359 1.00 87.56 328 ASP A CA 1
ATOM 2539 C C . ASP A 1 328 ? 23.627 13.134 -9.206 1.00 87.56 328 ASP A C 1
ATOM 2541 O O . ASP A 1 328 ? 24.508 13.999 -9.297 1.00 87.56 328 ASP A O 1
ATOM 2545 N N . SER A 1 329 ? 23.773 11.949 -9.814 1.00 83.88 329 SER A N 1
ATOM 2546 C CA . SER A 1 329 ? 24.901 11.631 -10.689 1.00 83.88 329 SER A CA 1
ATOM 2547 C C . SER A 1 329 ? 24.894 12.470 -11.972 1.00 83.88 329 SER A C 1
ATOM 2549 O O . SER A 1 329 ? 23.888 13.037 -12.404 1.00 83.88 329 SER A O 1
ATOM 2551 N N . HIS A 1 330 ? 26.067 12.576 -12.604 1.00 82.88 330 HIS A N 1
ATOM 2552 C CA . HIS A 1 330 ? 26.257 13.297 -13.870 1.00 82.88 330 HIS A CA 1
ATOM 2553 C C . HIS A 1 330 ? 25.815 14.777 -13.853 1.00 82.88 330 HIS A C 1
ATOM 2555 O O . HIS A 1 330 ? 25.578 15.362 -14.908 1.00 82.88 330 HIS A O 1
ATOM 2561 N N . GLY A 1 331 ? 25.735 15.400 -12.670 1.00 81.44 331 GLY A N 1
ATOM 2562 C CA . GLY A 1 331 ? 25.356 16.808 -12.512 1.00 81.44 331 GLY A CA 1
ATOM 2563 C C . GLY A 1 331 ? 23.872 17.094 -12.768 1.00 81.44 331 GLY A C 1
ATOM 2564 O O . GLY A 1 331 ? 23.503 18.252 -12.954 1.00 81.44 331 GLY A O 1
ATOM 2565 N N . MET A 1 332 ? 23.029 16.060 -12.796 1.00 85.31 332 MET A N 1
ATOM 2566 C CA . MET A 1 332 ? 21.578 16.163 -12.952 1.00 85.31 332 MET A CA 1
ATOM 2567 C C . MET A 1 332 ? 20.903 15.675 -11.677 1.00 85.31 332 MET A C 1
ATOM 2569 O O . MET A 1 332 ? 21.411 14.752 -11.063 1.00 85.31 332 MET A O 1
ATOM 2573 N N . SER A 1 333 ? 19.743 16.230 -11.323 1.00 85.06 333 SER A N 1
ATOM 2574 C CA . SER A 1 333 ? 18.898 15.664 -10.265 1.00 85.06 333 SER A CA 1
ATOM 2575 C C . SER A 1 333 ? 17.747 14.901 -10.908 1.00 85.06 333 SER A C 1
ATOM 2577 O O . SER A 1 333 ? 16.906 15.487 -11.598 1.00 85.06 333 SER A O 1
ATOM 2579 N N . ARG A 1 334 ? 17.758 13.578 -10.751 1.00 91.25 334 ARG A N 1
ATOM 2580 C CA . ARG A 1 334 ? 16.794 12.643 -11.339 1.00 91.25 334 ARG A CA 1
ATOM 2581 C C . ARG A 1 334 ? 16.275 11.688 -10.272 1.00 91.25 334 ARG A C 1
ATOM 2583 O O . ARG A 1 334 ? 16.806 11.614 -9.168 1.00 91.25 334 ARG A O 1
ATOM 2590 N N . ILE A 1 335 ? 15.235 10.943 -10.622 1.00 92.06 335 ILE A N 1
ATOM 2591 C CA . ILE A 1 335 ? 14.680 9.895 -9.771 1.00 92.06 335 ILE A CA 1
ATOM 2592 C C . ILE A 1 335 ? 14.983 8.557 -10.437 1.00 92.06 335 ILE A C 1
ATOM 2594 O O . ILE A 1 335 ? 14.431 8.240 -11.489 1.00 92.06 335 ILE A O 1
ATOM 2598 N N . GLU A 1 336 ? 15.911 7.809 -9.861 1.00 95.00 336 GLU A N 1
ATOM 2599 C CA . GLU A 1 336 ? 16.258 6.454 -10.266 1.00 95.00 336 GLU A CA 1
ATOM 2600 C C . GLU A 1 336 ? 15.137 5.480 -9.900 1.00 95.00 336 GLU A C 1
ATOM 2602 O O . GLU A 1 336 ? 14.536 5.568 -8.829 1.00 95.00 336 GLU A O 1
ATOM 2607 N N . VAL A 1 337 ? 14.880 4.538 -10.803 1.00 95.50 337 VAL A N 1
ATOM 2608 C CA . VAL A 1 337 ? 13.952 3.425 -10.627 1.00 95.50 337 VAL A CA 1
ATOM 2609 C C . VAL A 1 337 ? 14.779 2.160 -10.421 1.00 95.50 337 VAL A C 1
ATOM 2611 O O . VAL A 1 337 ? 15.594 1.798 -11.273 1.00 95.50 337 VAL A O 1
ATOM 2614 N N . LEU A 1 338 ? 14.557 1.492 -9.295 1.00 94.12 338 LEU A N 1
ATOM 2615 C CA . LEU A 1 338 ? 15.260 0.287 -8.873 1.00 94.12 338 LEU A CA 1
ATOM 2616 C C . LEU A 1 338 ? 14.294 -0.894 -8.790 1.00 94.12 338 LEU A C 1
ATOM 2618 O O . LEU A 1 338 ? 13.142 -0.722 -8.404 1.00 94.12 338 LEU A O 1
ATOM 2622 N N . ASP A 1 339 ? 14.783 -2.092 -9.093 1.00 92.75 339 ASP A N 1
ATOM 2623 C CA . ASP A 1 339 ? 14.144 -3.358 -8.739 1.00 92.75 339 ASP A CA 1
ATOM 2624 C C . ASP A 1 339 ? 14.144 -3.494 -7.212 1.00 92.75 339 ASP A C 1
ATOM 2626 O O . ASP A 1 339 ? 15.193 -3.416 -6.567 1.00 92.75 339 ASP A O 1
ATOM 2630 N N . SER A 1 340 ? 12.967 -3.674 -6.631 1.00 87.06 340 SER A N 1
ATOM 2631 C CA . SER A 1 340 ? 12.764 -3.757 -5.181 1.00 87.06 340 SER A CA 1
ATOM 2632 C C . SER A 1 340 ? 13.354 -5.015 -4.536 1.00 87.06 340 SER A C 1
ATOM 2634 O O . SER A 1 340 ? 13.752 -4.985 -3.371 1.00 87.06 340 SER A O 1
ATOM 2636 N N . SER A 1 341 ? 13.422 -6.114 -5.285 1.00 86.31 341 SER A N 1
ATOM 2637 C CA . SER A 1 341 ? 13.882 -7.418 -4.824 1.00 86.31 341 SER A CA 1
ATOM 2638 C C . SER A 1 341 ? 15.405 -7.542 -4.822 1.00 86.31 341 SER A C 1
ATOM 2640 O O . SER A 1 341 ? 15.957 -8.265 -4.000 1.00 86.31 341 SER A O 1
ATOM 2642 N N . SER A 1 342 ? 16.108 -6.855 -5.724 1.00 89.25 342 SER A N 1
ATOM 2643 C CA . SER A 1 342 ? 17.567 -6.979 -5.911 1.00 89.25 342 SER A CA 1
ATOM 2644 C C . SER A 1 342 ? 18.345 -5.664 -5.794 1.00 89.25 342 SER A C 1
ATOM 2646 O O . SER A 1 342 ? 19.583 -5.666 -5.805 1.00 89.25 342 SER A O 1
ATOM 2648 N N . GLY A 1 343 ? 17.644 -4.529 -5.754 1.00 89.00 343 GLY A N 1
ATOM 2649 C CA . GLY A 1 343 ? 18.233 -3.189 -5.817 1.00 89.00 343 GLY A CA 1
ATOM 2650 C C . GLY A 1 343 ? 18.860 -2.872 -7.171 1.00 89.00 343 GLY A C 1
ATOM 2651 O O . GLY A 1 343 ? 19.696 -1.977 -7.260 1.00 89.00 343 GLY A O 1
ATOM 2652 N N . SER A 1 344 ? 18.533 -3.646 -8.208 1.00 94.12 344 SER A N 1
ATOM 2653 C CA . SER A 1 344 ? 19.108 -3.468 -9.539 1.00 94.12 344 SER A CA 1
ATOM 2654 C C . SER A 1 344 ? 18.581 -2.202 -10.210 1.00 94.12 344 SER A C 1
ATOM 2656 O O . SER A 1 344 ? 17.391 -1.913 -10.139 1.00 94.12 344 SER A O 1
ATOM 2658 N N . HIS A 1 345 ? 19.451 -1.475 -10.906 1.00 96.19 345 HIS A N 1
ATOM 2659 C CA . HIS A 1 345 ? 19.072 -0.297 -11.679 1.00 96.19 345 HIS A CA 1
ATOM 2660 C C . HIS A 1 345 ? 18.191 -0.679 -12.873 1.00 96.19 345 HIS A C 1
ATOM 2662 O O . HIS A 1 345 ? 18.565 -1.523 -13.687 1.00 96.19 345 HIS A O 1
ATOM 2668 N N . LEU A 1 346 ? 17.031 -0.034 -12.996 1.00 97.62 346 LEU A N 1
ATOM 2669 C CA . LEU A 1 346 ? 16.113 -0.227 -14.119 1.00 97.62 346 LEU A CA 1
ATOM 2670 C C . LEU A 1 346 ? 16.169 0.961 -15.086 1.00 97.62 346 LEU A C 1
ATOM 2672 O O . LEU A 1 346 ? 16.217 0.777 -16.307 1.00 97.62 346 LEU A O 1
ATOM 2676 N N . GLY A 1 347 ? 16.168 2.179 -14.548 1.00 97.19 347 GLY A N 1
ATOM 2677 C CA . GLY A 1 347 ? 16.143 3.416 -15.323 1.00 97.19 347 GLY A CA 1
ATOM 2678 C C . GLY A 1 347 ? 15.797 4.621 -14.456 1.00 97.19 347 GLY A C 1
ATOM 2679 O O . GLY A 1 347 ? 16.191 4.686 -13.292 1.00 97.19 347 GLY A O 1
ATOM 2680 N N . HIS A 1 348 ? 15.028 5.561 -15.007 1.00 96.88 348 HIS A N 1
ATOM 2681 C CA . HIS A 1 348 ? 14.625 6.790 -14.314 1.00 96.88 348 HIS A CA 1
ATOM 2682 C C . HIS A 1 348 ? 13.154 7.125 -14.553 1.00 96.88 348 HIS A C 1
ATOM 2684 O O . HIS A 1 348 ? 12.588 6.767 -15.586 1.00 96.88 348 HIS A O 1
ATOM 2690 N N . VAL A 1 349 ? 12.540 7.844 -13.614 1.00 95.69 349 VAL A N 1
ATOM 2691 C CA . VAL A 1 349 ? 11.183 8.388 -13.750 1.00 95.69 349 VAL A CA 1
ATOM 2692 C C . VAL A 1 349 ? 11.210 9.912 -13.871 1.00 95.69 349 VAL A C 1
ATOM 2694 O O . VAL A 1 349 ? 11.952 10.601 -13.170 1.00 95.69 349 VAL A O 1
ATOM 2697 N N . PHE A 1 350 ? 10.389 10.427 -14.785 1.00 92.62 350 PHE A N 1
ATOM 2698 C CA . PHE A 1 350 ? 10.258 11.843 -15.128 1.00 92.62 350 PHE A CA 1
ATOM 2699 C C . PHE A 1 350 ? 8.792 12.290 -15.042 1.00 92.62 350 PHE A C 1
ATOM 2701 O O . PHE A 1 350 ? 7.888 11.457 -15.064 1.00 92.62 350 PHE A O 1
ATOM 2708 N N . ASN A 1 351 ? 8.548 13.597 -14.923 1.00 89.88 351 ASN A N 1
ATOM 2709 C CA . ASN A 1 351 ? 7.210 14.206 -14.848 1.00 89.88 351 ASN A CA 1
ATOM 2710 C C . ASN A 1 351 ? 6.772 14.836 -16.184 1.00 89.88 351 ASN A C 1
ATOM 2712 O O . ASN A 1 351 ? 6.039 15.821 -16.210 1.00 89.88 351 ASN A O 1
ATOM 2716 N N . ASP A 1 352 ? 7.280 14.292 -17.288 1.00 92.88 352 ASP A N 1
ATOM 2717 C CA . ASP A 1 352 ? 6.987 14.688 -18.667 1.00 92.88 352 ASP A CA 1
ATOM 2718 C C . ASP A 1 352 ? 6.141 13.624 -19.395 1.00 92.88 352 ASP A C 1
ATOM 2720 O O . ASP A 1 352 ? 6.144 13.542 -20.625 1.00 92.88 352 ASP A O 1
ATOM 2724 N N . GLY A 1 353 ? 5.452 12.769 -18.633 1.00 94.06 353 GLY A N 1
ATOM 2725 C CA . GLY A 1 353 ? 4.585 11.729 -19.171 1.00 94.06 353 GLY A CA 1
ATOM 2726 C C . GLY A 1 353 ? 3.206 12.253 -19.573 1.00 94.06 353 GLY A C 1
ATOM 2727 O O . GLY A 1 353 ? 2.824 13.367 -19.216 1.00 94.06 353 GLY A O 1
ATOM 2728 N N . PRO A 1 354 ? 2.424 11.450 -20.309 1.00 93.38 354 PRO A N 1
ATOM 2729 C CA . PRO A 1 354 ? 1.065 11.808 -20.673 1.00 93.38 354 PRO A CA 1
ATOM 2730 C C . PRO A 1 354 ? 0.136 11.751 -19.454 1.00 93.38 354 PRO A C 1
ATOM 2732 O O . PRO A 1 354 ? 0.156 10.791 -18.675 1.00 93.38 354 PRO A O 1
ATOM 2735 N N . ASP A 1 355 ? -0.729 12.754 -19.330 1.00 90.69 355 ASP A N 1
ATOM 2736 C CA . ASP A 1 355 ? -1.891 12.702 -18.444 1.00 90.69 355 ASP A CA 1
ATOM 2737 C C . ASP A 1 355 ? -2.929 11.691 -18.952 1.00 90.69 355 ASP A C 1
ATOM 2739 O O . ASP A 1 355 ? -2.952 11.318 -20.133 1.00 90.69 355 ASP A O 1
ATOM 2743 N N . ALA A 1 356 ? -3.822 11.262 -18.057 1.00 89.62 356 ALA A N 1
ATOM 2744 C CA . ALA A 1 356 ? -4.951 10.417 -18.423 1.00 89.62 356 ALA A CA 1
ATOM 2745 C C . ALA A 1 356 ? -5.793 11.084 -19.524 1.00 89.62 356 ALA A C 1
ATOM 2747 O O . ALA A 1 356 ? -6.235 12.229 -19.402 1.00 89.62 356 ALA A O 1
ATOM 2748 N N . SER A 1 357 ? -6.054 10.345 -20.599 1.00 91.75 357 SER A N 1
ATOM 2749 C CA . SER A 1 357 ? -6.862 10.802 -21.732 1.00 91.75 357 SER A CA 1
ATOM 2750 C C . SER A 1 357 ? -7.741 9.668 -22.268 1.00 91.75 357 SER A C 1
ATOM 2752 O O . SER A 1 357 ? -7.465 8.502 -21.991 1.00 91.75 357 SER A O 1
ATOM 2754 N N . PRO A 1 358 ? -8.775 9.949 -23.084 1.00 92.50 358 PRO A N 1
ATOM 2755 C CA . PRO A 1 358 ? -9.580 8.890 -23.697 1.00 92.50 358 PRO A CA 1
ATOM 2756 C C . PRO A 1 358 ? -8.760 7.894 -24.532 1.00 92.50 358 PRO A C 1
ATOM 2758 O O . PRO A 1 358 ? -9.113 6.722 -24.609 1.00 92.50 358 PRO A O 1
ATOM 2761 N N . SER A 1 359 ? -7.667 8.354 -25.148 1.00 89.88 359 SER A N 1
ATOM 2762 C CA . SER A 1 359 ? -6.743 7.522 -25.929 1.00 89.88 359 SER A CA 1
ATOM 2763 C C . SER A 1 359 ? -5.702 6.793 -25.080 1.00 89.88 359 SER A C 1
ATOM 2765 O O . SER A 1 359 ? -5.125 5.818 -25.547 1.00 89.88 359 SER A O 1
ATOM 2767 N N . PHE A 1 360 ? -5.450 7.259 -23.856 1.00 91.94 360 PHE A N 1
ATOM 2768 C CA . PHE A 1 360 ? -4.526 6.632 -22.917 1.00 91.94 360 PHE A CA 1
ATOM 2769 C C . PHE A 1 360 ? -5.028 6.824 -21.476 1.00 91.94 360 PHE A C 1
ATOM 2771 O O . PHE A 1 360 ? -4.589 7.745 -20.778 1.00 91.94 360 PHE A O 1
ATOM 2778 N N . PRO A 1 361 ? -5.994 5.997 -21.030 1.00 89.88 361 PRO A N 1
ATOM 2779 C CA . PRO A 1 361 ? -6.608 6.137 -19.708 1.00 89.88 361 PRO A CA 1
ATOM 2780 C C . PRO A 1 361 ? -5.626 5.921 -18.554 1.00 89.88 361 PRO A C 1
ATOM 2782 O O . PRO A 1 361 ? -5.846 6.427 -17.459 1.00 89.88 361 PRO A O 1
ATOM 2785 N N . GLU A 1 362 ? -4.534 5.198 -18.811 1.00 89.75 362 GLU A N 1
ATOM 2786 C CA . GLU A 1 362 ? -3.504 4.868 -17.824 1.00 89.75 362 GLU A CA 1
ATOM 2787 C C . GLU A 1 362 ? -2.490 6.000 -17.593 1.00 89.75 362 GLU A C 1
ATOM 2789 O O . GLU A 1 362 ? -1.547 5.826 -16.821 1.00 89.75 362 GLU A O 1
ATOM 2794 N N . GLY A 1 363 ? -2.652 7.151 -18.254 1.00 90.75 363 GLY A N 1
ATOM 2795 C CA . GLY A 1 363 ? -1.779 8.309 -18.088 1.00 90.75 363 GLY A CA 1
ATOM 2796 C C . GLY A 1 363 ? -1.778 8.852 -16.659 1.00 90.75 363 GLY A C 1
ATOM 2797 O O . GLY A 1 363 ? -2.819 9.000 -16.023 1.00 90.75 363 GLY A O 1
ATOM 2798 N N . THR A 1 364 ? -0.589 9.157 -16.152 1.00 88.94 364 THR A N 1
ATOM 2799 C CA . THR A 1 364 ? -0.359 9.628 -14.775 1.00 88.94 364 THR A CA 1
ATOM 2800 C C . THR A 1 364 ? 0.375 10.969 -14.726 1.00 88.94 364 THR A C 1
ATOM 2802 O O . THR A 1 364 ? 0.631 11.475 -13.637 1.00 88.94 364 THR A O 1
ATOM 2805 N N . GLY A 1 365 ? 0.776 11.511 -15.883 1.00 89.19 365 GLY A N 1
ATOM 2806 C CA . GLY A 1 365 ? 1.736 12.615 -15.980 1.00 89.19 365 GLY A CA 1
ATOM 2807 C C . GLY A 1 365 ? 3.194 12.181 -15.764 1.00 89.19 365 GLY A C 1
ATOM 2808 O O . GLY A 1 365 ? 4.114 12.993 -15.865 1.00 89.19 365 GLY A O 1
ATOM 2809 N N . LEU A 1 366 ? 3.438 10.895 -15.485 1.00 94.56 366 LEU A N 1
ATOM 2810 C CA . LEU A 1 366 ? 4.767 10.347 -15.230 1.00 94.56 366 LEU A CA 1
ATOM 2811 C C . LEU A 1 366 ? 5.262 9.492 -16.394 1.00 94.56 366 LEU A C 1
ATOM 2813 O O . LEU A 1 366 ? 4.486 8.861 -17.114 1.00 94.56 366 LEU A O 1
ATOM 2817 N N . ARG A 1 367 ? 6.583 9.450 -16.553 1.00 96.75 367 ARG A N 1
ATOM 2818 C CA . ARG A 1 367 ? 7.276 8.630 -17.543 1.00 96.75 367 ARG A CA 1
ATOM 2819 C C . ARG A 1 367 ? 8.392 7.835 -16.887 1.00 96.75 367 ARG A C 1
ATOM 2821 O O . ARG A 1 367 ? 9.470 8.362 -16.625 1.00 96.75 367 ARG A O 1
ATOM 2828 N N . TYR A 1 368 ? 8.144 6.553 -16.673 1.00 97.38 368 TYR A N 1
ATOM 2829 C CA . TYR A 1 368 ? 9.137 5.558 -16.285 1.00 97.38 368 TYR A CA 1
ATOM 2830 C C . TYR A 1 368 ? 9.912 5.132 -17.530 1.00 97.38 368 TYR A C 1
ATOM 2832 O O . TYR A 1 368 ? 9.414 4.351 -18.335 1.00 97.38 368 TYR A O 1
ATOM 2840 N N . CYS A 1 369 ? 11.108 5.683 -17.701 1.00 97.75 369 CYS A N 1
ATOM 2841 C CA . CYS A 1 369 ? 12.011 5.429 -18.815 1.00 97.75 369 CYS A CA 1
ATOM 2842 C C . CYS A 1 369 ? 12.983 4.315 -18.419 1.00 97.75 369 CYS A C 1
ATOM 2844 O O . CYS A 1 369 ? 13.923 4.551 -17.657 1.00 97.75 369 CYS A O 1
ATOM 2846 N N . ILE A 1 370 ? 12.737 3.100 -18.902 1.00 98.31 370 ILE A N 1
ATOM 2847 C CA . ILE A 1 370 ? 13.385 1.883 -18.405 1.00 98.31 370 ILE A CA 1
ATOM 2848 C C . ILE A 1 370 ? 14.249 1.262 -19.496 1.00 98.31 370 ILE A C 1
ATOM 2850 O O . ILE A 1 370 ? 13.830 1.167 -20.645 1.00 98.31 370 ILE A O 1
ATOM 2854 N N . ASN A 1 371 ? 15.445 0.800 -19.139 1.00 98.44 371 ASN A N 1
ATOM 2855 C CA . ASN A 1 371 ? 16.321 0.089 -20.064 1.00 98.44 371 ASN A CA 1
ATOM 2856 C C . ASN A 1 371 ? 15.687 -1.242 -20.502 1.00 98.44 371 ASN A C 1
ATOM 2858 O O . ASN A 1 371 ? 15.223 -2.024 -19.672 1.00 98.44 371 ASN A O 1
ATOM 2862 N N . SER A 1 372 ? 15.745 -1.563 -21.795 1.00 97.69 372 SER A N 1
ATOM 2863 C CA . SER A 1 372 ? 15.279 -2.854 -22.312 1.00 97.69 372 SER A CA 1
ATOM 2864 C C . SER A 1 372 ? 16.073 -4.012 -21.718 1.00 97.69 372 SER A C 1
ATOM 2866 O O . SER A 1 372 ? 15.486 -5.022 -21.348 1.00 97.69 372 SER A O 1
ATOM 2868 N N . ALA A 1 373 ? 17.393 -3.855 -21.575 1.00 97.50 373 ALA A N 1
ATOM 2869 C CA . ALA A 1 373 ? 18.269 -4.859 -20.974 1.00 97.50 373 ALA A CA 1
ATOM 2870 C C . ALA A 1 373 ? 17.950 -5.173 -19.498 1.00 97.50 373 ALA A C 1
ATOM 2872 O O . ALA A 1 373 ? 18.390 -6.203 -18.992 1.00 97.50 373 ALA A O 1
ATOM 2873 N N . ALA A 1 374 ? 17.187 -4.315 -18.812 1.00 97.56 374 ALA A N 1
ATOM 2874 C CA . ALA A 1 374 ? 16.742 -4.551 -17.442 1.00 97.56 374 ALA A CA 1
ATOM 2875 C C . ALA A 1 374 ? 15.449 -5.384 -17.358 1.00 97.56 374 ALA A C 1
ATOM 2877 O O . ALA A 1 374 ? 15.023 -5.738 -16.257 1.00 97.56 374 ALA A O 1
ATOM 2878 N N . MET A 1 375 ? 14.817 -5.706 -18.494 1.00 97.19 375 MET A N 1
ATOM 2879 C CA . MET A 1 375 ? 13.504 -6.345 -18.531 1.00 97.19 375 MET A CA 1
ATOM 2880 C C . MET A 1 375 ? 13.439 -7.570 -19.446 1.00 97.19 375 MET A C 1
ATOM 2882 O O . MET A 1 375 ? 14.088 -7.651 -20.486 1.00 97.19 375 MET A O 1
ATOM 2886 N N . ILE A 1 376 ? 12.549 -8.495 -19.095 1.00 96.31 376 ILE A N 1
ATOM 2887 C CA . ILE A 1 376 ? 12.116 -9.622 -19.918 1.00 96.31 376 ILE A CA 1
ATOM 2888 C C . ILE A 1 376 ? 10.648 -9.393 -20.277 1.00 96.31 376 ILE A C 1
ATOM 2890 O O . ILE A 1 376 ? 9.785 -9.400 -19.401 1.00 96.31 376 ILE A O 1
ATOM 2894 N N . PHE A 1 377 ? 10.350 -9.201 -21.562 1.00 97.94 377 PHE A N 1
ATOM 2895 C CA . PHE A 1 377 ? 8.967 -9.126 -22.031 1.00 97.94 377 PHE A CA 1
ATOM 2896 C C . PHE A 1 377 ? 8.399 -10.524 -22.287 1.00 97.94 377 PHE A C 1
ATOM 2898 O O . PHE A 1 377 ? 8.998 -11.322 -23.011 1.00 97.94 377 PHE A O 1
ATOM 2905 N N . VAL A 1 378 ? 7.218 -10.798 -21.735 1.00 97.88 378 VAL A N 1
ATOM 2906 C CA . VAL A 1 378 ? 6.471 -12.035 -21.976 1.00 97.88 378 VAL A CA 1
ATOM 2907 C C . VAL A 1 378 ? 5.075 -11.676 -22.492 1.00 97.88 378 VAL A C 1
ATOM 2909 O O . VAL A 1 378 ? 4.309 -11.044 -21.757 1.00 97.88 378 VAL A O 1
ATOM 2912 N N . PRO A 1 379 ? 4.724 -12.066 -23.733 1.00 98.06 379 PRO A N 1
ATOM 2913 C CA . PRO A 1 379 ? 3.380 -11.872 -24.265 1.00 98.06 379 PRO A CA 1
ATOM 2914 C C . PRO A 1 379 ? 2.320 -12.605 -23.439 1.00 98.06 379 PRO A C 1
ATOM 2916 O O . PRO A 1 379 ? 2.569 -13.698 -22.925 1.00 98.06 379 PRO A O 1
ATOM 2919 N N . ASP A 1 380 ? 1.113 -12.048 -23.374 1.00 96.50 380 ASP A N 1
ATOM 2920 C CA . ASP A 1 380 ? -0.013 -12.702 -22.708 1.00 96.50 380 ASP A CA 1
ATOM 2921 C C . ASP A 1 380 ? -0.290 -14.083 -23.336 1.00 96.50 380 ASP A C 1
ATOM 2923 O O . ASP A 1 380 ? -0.372 -14.238 -24.556 1.00 96.50 380 ASP A O 1
ATOM 2927 N N . GLY A 1 381 ? -0.404 -15.111 -22.487 1.00 94.38 381 GLY A N 1
ATOM 2928 C CA . GLY A 1 381 ? -0.611 -16.504 -22.903 1.00 94.38 381 GLY A CA 1
ATOM 2929 C C . GLY A 1 381 ? 0.649 -17.245 -23.371 1.00 94.38 381 GLY A C 1
ATOM 2930 O O . GLY A 1 381 ? 0.566 -18.439 -23.665 1.00 94.38 381 GLY A O 1
ATOM 2931 N N . ALA A 1 382 ? 1.812 -16.590 -23.422 1.00 96.12 382 ALA A N 1
ATOM 2932 C CA . ALA A 1 382 ? 3.070 -17.259 -23.740 1.00 96.12 382 ALA A CA 1
ATOM 2933 C C . ALA A 1 382 ? 3.606 -18.078 -22.543 1.00 96.12 382 ALA A C 1
ATOM 2935 O O . ALA A 1 382 ? 3.349 -17.734 -21.385 1.00 96.12 382 ALA A O 1
ATOM 2936 N N . PRO A 1 383 ? 4.389 -19.146 -22.793 1.00 96.25 383 PRO A N 1
ATOM 2937 C CA . PRO A 1 383 ? 5.111 -19.850 -21.737 1.00 96.25 383 PRO A CA 1
ATOM 2938 C C . PRO A 1 383 ? 6.047 -18.910 -20.967 1.00 96.25 383 PRO A C 1
ATOM 2940 O O . PRO A 1 383 ? 6.775 -18.120 -21.571 1.00 96.25 383 PRO A O 1
ATOM 2943 N N . LEU A 1 384 ? 6.058 -19.027 -19.637 1.00 95.62 384 LEU A N 1
ATOM 2944 C CA . LEU A 1 384 ? 6.934 -18.220 -18.789 1.00 95.62 384 LEU A CA 1
ATOM 2945 C C . LEU A 1 384 ? 8.396 -18.675 -18.935 1.00 95.62 384 LEU A C 1
ATOM 2947 O O . LEU A 1 384 ? 8.674 -19.871 -18.801 1.00 95.62 384 LEU A O 1
ATOM 2951 N N . PRO A 1 385 ? 9.346 -17.747 -19.149 1.00 95.19 385 PRO A N 1
ATOM 2952 C CA . PRO A 1 385 ? 10.770 -18.050 -19.058 1.00 95.19 385 PRO A CA 1
ATOM 2953 C C . PRO A 1 385 ? 11.131 -18.627 -17.679 1.00 95.19 385 PRO A C 1
ATOM 2955 O O . PRO A 1 385 ? 10.492 -18.253 -16.695 1.00 95.19 385 PRO A O 1
ATOM 2958 N N . PRO A 1 386 ? 12.176 -19.471 -17.558 1.00 95.06 386 PRO A N 1
ATOM 2959 C CA . PRO A 1 386 ? 12.505 -20.153 -16.303 1.00 95.06 386 PRO A CA 1
ATOM 2960 C C . PRO A 1 386 ? 12.626 -19.233 -15.080 1.00 95.06 386 PRO A C 1
ATOM 2962 O O . PRO A 1 386 ? 12.098 -19.567 -14.024 1.00 95.06 386 PRO A O 1
ATOM 2965 N N . LEU A 1 387 ? 13.258 -18.061 -15.230 1.00 93.50 387 LEU A N 1
ATOM 2966 C CA . LEU A 1 387 ? 13.392 -17.074 -14.150 1.00 93.50 387 LEU A CA 1
ATOM 2967 C C . LEU A 1 387 ? 12.024 -16.553 -13.676 1.00 93.50 387 LEU A C 1
ATOM 2969 O O . LEU A 1 387 ? 11.739 -16.541 -12.483 1.00 93.50 387 LEU A O 1
ATOM 2973 N N . VAL A 1 388 ? 11.150 -16.192 -14.619 1.00 94.31 388 VAL A N 1
ATOM 2974 C CA . VAL A 1 388 ? 9.793 -15.698 -14.333 1.00 94.31 388 VAL A CA 1
ATOM 2975 C C . VAL A 1 388 ? 8.918 -16.807 -13.742 1.00 94.31 388 VAL A C 1
ATOM 2977 O O . VAL A 1 388 ? 8.153 -16.578 -12.808 1.00 94.31 388 VAL A O 1
ATOM 2980 N N . ALA A 1 389 ? 9.048 -18.035 -14.251 1.00 93.69 389 ALA A N 1
ATOM 2981 C CA . ALA A 1 389 ? 8.345 -19.197 -13.721 1.00 93.69 389 ALA A CA 1
ATOM 2982 C C . ALA A 1 389 ? 8.760 -19.501 -12.272 1.00 93.69 389 ALA A C 1
ATOM 2984 O O . ALA A 1 389 ? 7.898 -19.783 -11.441 1.00 93.69 389 ALA A O 1
ATOM 2985 N N . ALA A 1 390 ? 10.057 -19.403 -11.959 1.00 90.56 390 ALA A N 1
ATOM 2986 C CA . ALA A 1 390 ? 10.578 -19.584 -10.607 1.00 90.56 390 ALA A CA 1
ATOM 2987 C C . ALA A 1 390 ? 10.061 -18.501 -9.650 1.00 90.56 390 ALA A C 1
ATOM 2989 O O . ALA A 1 390 ? 9.587 -18.833 -8.563 1.00 90.56 390 ALA A O 1
ATOM 2990 N N . TRP A 1 391 ? 10.073 -17.231 -10.073 1.00 89.69 391 TRP A N 1
ATOM 2991 C CA . TRP A 1 391 ? 9.502 -16.140 -9.282 1.00 89.69 391 TRP A CA 1
ATOM 2992 C C . TRP A 1 391 ? 8.016 -16.375 -8.988 1.00 89.69 391 TRP A C 1
ATOM 2994 O O . TRP A 1 391 ? 7.597 -16.305 -7.833 1.00 89.69 391 TRP A O 1
ATOM 3004 N N . LYS A 1 392 ? 7.230 -16.739 -10.011 1.00 86.88 392 LYS A N 1
ATOM 3005 C CA . LYS A 1 392 ? 5.791 -16.996 -9.865 1.00 86.88 392 LYS A CA 1
ATOM 3006 C C . LYS A 1 392 ? 5.498 -18.183 -8.947 1.00 86.88 392 LYS A C 1
ATOM 3008 O O . LYS A 1 392 ? 4.549 -18.139 -8.172 1.00 86.88 392 LYS A O 1
ATOM 3013 N N . ALA A 1 393 ? 6.314 -19.235 -9.009 1.00 86.25 393 ALA A N 1
ATOM 3014 C CA . ALA A 1 393 ? 6.189 -20.383 -8.116 1.00 86.25 393 ALA A CA 1
ATOM 3015 C C . ALA A 1 393 ? 6.466 -20.017 -6.647 1.00 86.25 393 ALA A C 1
ATOM 3017 O O . ALA A 1 393 ? 5.814 -20.558 -5.757 1.00 86.25 393 ALA A O 1
ATOM 3018 N N . ALA A 1 394 ? 7.395 -19.089 -6.395 1.00 79.56 394 ALA A N 1
ATOM 3019 C CA . ALA A 1 394 ? 7.692 -18.585 -5.054 1.00 79.56 394 ALA A CA 1
ATOM 3020 C C . ALA A 1 394 ? 6.627 -17.606 -4.515 1.00 79.56 394 ALA A C 1
ATOM 3022 O O . ALA A 1 394 ? 6.516 -17.442 -3.302 1.00 79.56 394 ALA A O 1
ATOM 3023 N N . HIS A 1 395 ? 5.817 -16.999 -5.391 1.00 76.62 395 HIS A N 1
ATOM 3024 C CA . HIS A 1 395 ? 4.808 -15.990 -5.039 1.00 76.62 395 HIS A CA 1
ATOM 3025 C C . HIS A 1 395 ? 3.411 -16.355 -5.579 1.00 76.62 395 HIS A C 1
ATOM 3027 O O . HIS A 1 395 ? 2.834 -15.609 -6.372 1.00 76.62 395 HIS A O 1
ATOM 3033 N N . PRO A 1 396 ? 2.817 -17.488 -5.154 1.00 66.62 396 PRO A N 1
ATOM 3034 C CA . PRO A 1 396 ? 1.606 -18.041 -5.772 1.00 66.62 396 PRO A CA 1
ATOM 3035 C C . PRO A 1 396 ? 0.352 -17.164 -5.618 1.00 66.62 396 PRO A C 1
ATOM 3037 O O . PRO A 1 396 ? -0.630 -17.370 -6.330 1.00 66.62 396 PRO A O 1
ATOM 3040 N N . THR A 1 397 ? 0.360 -16.208 -4.686 1.00 60.19 397 THR A N 1
ATOM 3041 C CA . THR A 1 397 ? -0.749 -15.278 -4.420 1.00 60.19 397 THR A CA 1
ATOM 3042 C C . THR A 1 397 ? -0.614 -13.940 -5.148 1.00 60.19 397 THR A C 1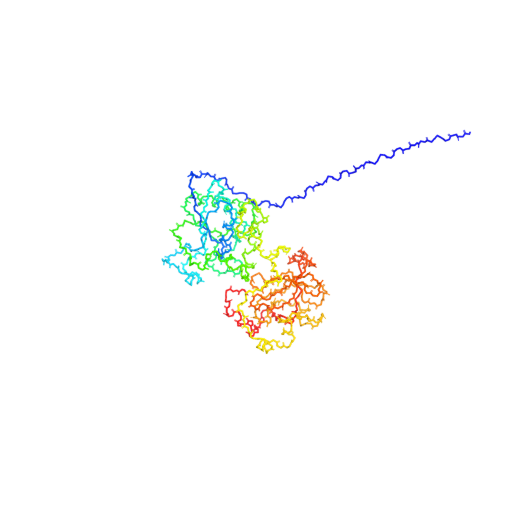
ATOM 3044 O O . THR A 1 397 ? -1.538 -13.126 -5.080 1.00 60.19 397 THR A O 1
ATOM 3047 N N . GLN A 1 398 ? 0.504 -13.700 -5.843 1.00 56.84 398 GLN A N 1
ATOM 3048 C CA . GLN A 1 398 ? 0.742 -12.463 -6.583 1.00 56.84 398 GLN A CA 1
ATOM 3049 C C . GLN A 1 398 ? 0.376 -12.613 -8.073 1.00 56.84 398 GLN A C 1
ATOM 3051 O O . GLN A 1 398 ? 0.526 -13.705 -8.630 1.00 56.84 398 GLN A O 1
ATOM 3056 N N . PRO A 1 399 ? -0.185 -11.551 -8.689 1.00 46.91 399 PRO A N 1
ATOM 3057 C CA . PRO A 1 399 ? -0.740 -11.596 -10.045 1.00 46.91 399 PRO A CA 1
ATOM 3058 C C . PRO A 1 399 ? 0.274 -11.962 -11.142 1.00 46.91 399 PRO A C 1
ATOM 3060 O O . PRO A 1 399 ? 1.440 -11.513 -11.066 1.00 46.91 399 PRO A O 1
#

Radius of gyration: 26.05 Å; chains: 1; bounding box: 56×101×72 Å

pLDDT: mean 86.77, std 16.2, range [31.06, 98.88]

Secondary structure (DSSP, 8-state):
--PPP------------------PPP-PPPPPPPP---SSS-EEEEEEESSHHHHHHHHHTBTTEEEEEEEEES--SSS--HHHHTTT-S--EEEEEEEE-TTTS-HHHHHHHIIIII--TT-TTEETTEESGGG-EEEEESSHHHHHHHHHHHHHHHHTT-SSS----EEEE---EEEPPGGGTTHHHH-TT-HHIIIIIHHHHHHHHHH-GGGBPTTSTTTS--S-EEETTEEEB-TT-----S----HHHHHHHHHHHHHHHHHH---PPTTTSTTTT--SSEEEEETTT--EEEEGGGEE--SSSS-EESS--SSSSEEEEEE-GGG--EEEEEETTT--EEEEEES-SPEEETTEEEEES-EEEE-GGGEEEEETTSPPPHHHHHHHHH-TT--

Foldseek 3Di:
DDDDDDDDDDDDPDPPPPPPPPDDDDPAQDFFDDDPDDPDDKDKWKWFAFACLLVQLLLQFFPFWPHKFWFWFQFDDPPDAPVRLLVLPRRIAGMIITIGDCVTPNLRNVLSLSPQQRAPQQDAQDGFQHHHSNRHTEIADQDPSSLVRNVRRLVVCVVVCVDVHRGPYYYHHTPDIDGYDPCSPNVCVVCVLELCCQQRRVLSLVSCCVNPVVGGDDPGPSNPVSQFDCDLSHTAHEPPDDRDAQDDDDLVVLCVQQPDPLSCCFPVVDADDAQPFPPLPPQFFWFKAFSRQLHTWATSLQWDNPVPRATKGQGTDGDQAWHWYFDCPPNDTFIWIAGRRYRTTFGTKDQCWDQQDPVRNNHDSMIDGGHNSRIDIDHPPGDRDPSNVVNCVVVVSGD